Protein AF-A0A8H3BS46-F1 (afdb_monomer_lite)

InterPro domains:
  IPR000070 Pectinesterase, catalytic [PF01095] (54-301)
  IPR000209 Peptidase S8/S53 domain [PF00082] (401-6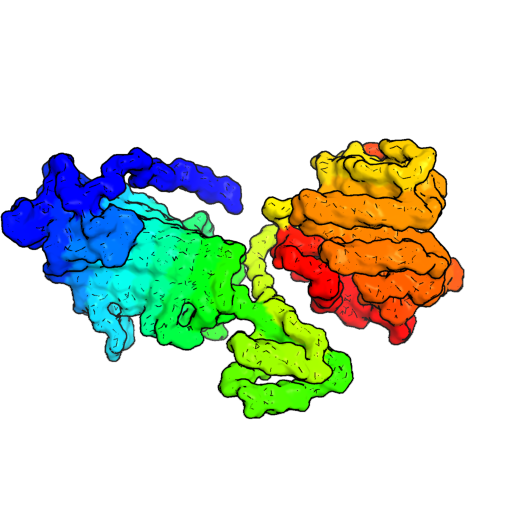27)
  IPR011050 Pectin lyase fold/virulence factor [SSF51126] (54-291)
  IPR012334 Pectin lyase fold [G3DSA:2.160.20.10] (25-320)
  IPR015500 Peptidase S8, subtilisin-related [PR00723] (399-418)
  IPR015500 Peptidase S8, subtilisin-related [PR00723] (435-448)
  IPR015500 Peptidase S8, subtilisin-related [PR00723] (595-611)
  IPR022398 Peptidase S8, subtilisin, His-active site [PS00137] (439-449)
  IPR023827 Peptidase S8, subtilisin, Asp-active site [PS00136] (404-415)
  IPR023828 Peptidase S8, subtilisin, Ser-active site [PS00138] (596-606)
  IPR033131 Pectinesterase, Asp active site [PS00503] (178-187)
  IPR034193 Proteinase K-like catalytic domain [cd04077] (369-631)
  IPR036852 Peptidase S8/S53 domain superfamily [G3DSA:3.40.50.200] (361-652)
  IPR036852 Peptidase S8/S53 domain superfamily [SSF52743] (396-633)
  IPR050131 Subtilisin-like serine protease [PTHR43806] (287-621)

Organism: NCBI:txid456999

Secondary structure (DSSP, 8-state):
-TTTHHHHTTTTSSS-TTTSTTTTTSPPTTPEEESTTT-SBSSHHHHTT--S-SEEEE-SEEEES-EEE-STT-EEEE-BSSTT-GGGB-EEEEE---HHHHSSTTTT-SEEE-TT-TTEEEESEEEEE---SSSTT-B--SEEE-SSEEEEES-EEE-SBS-EEE-SSEEEEES-EEEESBS-EEESS-EEEEES-EEEESSSEEEEEE---S--S--EEEES-EEEESSS-EEEEE-BTTBTT-EEEEES-EE-TTB-TT-EE-S-TT----TT-EEEEES-BSGGG---EEEEPTTS-HHHHHHHHHTT-SS---B--TT-SSEEE----HHHHHHHHT-TTEEEEE------S-S-EEEEEEE-HHHHHHT-SSPPPTT--TTSEEEEEE----TT--EEEEEES---TT-TTTTT-EEEEEE-SS--SS-SSSHHHHHHHHHH-TTT-SSTTPEEEEEE-S-TTS---HHHHHHHHHHHHHHHHHHT--EEEEE---EE--HHHHHHHHHHHHTT-EEEEE--SBSSBGGGEETTT-TTSEEEEEE-TTSBB-EEETTEE--BSTT--EEEE-SSEEEE-SSTT-EEEE-SHHHHHHHHHHHHHHHHHHT----HHHHHHHHHHHSPBS--BS--TTS--BB-----

Sequence (652 aa):
MVSGLRTLAVFLGLLGSASVASAGSYPPVGAITIGGTHGKYPNISIALLDTSSDVYFIYAGTYKEQVYINRPNVTLIGESRQTTRFNSNTVHITNSLPASQAGSNDLSGTVRVSGVSTGVSLYNLNISNTYGKPVDQSQAIALSVQAGKFGAYAVALKGYQDTLLANVGTQFYSRSYINGAVDFIFGQRASIWITRSEIETLGDGYITASGRLENDANWYVIDRTKVYSNGTGIWLKRWFSDRNYARVVFQNSELGANVLPVGWSIWSNSDNRTNMTTFAEFKNTGPGSAIIQVILKETASVKTHVASMKSKFAAAQATTKSNVIYDYDSELDDDDLKELTQSADVEMIVPDTIVYPHATVLVQKDAPWGLSRVSSRTGLPTGSTADKLNYNFERLPSAAGVDVYVLDTGVNIHHVDFGGRARWGKTFGPYRDQDGHGHGTHVAGTVAGKRWGVAKAASIVAVKVLSDEGPGKTSDIVAGITWAVAEAKRKGRPSVINMSLGSSANDAMDRAVIKAVAAGVHVVVSAGNDNVDARNTSPARVPVAITVGATNIKDERWVWSSTSGSNFGKLVDIFAPGDEITSAGKTNTGVAVKTGTSMAAPHVAGLIAYLLATEGRRTPSNMLARIKYLAPDGVLRSIPSDTRNEMIWNGQ

Foldseek 3Di:
DVVVVVVVVCVCVLPPPDDCQCPQADDDPQAQEEDDPPGPYPAQQVSLVDPSDLHHEYEADEAEAAAEAEAEQREYHFRFPGQQALVRARAEQEYAAFCVRLVHLQSLESYHYDARYASYEYTRYEFEHENADDDDRRRHERYAHNYAHYEYGSYEFYDAEQHYAQAEHEYEYENYEYEYAEQNAEYEYYAYEYANYEYEYAEHYEQHYHQYADQDPGAAEYEQYEYYYPYQAYAPHEDDQNGQAAHYEYELYEYEQSQACVNYDYPDPPHDNNPRHDYYYYNYHYNNPFWKKWFWDPPDAPVVVLVVLVVVDVAFPWDDDPPDGTITTGDDDPVSVVVSVVDPGTPDMGTDADQDDDLPFDKDFQAALQQQQQADLAADDPPDDGGGHIHTAHQFQQPQAEEEEEEFLWAPCLAVQCVNLEDEDEEFDPADNAQLQFLSNFLVQCQAGCRRHLQVRHHYYIYYQAHNVTHGDLVSLLVSLVSQLVVCVVSVGQYEYFALDKDFDDPSQLVSVVVSLVSQYAYFYELDFQQEASCGMPPLVNQLHAYEFEDASRLEFADDDNGTGTHFAQSHLEYGHFAQRWGTGRDSHDIDTHGGSSNGRSNLSNLLSRCCRSVNRDRNVVSSVVQQVSWNFPNHPHHPPRGGRTHGYNND

Radius of 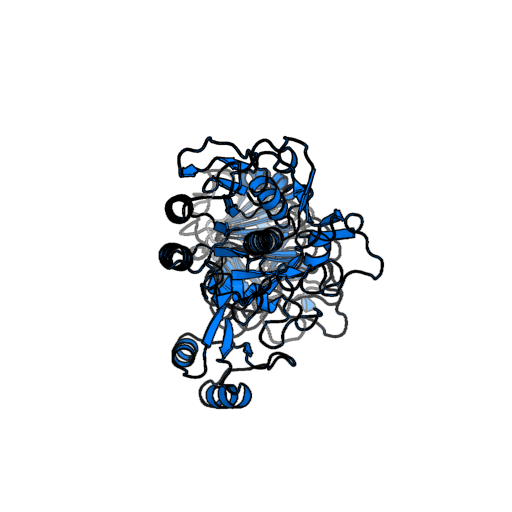gyration: 30.49 Å; chains: 1; bounding box: 80×51×89 Å

Structure (mmCIF, N/CA/C/O backbone):
data_AF-A0A8H3BS46-F1
#
_entry.id   AF-A0A8H3BS46-F1
#
loop_
_atom_site.group_PDB
_atom_site.id
_atom_site.type_symbol
_atom_site.label_atom_id
_atom_site.label_alt_id
_atom_site.label_comp_id
_atom_site.label_asym_id
_atom_site.label_entity_id
_atom_site.label_seq_id
_atom_site.pdbx_PDB_ins_code
_atom_site.Cartn_x
_atom_site.Cartn_y
_atom_site.Cartn_z
_atom_site.occupancy
_atom_site.B_iso_or_equiv
_atom_site.auth_seq_id
_atom_site.auth_comp_id
_atom_site.auth_asym_id
_atom_site.auth_atom_id
_atom_site.pdbx_PDB_model_num
ATOM 1 N N . MET A 1 1 ? 1.349 9.183 -12.052 1.00 33.84 1 MET A N 1
ATOM 2 C CA . MET A 1 1 ? 1.120 8.240 -13.177 1.00 33.84 1 MET A CA 1
ATOM 3 C C . MET A 1 1 ? 0.316 8.821 -14.344 1.00 33.84 1 MET A C 1
ATOM 5 O O . MET A 1 1 ? 0.590 8.441 -15.471 1.00 33.84 1 MET A O 1
ATOM 9 N N . VAL A 1 2 ? -0.638 9.744 -14.141 1.00 25.09 2 VAL A N 1
ATOM 10 C CA . VAL A 1 2 ? -1.543 10.204 -15.223 1.00 25.09 2 VAL A CA 1
ATOM 11 C C . VAL A 1 2 ? -0.848 11.038 -16.322 1.00 25.09 2 VAL A C 1
ATOM 13 O O . VAL A 1 2 ? -1.273 10.993 -17.472 1.00 25.09 2 VAL A O 1
ATOM 16 N N . SER A 1 3 ? 0.259 11.732 -16.029 1.00 25.34 3 SER A N 1
ATOM 17 C CA . SER A 1 3 ? 1.033 12.472 -17.044 1.00 25.34 3 SER A CA 1
ATOM 18 C C . SER A 1 3 ? 1.908 11.572 -17.931 1.00 25.34 3 SER A C 1
ATOM 20 O O . SER A 1 3 ? 2.051 11.858 -19.115 1.00 25.34 3 SER A O 1
ATOM 22 N N . GLY A 1 4 ? 2.416 10.449 -17.407 1.00 30.73 4 GLY A N 1
ATOM 23 C CA . GLY A 1 4 ? 3.197 9.464 -18.174 1.00 30.73 4 GLY A CA 1
ATOM 24 C C . GLY A 1 4 ? 2.352 8.584 -19.104 1.00 30.73 4 GLY A C 1
ATOM 25 O O . GLY A 1 4 ? 2.849 8.099 -20.117 1.00 30.73 4 GLY A O 1
ATOM 26 N N . LEU A 1 5 ? 1.051 8.432 -18.818 1.00 29.78 5 LEU A N 1
ATOM 27 C CA . LEU A 1 5 ? 0.127 7.696 -19.689 1.00 29.78 5 LEU A CA 1
ATOM 28 C C . LEU A 1 5 ? -0.164 8.416 -21.017 1.00 29.78 5 LEU A C 1
ATOM 30 O O . LEU A 1 5 ? -0.526 7.758 -21.989 1.00 29.78 5 LEU A O 1
ATOM 34 N N . ARG A 1 6 ? 0.010 9.744 -21.104 1.00 29.41 6 ARG A N 1
ATOM 35 C CA . ARG A 1 6 ? -0.192 10.475 -22.370 1.00 29.41 6 ARG A CA 1
ATOM 36 C C . ARG A 1 6 ? 0.907 10.190 -23.395 1.00 29.41 6 ARG A C 1
ATOM 38 O O . ARG A 1 6 ? 0.626 10.189 -24.588 1.00 29.41 6 ARG A O 1
ATOM 45 N N . THR A 1 7 ? 2.110 9.836 -22.947 1.00 34.34 7 THR A N 1
ATOM 46 C CA . THR A 1 7 ? 3.186 9.342 -23.821 1.00 34.34 7 THR A CA 1
ATOM 47 C C . THR A 1 7 ? 2.921 7.900 -24.290 1.00 34.34 7 THR A C 1
ATOM 49 O O . THR A 1 7 ? 3.447 7.479 -25.315 1.00 34.34 7 THR A O 1
ATOM 52 N N . LEU A 1 8 ? 2.052 7.153 -23.592 1.00 35.72 8 LEU A N 1
ATOM 53 C CA . LEU A 1 8 ? 1.738 5.741 -23.852 1.00 35.72 8 LEU A CA 1
ATOM 54 C C . LEU A 1 8 ? 0.894 5.519 -25.121 1.00 35.72 8 LEU A C 1
ATOM 56 O O . LEU A 1 8 ? 1.051 4.501 -25.788 1.00 35.72 8 LEU A O 1
ATOM 60 N N . ALA A 1 9 ? 0.054 6.485 -25.511 1.00 30.00 9 ALA A N 1
ATOM 61 C CA . ALA A 1 9 ? -0.716 6.414 -26.761 1.00 30.00 9 ALA A CA 1
ATOM 62 C C . ALA A 1 9 ? 0.179 6.437 -28.020 1.00 30.00 9 ALA A C 1
ATOM 64 O O . ALA A 1 9 ? -0.238 5.997 -29.086 1.00 30.00 9 ALA A O 1
ATOM 65 N N . VAL A 1 10 ? 1.432 6.888 -27.887 1.00 36.19 10 VAL A N 1
ATOM 66 C CA . VAL A 1 10 ? 2.426 6.908 -28.972 1.00 36.19 10 VAL A CA 1
ATOM 67 C C . VAL A 1 10 ? 3.116 5.541 -29.146 1.00 36.19 10 VAL A C 1
ATOM 69 O O . VAL A 1 10 ? 3.640 5.256 -30.221 1.00 36.19 10 VAL A O 1
ATOM 72 N N . PHE A 1 11 ? 3.075 4.648 -28.146 1.00 40.38 11 PHE A N 1
ATOM 73 C CA . PHE A 1 11 ? 3.795 3.363 -28.186 1.00 40.38 11 PHE A CA 1
ATOM 74 C C . PHE A 1 11 ? 3.176 2.313 -29.119 1.00 40.38 11 PHE A C 1
ATOM 76 O O . PHE A 1 11 ? 3.905 1.469 -29.631 1.00 40.38 11 PHE A O 1
ATOM 83 N N . LEU A 1 12 ? 1.870 2.376 -29.403 1.00 35.78 12 LEU A N 1
ATOM 84 C CA . LEU A 1 12 ? 1.255 1.503 -30.415 1.00 35.78 12 LEU A CA 1
ATOM 85 C C . LEU A 1 12 ? 1.543 1.948 -31.859 1.00 35.78 12 LEU A C 1
ATOM 87 O O . LEU A 1 12 ? 1.309 1.175 -32.780 1.00 35.78 12 LEU A O 1
ATOM 91 N N . GLY A 1 13 ? 2.057 3.165 -32.070 1.00 37.66 13 GLY A N 1
ATOM 92 C CA . GLY A 1 13 ? 2.333 3.694 -33.410 1.00 37.66 13 GLY A CA 1
ATOM 93 C C . GLY A 1 13 ? 3.684 3.278 -34.004 1.00 37.66 13 GLY A C 1
ATOM 94 O O . GLY A 1 13 ? 3.849 3.349 -35.215 1.00 37.66 13 GLY A O 1
ATOM 95 N N . LEU A 1 14 ? 4.651 2.850 -33.182 1.00 42.09 14 LEU A N 1
ATOM 96 C CA . LEU A 1 14 ? 6.003 2.481 -33.644 1.00 42.09 14 LEU A CA 1
ATOM 97 C C . LEU A 1 14 ? 6.093 1.055 -34.204 1.00 42.09 14 LEU A C 1
ATOM 99 O O . LEU A 1 14 ? 6.958 0.772 -35.023 1.00 42.09 14 LEU A O 1
ATOM 103 N N . LEU A 1 15 ? 5.180 0.175 -33.796 1.00 46.31 15 LEU A N 1
ATOM 104 C CA . LEU A 1 15 ? 5.018 -1.166 -34.350 1.00 46.31 15 LEU A CA 1
ATOM 105 C C . LEU A 1 15 ? 3.671 -1.197 -35.064 1.00 46.31 15 LEU A C 1
ATOM 107 O O . LEU A 1 15 ? 2.676 -1.655 -34.503 1.00 46.31 15 LEU A O 1
ATOM 111 N N . GLY A 1 16 ? 3.636 -0.629 -36.272 1.00 39.31 16 GLY A N 1
ATOM 112 C CA . GLY A 1 16 ? 2.458 -0.627 -37.132 1.00 39.31 16 GLY A CA 1
ATOM 113 C C . GLY A 1 16 ? 1.776 -1.995 -37.138 1.00 39.31 16 GLY A C 1
ATOM 114 O O . GLY A 1 16 ? 2.392 -3.033 -37.387 1.00 39.31 16 GLY A O 1
ATOM 115 N N . SER A 1 17 ? 0.491 -1.978 -36.804 1.00 39.22 17 SER A N 1
ATOM 116 C CA . SER A 1 17 ? -0.392 -3.132 -36.770 1.00 39.22 17 SER A CA 1
ATOM 117 C C . SER A 1 17 ? -0.359 -3.898 -38.099 1.00 39.22 17 SER A C 1
ATOM 119 O O . SER A 1 17 ? -0.640 -3.340 -39.153 1.00 39.22 17 SER A O 1
ATOM 121 N N . ALA A 1 18 ? -0.078 -5.199 -37.996 1.00 35.09 18 ALA A N 1
ATOM 122 C CA . ALA A 1 18 ? -0.339 -6.263 -38.971 1.00 35.09 18 ALA A CA 1
ATOM 123 C C . ALA A 1 18 ? 0.657 -6.534 -40.124 1.00 35.09 18 ALA A C 1
ATOM 125 O O . ALA A 1 18 ? 0.614 -7.650 -40.633 1.00 35.09 18 ALA A O 1
ATOM 126 N N . SER A 1 19 ? 1.591 -5.652 -40.505 1.00 42.47 19 SER A N 1
ATOM 127 C CA . SER A 1 19 ? 2.445 -5.899 -41.696 1.00 42.47 19 SER A CA 1
ATOM 128 C C . SER A 1 19 ? 3.854 -6.467 -41.442 1.00 42.47 19 SER A C 1
ATOM 130 O O . SER A 1 19 ? 4.461 -6.981 -42.375 1.00 42.47 19 SER A O 1
ATOM 132 N N . VAL A 1 20 ? 4.384 -6.445 -40.210 1.00 47.06 20 VAL A N 1
ATOM 133 C CA . VAL A 1 20 ? 5.771 -6.903 -39.920 1.00 47.06 20 VAL A CA 1
ATOM 134 C C . VAL A 1 20 ? 5.840 -8.360 -39.433 1.00 47.06 20 VAL A C 1
ATOM 136 O O . VAL A 1 20 ? 6.913 -8.952 -39.351 1.00 47.06 20 VAL A O 1
ATOM 139 N N . ALA A 1 21 ? 4.695 -8.994 -39.156 1.00 41.16 21 ALA A N 1
ATOM 140 C CA . ALA A 1 21 ? 4.647 -10.373 -38.662 1.00 41.16 21 ALA A CA 1
ATOM 141 C C . ALA A 1 21 ? 5.163 -11.422 -39.678 1.00 41.16 21 ALA A C 1
ATOM 143 O O . ALA A 1 21 ? 5.514 -12.524 -39.259 1.00 41.16 21 ALA A O 1
ATOM 144 N N . SER A 1 22 ? 5.277 -11.091 -40.974 1.00 49.25 22 SER A N 1
ATOM 145 C CA . SER A 1 22 ? 5.872 -11.956 -42.012 1.00 49.25 22 SER A CA 1
ATOM 146 C C . SER A 1 22 ? 7.312 -11.593 -42.416 1.00 49.25 22 SER A C 1
ATOM 148 O O . SER A 1 22 ? 7.927 -12.331 -43.183 1.00 49.25 22 SER A O 1
ATOM 150 N N . ALA A 1 23 ? 7.875 -10.487 -41.913 1.00 55.50 23 ALA A N 1
ATOM 151 C CA . ALA A 1 23 ? 9.084 -9.881 -42.484 1.00 55.50 23 ALA A CA 1
ATOM 152 C C . ALA A 1 23 ? 10.404 -10.599 -42.143 1.00 55.50 23 ALA A C 1
ATOM 154 O O . ALA A 1 23 ? 11.413 -10.335 -42.781 1.00 55.50 23 ALA A O 1
ATOM 155 N N . GLY A 1 24 ? 10.416 -11.495 -41.152 1.00 61.31 24 GLY A N 1
ATOM 156 C CA . GLY A 1 24 ? 11.609 -12.271 -40.785 1.00 61.31 24 GLY A CA 1
ATOM 157 C C . GLY A 1 24 ? 11.747 -13.608 -41.522 1.00 61.31 24 GLY A C 1
ATOM 158 O O . GLY A 1 24 ? 12.760 -14.274 -41.361 1.00 61.31 24 GLY A O 1
ATOM 159 N N . SER A 1 25 ? 10.759 -14.031 -42.317 1.00 75.69 25 SER A N 1
ATOM 160 C CA . SER A 1 25 ? 10.854 -15.290 -43.080 1.00 75.69 25 SER A CA 1
ATOM 161 C C . SER A 1 25 ? 11.477 -15.101 -44.465 1.00 75.69 25 SER A C 1
ATOM 163 O O . SER A 1 25 ? 12.084 -16.032 -44.980 1.00 75.69 25 SER A O 1
ATOM 165 N N . TYR A 1 26 ? 11.343 -13.907 -45.051 1.00 81.56 26 TYR A N 1
ATOM 166 C CA . TYR A 1 26 ? 11.906 -13.530 -46.350 1.00 81.56 26 TYR A CA 1
ATOM 167 C C . TYR A 1 26 ? 12.180 -12.018 -46.392 1.00 81.56 26 TYR A C 1
ATOM 169 O O . TYR A 1 26 ? 11.487 -11.273 -45.692 1.00 81.56 26 TYR A O 1
ATOM 177 N N . PRO A 1 27 ? 13.119 -11.543 -47.236 1.00 87.19 27 PRO A N 1
ATOM 178 C CA . PRO A 1 27 ? 13.383 -10.117 -47.389 1.00 87.19 27 PRO A CA 1
ATOM 179 C C . PRO A 1 27 ? 12.129 -9.333 -47.807 1.00 87.19 27 PRO A C 1
ATOM 181 O O . PRO A 1 27 ? 11.500 -9.685 -48.811 1.00 87.19 27 PRO A O 1
ATOM 184 N N . PRO A 1 28 ? 11.774 -8.241 -47.105 1.00 86.38 28 PRO A N 1
ATOM 185 C CA . PRO A 1 28 ? 10.768 -7.306 -47.589 1.00 86.38 28 PRO A CA 1
ATOM 186 C C . PRO A 1 28 ? 11.161 -6.701 -48.941 1.00 86.38 28 PRO A C 1
ATOM 188 O O . PRO A 1 28 ? 12.343 -6.521 -49.243 1.00 86.38 28 PRO A O 1
ATOM 191 N N . VAL A 1 29 ? 10.163 -6.333 -49.746 1.00 84.38 29 VAL A N 1
ATOM 192 C CA . VAL A 1 29 ? 10.395 -5.646 -51.025 1.00 84.38 29 VAL A CA 1
ATOM 193 C C . VAL A 1 29 ? 11.193 -4.361 -50.787 1.00 84.38 29 VAL A C 1
ATOM 195 O O . VAL A 1 29 ? 10.818 -3.540 -49.954 1.00 84.38 29 VAL A O 1
ATOM 198 N N . GLY A 1 30 ? 12.294 -4.192 -51.524 1.00 88.12 30 GLY A N 1
ATOM 199 C CA . GLY A 1 30 ? 13.171 -3.021 -51.411 1.00 88.12 30 GLY A CA 1
ATOM 200 C C . GLY A 1 30 ? 14.125 -3.038 -50.212 1.00 88.12 30 GLY A C 1
ATOM 201 O O . GLY A 1 30 ? 14.799 -2.038 -49.970 1.00 88.12 30 GLY A O 1
ATOM 202 N N . ALA A 1 31 ? 14.205 -4.138 -49.456 1.00 92.44 31 ALA A N 1
ATOM 203 C CA . ALA A 1 31 ? 15.199 -4.281 -48.399 1.00 92.44 31 ALA A CA 1
ATOM 204 C C . ALA A 1 31 ? 16.611 -4.497 -48.970 1.00 92.44 31 ALA A C 1
ATOM 206 O O . ALA A 1 31 ? 16.805 -5.237 -49.937 1.00 92.44 31 ALA A O 1
ATOM 207 N N . ILE A 1 32 ? 17.613 -3.902 -48.325 1.00 96.88 32 ILE A N 1
ATOM 208 C CA . ILE A 1 32 ? 19.022 -4.211 -48.579 1.00 96.88 32 ILE A CA 1
ATOM 209 C C . ILE A 1 32 ? 19.344 -5.551 -47.911 1.00 96.88 32 ILE A C 1
ATOM 211 O O . ILE A 1 32 ? 19.152 -5.711 -46.706 1.00 96.88 32 ILE A O 1
ATOM 215 N N . THR A 1 33 ? 19.826 -6.526 -48.682 1.00 97.25 33 THR A N 1
ATOM 216 C CA . THR A 1 33 ? 20.069 -7.890 -48.193 1.00 97.25 33 THR A CA 1
ATOM 21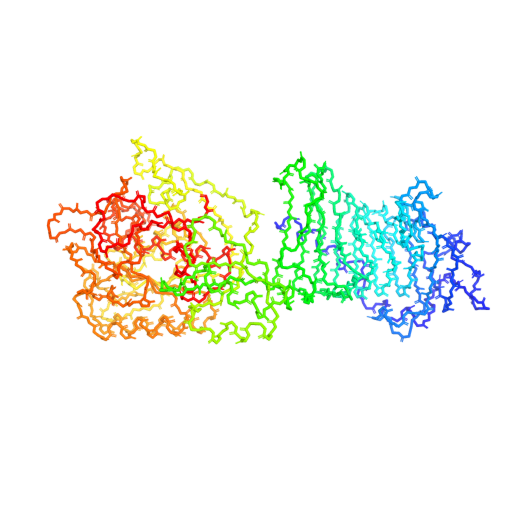7 C C . THR A 1 33 ? 21.525 -8.117 -47.789 1.00 97.25 33 THR A C 1
ATOM 219 O O . THR A 1 33 ? 22.455 -7.678 -48.470 1.00 97.25 33 THR A O 1
ATOM 222 N N . ILE A 1 34 ? 21.729 -8.830 -46.680 1.00 97.62 34 ILE A N 1
ATOM 223 C CA . ILE A 1 34 ? 23.035 -9.047 -46.047 1.00 97.62 34 ILE A CA 1
ATOM 224 C C . ILE A 1 34 ? 23.234 -10.543 -45.779 1.00 97.62 34 ILE A C 1
ATOM 226 O O . ILE A 1 34 ? 22.361 -11.174 -45.190 1.00 97.62 34 ILE A O 1
ATOM 230 N N . GLY A 1 35 ? 24.394 -11.104 -46.139 1.00 92.69 35 GLY A N 1
ATOM 231 C CA . GLY A 1 35 ? 24.795 -12.470 -45.760 1.00 92.69 35 GLY A CA 1
ATOM 232 C C . GLY A 1 35 ? 24.933 -13.502 -46.878 1.00 92.69 35 GLY A C 1
ATOM 233 O O . GLY A 1 35 ? 24.104 -13.579 -47.784 1.00 92.69 35 GLY A O 1
ATOM 234 N N . GLY A 1 36 ? 25.944 -14.370 -46.744 1.00 73.44 36 GLY A N 1
ATOM 235 C CA . GLY A 1 36 ? 26.145 -15.558 -47.584 1.00 73.44 36 GLY A CA 1
ATOM 236 C C . GLY A 1 36 ? 26.252 -15.256 -49.084 1.00 73.44 36 GLY A C 1
ATOM 237 O O . GLY A 1 36 ? 26.748 -14.209 -49.483 1.00 73.44 36 GLY A O 1
ATOM 238 N N . THR A 1 37 ? 25.769 -16.185 -49.915 1.00 75.25 37 THR A N 1
ATOM 239 C CA . THR A 1 37 ? 25.683 -16.048 -51.384 1.00 75.25 37 THR A CA 1
ATOM 240 C C . THR A 1 37 ? 24.434 -15.298 -51.863 1.00 75.25 37 THR A C 1
ATOM 242 O O . THR A 1 37 ? 24.309 -15.032 -53.053 1.00 75.25 37 THR A O 1
ATOM 245 N N . HIS A 1 38 ? 23.491 -14.995 -50.962 1.00 79.38 38 HIS A N 1
ATOM 246 C CA . HIS A 1 38 ? 22.165 -14.448 -51.292 1.00 79.38 38 HIS A CA 1
ATOM 247 C C . HIS A 1 38 ? 22.021 -12.953 -50.959 1.00 79.38 38 HIS A C 1
ATOM 249 O O . HIS A 1 38 ? 21.102 -12.291 -51.445 1.00 79.38 38 HIS A O 1
ATOM 255 N N . GLY A 1 39 ? 22.892 -12.417 -50.102 1.00 89.62 39 GLY A N 1
ATOM 256 C CA . GLY A 1 39 ? 22.924 -11.007 -49.733 1.00 89.62 39 GLY A CA 1
ATOM 257 C C . GLY A 1 39 ? 23.681 -10.156 -50.751 1.00 89.62 39 GLY A C 1
ATOM 258 O O . GLY A 1 39 ? 24.715 -10.567 -51.270 1.00 89.62 39 GLY A O 1
ATOM 259 N N . LYS A 1 40 ? 23.198 -8.933 -50.991 1.00 95.38 40 LYS A N 1
ATOM 260 C CA . LYS A 1 40 ? 23.917 -7.906 -51.760 1.00 95.38 40 LYS A CA 1
ATOM 261 C C . LYS A 1 40 ? 25.235 -7.512 -51.083 1.00 95.38 40 LYS A C 1
ATOM 263 O O . LYS A 1 40 ? 26.208 -7.215 -51.771 1.00 95.38 40 LYS A O 1
ATOM 268 N N . TYR A 1 41 ? 25.263 -7.512 -49.748 1.00 97.38 41 TYR A N 1
ATOM 269 C CA . TYR A 1 41 ? 26.441 -7.165 -48.953 1.00 97.38 41 TYR A CA 1
ATOM 270 C C . TYR A 1 41 ? 26.908 -8.326 -48.063 1.00 97.38 41 TYR A C 1
ATOM 272 O O . TYR A 1 41 ? 26.082 -9.081 -47.540 1.00 97.38 41 TYR A O 1
ATOM 280 N N . PRO A 1 42 ? 28.230 -8.458 -47.839 1.00 93.62 42 PRO A N 1
ATOM 281 C CA . PRO A 1 42 ? 28.785 -9.561 -47.057 1.00 93.62 42 PRO A CA 1
ATOM 282 C C . PRO A 1 42 ? 28.598 -9.391 -45.540 1.00 93.62 42 PRO A C 1
ATOM 284 O O . PRO A 1 42 ? 28.578 -10.383 -44.818 1.00 93.62 42 PRO A O 1
ATOM 287 N N . ASN A 1 43 ? 28.468 -8.156 -45.046 1.00 94.88 43 ASN A N 1
ATOM 288 C CA . ASN A 1 43 ? 28.307 -7.839 -43.626 1.00 94.88 43 ASN A CA 1
ATOM 289 C C . ASN A 1 43 ? 27.444 -6.585 -43.427 1.00 94.88 43 ASN A C 1
ATOM 291 O O . ASN A 1 43 ? 27.149 -5.864 -44.386 1.00 94.88 43 ASN A O 1
ATOM 295 N N . ILE A 1 44 ? 27.026 -6.350 -42.185 1.00 97.56 44 ILE A N 1
ATOM 296 C CA . ILE A 1 44 ? 26.051 -5.314 -41.839 1.00 97.56 44 ILE A CA 1
ATOM 297 C C . ILE A 1 44 ? 26.691 -3.926 -41.932 1.00 97.56 44 ILE A C 1
ATOM 299 O O . ILE A 1 44 ? 26.072 -2.999 -42.451 1.00 97.56 44 ILE A O 1
ATOM 303 N N . SER A 1 45 ? 27.939 -3.781 -41.485 1.00 96.06 45 SER A N 1
ATOM 304 C CA . SER A 1 45 ? 28.648 -2.496 -41.469 1.00 96.06 45 SER A CA 1
ATOM 305 C C . SER A 1 45 ? 28.818 -1.890 -42.864 1.00 96.06 45 SER A C 1
ATOM 307 O O . SER A 1 45 ? 28.614 -0.691 -43.037 1.00 96.06 45 SER A O 1
ATOM 309 N N . ILE A 1 46 ? 29.137 -2.708 -43.872 1.00 95.62 46 ILE A N 1
ATOM 310 C CA . ILE A 1 46 ? 29.222 -2.256 -45.268 1.00 95.62 46 ILE A CA 1
ATOM 311 C C . ILE A 1 46 ? 27.823 -1.958 -45.818 1.00 95.62 46 ILE A C 1
ATOM 313 O O . ILE A 1 46 ? 27.642 -0.950 -46.496 1.00 95.62 46 ILE A O 1
ATOM 317 N N . ALA A 1 47 ? 26.826 -2.794 -45.511 1.00 97.38 47 ALA A N 1
ATOM 318 C CA . ALA A 1 47 ? 25.453 -2.565 -45.962 1.00 97.38 47 ALA A CA 1
ATOM 319 C C . ALA A 1 47 ? 24.894 -1.224 -45.468 1.00 97.38 47 ALA A C 1
ATOM 321 O O . ALA A 1 47 ? 24.213 -0.538 -46.221 1.00 97.38 47 ALA A O 1
ATOM 322 N N . LEU A 1 48 ? 25.208 -0.813 -44.237 1.00 97.19 48 LEU A N 1
ATOM 323 C CA . LEU A 1 48 ? 24.748 0.461 -43.676 1.00 97.19 48 LEU A CA 1
ATOM 324 C C . LEU A 1 48 ? 25.263 1.701 -44.434 1.00 97.19 48 LEU A C 1
ATOM 326 O O . LEU A 1 48 ? 24.692 2.779 -44.262 1.00 97.19 48 LEU A O 1
ATOM 330 N N . LEU A 1 49 ? 26.291 1.561 -45.282 1.00 96.19 49 LEU A N 1
ATOM 331 C CA . LEU A 1 49 ? 26.747 2.615 -46.198 1.00 96.19 49 LEU A CA 1
ATOM 332 C C . LEU A 1 49 ? 25.816 2.787 -47.409 1.00 96.19 49 LEU A C 1
ATOM 334 O O . LEU A 1 49 ? 25.798 3.854 -48.019 1.00 96.19 49 LEU A O 1
ATOM 338 N N . ASP A 1 50 ? 25.047 1.754 -47.762 1.00 96.75 50 ASP A N 1
ATOM 339 C CA . ASP A 1 50 ? 24.006 1.831 -48.781 1.00 96.75 50 ASP A CA 1
ATOM 340 C C . ASP A 1 50 ? 22.739 2.434 -48.174 1.00 96.75 50 ASP A C 1
ATOM 342 O O . ASP A 1 50 ? 22.086 1.843 -47.314 1.00 96.75 50 ASP A O 1
ATOM 346 N N . THR A 1 51 ? 22.404 3.637 -48.627 1.00 95.81 51 THR A N 1
ATOM 347 C CA . THR A 1 51 ? 21.254 4.418 -48.166 1.00 95.81 51 THR A CA 1
ATOM 348 C C . THR A 1 51 ? 20.066 4.355 -49.125 1.00 95.81 51 THR A C 1
ATOM 350 O O . THR A 1 51 ? 19.113 5.111 -48.962 1.00 95.81 51 THR A O 1
ATOM 353 N N . SER A 1 52 ? 20.085 3.449 -50.112 1.00 96.06 52 SER A N 1
ATOM 354 C CA . SER A 1 52 ? 18.968 3.260 -51.053 1.00 96.06 52 SER A CA 1
ATOM 355 C C . SER A 1 52 ? 17.689 2.719 -50.398 1.00 96.06 52 SER A C 1
ATOM 357 O O . SER A 1 52 ? 16.616 2.789 -50.995 1.00 96.06 52 SER A O 1
ATOM 359 N N . SER A 1 53 ? 17.789 2.213 -49.167 1.00 94.81 53 SER A N 1
ATOM 360 C CA . SER A 1 53 ? 16.671 1.773 -48.335 1.00 94.81 53 SER A CA 1
ATOM 361 C C . SER A 1 53 ? 16.987 1.997 -46.859 1.00 94.81 53 SER A C 1
ATOM 363 O O . SER A 1 53 ? 18.150 1.982 -46.459 1.00 94.81 53 SER A O 1
ATOM 365 N N . ASP A 1 54 ? 15.956 2.159 -46.034 1.00 93.12 54 ASP A N 1
ATOM 366 C CA . ASP A 1 54 ? 16.074 2.167 -44.570 1.00 93.12 54 ASP A CA 1
ATOM 367 C C . ASP A 1 54 ? 15.835 0.778 -43.959 1.00 93.12 54 ASP A C 1
ATOM 369 O O . ASP A 1 54 ? 15.988 0.599 -42.752 1.00 93.12 54 ASP A O 1
ATOM 373 N N . VAL A 1 55 ? 15.473 -0.215 -44.778 1.00 94.31 55 VAL A N 1
ATOM 374 C CA . VAL A 1 55 ? 15.171 -1.579 -44.339 1.00 94.31 55 VAL A CA 1
ATOM 375 C C . VAL A 1 55 ? 16.282 -2.520 -44.778 1.00 94.31 55 VAL A C 1
ATOM 377 O O . VAL A 1 55 ? 16.611 -2.613 -45.959 1.00 94.31 55 VAL A O 1
ATOM 380 N N . TYR A 1 56 ? 16.818 -3.265 -43.821 1.00 96.50 56 TYR A N 1
ATOM 381 C CA . TYR A 1 56 ? 17.887 -4.228 -44.024 1.00 96.50 56 TYR A CA 1
ATOM 382 C C . TYR A 1 56 ? 17.425 -5.608 -43.587 1.00 96.50 56 TYR A C 1
ATOM 384 O O . TYR A 1 56 ? 16.972 -5.786 -42.455 1.00 96.50 56 TYR A O 1
ATOM 392 N N . PHE A 1 57 ? 17.570 -6.584 -44.474 1.00 96.31 57 PHE A N 1
ATOM 393 C CA . PHE A 1 57 ? 17.280 -7.980 -44.185 1.00 96.31 57 PHE A CA 1
ATOM 394 C C . PHE A 1 57 ? 18.578 -8.778 -44.105 1.00 96.31 57 PHE A C 1
ATOM 396 O O . PHE A 1 57 ? 19.402 -8.740 -45.020 1.00 96.31 57 PHE A O 1
ATOM 403 N N . ILE A 1 58 ? 18.755 -9.508 -43.011 1.00 97.50 58 ILE A N 1
ATOM 404 C CA . ILE A 1 58 ? 19.972 -10.252 -42.707 1.00 97.50 58 ILE A CA 1
ATOM 405 C C . ILE A 1 58 ? 19.638 -11.739 -42.759 1.00 97.50 58 ILE A C 1
ATOM 407 O O . ILE A 1 58 ? 18.819 -12.214 -41.975 1.00 97.50 58 ILE A O 1
ATOM 411 N N . TYR A 1 59 ? 20.264 -12.465 -43.682 1.00 96.50 59 TYR A N 1
ATOM 412 C CA . TYR A 1 59 ? 20.118 -13.915 -43.787 1.00 96.50 59 TYR A CA 1
ATOM 413 C C . TYR A 1 59 ? 20.767 -14.637 -42.601 1.00 96.50 59 TYR A C 1
ATOM 415 O O . TYR A 1 59 ? 21.644 -14.104 -41.920 1.00 96.50 59 TYR A O 1
ATOM 423 N N . ALA A 1 60 ? 20.337 -15.874 -42.360 1.00 95.25 60 ALA A N 1
ATOM 424 C CA . ALA A 1 60 ? 20.870 -16.746 -41.327 1.00 95.25 60 ALA A CA 1
ATOM 425 C C . ALA A 1 60 ? 22.403 -16.841 -41.398 1.00 95.25 60 ALA A C 1
ATOM 427 O O . ALA A 1 60 ? 22.988 -17.076 -42.457 1.00 95.25 60 ALA A O 1
ATOM 428 N N . GLY A 1 61 ? 23.059 -16.695 -40.248 1.00 95.31 61 GLY A N 1
ATOM 429 C CA . GLY A 1 61 ? 24.513 -16.703 -40.178 1.00 95.31 61 GLY A CA 1
ATOM 430 C C . GLY A 1 61 ? 25.070 -16.043 -38.925 1.00 95.31 61 GLY A C 1
ATOM 431 O O . GLY A 1 61 ? 24.339 -15.468 -38.114 1.00 95.31 61 GLY A O 1
ATOM 432 N N . THR A 1 62 ? 26.393 -16.125 -38.791 1.00 96.88 62 THR A N 1
ATOM 433 C CA . THR A 1 62 ? 27.152 -15.495 -37.707 1.00 96.88 62 THR A CA 1
ATOM 434 C C . THR A 1 62 ? 28.038 -14.390 -38.266 1.00 96.88 62 THR A C 1
ATOM 436 O O . THR A 1 62 ? 28.918 -14.643 -39.086 1.00 96.88 62 THR A O 1
ATOM 439 N N . TYR A 1 63 ? 27.831 -13.177 -37.771 1.00 97.44 63 TYR A N 1
ATOM 440 C CA . TYR A 1 63 ? 28.490 -11.946 -38.175 1.00 97.44 63 TYR A CA 1
ATOM 441 C C . TYR A 1 63 ? 29.375 -11.467 -37.028 1.00 97.44 63 TYR A C 1
ATOM 443 O O . TYR A 1 63 ? 28.888 -11.048 -35.977 1.00 97.44 63 TYR A O 1
ATOM 451 N N . LYS A 1 64 ? 30.693 -11.578 -37.213 1.00 96.75 64 LYS A N 1
ATOM 452 C CA . LYS A 1 64 ? 31.694 -11.133 -36.237 1.00 96.75 64 LYS A CA 1
ATOM 453 C C . LYS A 1 64 ? 32.118 -9.702 -36.547 1.00 96.75 64 LYS A C 1
ATOM 455 O O . LYS A 1 64 ? 33.070 -9.495 -37.293 1.00 96.75 64 LYS A O 1
ATOM 460 N N . GLU A 1 65 ? 31.383 -8.729 -36.023 1.00 95.88 65 GLU A N 1
ATOM 461 C CA . GLU A 1 65 ? 31.598 -7.306 -36.303 1.00 95.88 65 GLU A CA 1
ATOM 462 C C . GLU A 1 65 ? 31.026 -6.403 -35.198 1.00 95.88 65 GLU A C 1
ATOM 464 O O . GLU A 1 65 ? 30.248 -6.848 -34.352 1.00 95.88 65 GLU A O 1
ATOM 469 N N . GLN A 1 66 ? 31.397 -5.118 -35.231 1.00 96.75 66 GLN A N 1
ATOM 470 C CA . GLN A 1 66 ? 30.688 -4.059 -34.512 1.00 96.75 66 GLN A CA 1
ATOM 471 C C . GLN A 1 66 ? 29.830 -3.263 -35.488 1.00 96.75 66 GLN A C 1
ATOM 473 O O . GLN A 1 66 ? 30.352 -2.638 -36.406 1.00 96.75 66 GLN A O 1
ATOM 478 N N . VAL A 1 67 ? 28.523 -3.239 -35.255 1.00 98.19 67 VAL A N 1
ATOM 479 C CA . VAL A 1 67 ? 27.564 -2.523 -36.099 1.00 98.19 67 VAL A CA 1
ATOM 480 C C . VAL A 1 67 ? 27.316 -1.133 -35.525 1.00 98.19 67 VAL A C 1
ATOM 482 O O . VAL A 1 67 ? 26.892 -1.004 -34.376 1.00 98.19 67 VAL A O 1
ATOM 485 N N . TYR A 1 68 ? 27.521 -0.089 -36.329 1.00 97.81 68 TYR A N 1
ATOM 486 C CA . TYR A 1 68 ? 27.244 1.296 -35.943 1.00 97.81 68 TYR A CA 1
ATOM 487 C C . TYR A 1 68 ? 26.143 1.908 -36.811 1.00 97.81 68 TYR A C 1
ATOM 489 O O . TYR A 1 68 ? 26.354 2.230 -37.976 1.00 97.81 68 TYR A O 1
ATOM 497 N N . ILE A 1 69 ? 24.962 2.091 -36.223 1.00 97.62 69 ILE A N 1
ATOM 498 C CA . ILE A 1 69 ? 23.820 2.754 -36.853 1.00 97.62 69 ILE A CA 1
ATOM 499 C C . ILE A 1 69 ? 23.916 4.243 -36.531 1.00 97.62 69 ILE A C 1
ATOM 501 O O . ILE A 1 69 ? 23.784 4.642 -35.370 1.00 97.62 69 ILE A O 1
ATOM 505 N N . ASN A 1 70 ? 24.168 5.061 -37.554 1.00 95.75 70 ASN A N 1
ATOM 506 C CA . ASN A 1 70 ? 24.411 6.497 -37.413 1.00 95.75 70 ASN A CA 1
ATOM 507 C C . ASN A 1 70 ? 23.417 7.393 -38.171 1.00 95.75 70 ASN A C 1
ATOM 509 O O . ASN A 1 70 ? 23.684 8.582 -38.345 1.00 95.75 70 ASN A O 1
ATOM 513 N N . ARG A 1 71 ? 22.275 6.835 -38.588 1.00 93.06 71 ARG A N 1
ATOM 514 C CA . ARG A 1 71 ? 21.203 7.537 -39.300 1.00 93.06 71 ARG A CA 1
ATOM 515 C C . ARG A 1 71 ? 19.815 7.122 -38.778 1.00 93.06 71 ARG A C 1
ATOM 517 O O . ARG A 1 71 ? 19.671 6.012 -38.260 1.00 93.06 71 ARG A O 1
ATOM 524 N N . PRO A 1 72 ? 18.801 8.002 -38.862 1.00 91.31 72 PRO A N 1
ATOM 525 C CA . PRO A 1 72 ? 17.462 7.722 -38.347 1.00 91.31 72 PRO A CA 1
ATOM 526 C C . PRO A 1 72 ? 16.719 6.651 -39.163 1.00 91.31 72 PRO A C 1
ATOM 528 O O . PRO A 1 72 ? 17.104 6.337 -40.283 1.00 91.31 72 PRO A O 1
ATOM 531 N N . ASN A 1 73 ? 15.630 6.126 -38.594 1.00 89.19 73 ASN A N 1
ATOM 532 C CA . ASN A 1 73 ? 14.636 5.230 -39.211 1.00 89.19 73 ASN A CA 1
ATOM 533 C C . ASN A 1 73 ? 15.138 3.864 -39.717 1.00 89.19 73 ASN A C 1
ATOM 535 O O . ASN A 1 73 ? 14.362 3.105 -40.296 1.00 89.19 73 ASN A O 1
ATOM 539 N N . VAL A 1 74 ? 16.400 3.510 -39.458 1.00 94.31 74 VAL A N 1
ATOM 540 C CA . VAL A 1 74 ? 16.965 2.214 -39.858 1.00 94.31 74 VAL A CA 1
ATOM 541 C C . VAL A 1 74 ? 16.214 1.058 -39.201 1.00 94.31 74 VAL A C 1
ATOM 543 O O . VAL A 1 74 ? 16.064 0.999 -37.980 1.00 94.31 74 VAL A O 1
ATOM 546 N N . THR A 1 75 ? 15.797 0.098 -40.018 1.00 95.38 75 THR A N 1
ATOM 547 C CA . THR A 1 75 ? 15.168 -1.147 -39.591 1.00 95.38 75 THR A CA 1
ATOM 548 C C . THR A 1 75 ? 16.059 -2.327 -39.957 1.00 95.38 75 THR A C 1
ATOM 550 O O . THR A 1 75 ? 16.290 -2.576 -41.137 1.00 95.38 75 THR A O 1
ATOM 553 N N . LEU A 1 76 ? 16.546 -3.067 -38.957 1.00 96.19 76 LEU A N 1
ATOM 554 C CA . LEU A 1 76 ? 17.276 -4.320 -39.167 1.00 96.19 76 LEU A CA 1
ATOM 555 C C . LEU A 1 76 ? 16.363 -5.508 -38.858 1.00 96.19 76 LEU A C 1
ATOM 557 O O . LEU A 1 76 ? 15.782 -5.581 -37.773 1.00 96.19 76 LEU A O 1
ATOM 561 N N . ILE A 1 77 ? 16.268 -6.447 -39.794 1.00 95.88 77 ILE A N 1
ATOM 562 C CA . ILE A 1 77 ? 15.421 -7.636 -39.694 1.00 95.88 77 ILE A CA 1
ATOM 563 C C . ILE A 1 77 ? 16.290 -8.868 -39.905 1.00 95.88 77 ILE A C 1
ATOM 565 O O . ILE A 1 77 ? 16.867 -9.048 -40.974 1.00 95.88 77 ILE A O 1
ATOM 569 N N . GLY A 1 78 ? 16.394 -9.707 -38.881 1.00 95.31 78 GLY A N 1
ATOM 570 C CA . GLY A 1 78 ? 17.039 -11.005 -38.987 1.00 95.31 78 GLY A CA 1
ATOM 571 C C . GLY A 1 78 ? 16.097 -12.064 -39.542 1.00 95.31 78 GLY A C 1
ATOM 572 O O . GLY A 1 78 ? 14.912 -12.099 -39.204 1.00 95.31 78 GLY A O 1
ATOM 573 N N . GLU A 1 79 ? 16.644 -12.964 -40.350 1.00 93.69 79 GLU A N 1
ATOM 574 C CA . GLU A 1 79 ? 15.968 -14.200 -40.707 1.00 93.69 79 GLU A CA 1
ATOM 575 C C . GLU A 1 79 ? 15.612 -14.993 -39.436 1.00 93.69 79 GLU A C 1
ATOM 577 O O . GLU A 1 79 ? 16.404 -15.117 -38.491 1.00 93.69 79 GLU A O 1
ATOM 582 N N . SER A 1 80 ? 14.386 -15.509 -39.393 1.00 90.44 80 SER A N 1
ATOM 583 C CA . SER A 1 80 ? 13.880 -16.310 -38.287 1.00 90.44 80 SER A CA 1
ATOM 584 C C . SER A 1 80 ? 12.853 -17.324 -38.759 1.00 90.44 80 SER A C 1
ATOM 586 O O . SER A 1 80 ? 11.991 -17.052 -39.597 1.00 90.44 80 SER A O 1
ATOM 588 N N . ARG A 1 81 ? 12.897 -18.501 -38.131 1.00 84.44 81 ARG A N 1
ATOM 589 C CA . ARG A 1 81 ? 11.920 -19.574 -38.362 1.00 84.44 81 ARG A CA 1
ATOM 590 C C . ARG A 1 81 ? 10.551 -19.251 -37.763 1.00 84.44 81 ARG A C 1
ATOM 592 O O . ARG A 1 81 ? 9.544 -19.786 -38.217 1.00 84.44 81 ARG A O 1
ATOM 599 N N . GLN A 1 82 ? 10.508 -18.396 -36.739 1.00 84.25 82 GLN A N 1
ATOM 600 C CA . GLN A 1 82 ? 9.281 -17.896 -36.119 1.00 84.25 82 GLN A CA 1
ATOM 601 C C . GLN A 1 82 ? 9.496 -16.447 -35.685 1.00 84.25 82 GLN A C 1
ATOM 603 O O . GLN A 1 82 ? 10.060 -16.165 -34.629 1.00 84.25 82 GLN A O 1
ATOM 608 N N . THR A 1 83 ? 8.982 -15.515 -36.479 1.00 80.44 83 THR A N 1
ATOM 609 C CA . THR A 1 83 ? 9.172 -14.065 -36.302 1.00 80.44 83 THR A CA 1
ATOM 610 C C . THR A 1 83 ? 8.692 -13.537 -34.944 1.00 80.44 83 THR A C 1
ATOM 612 O O . THR A 1 83 ? 9.184 -12.525 -34.457 1.00 80.44 83 THR A O 1
ATOM 615 N N . THR A 1 84 ? 7.774 -14.242 -34.277 1.00 80.38 84 THR A N 1
ATOM 616 C CA . THR A 1 84 ? 7.202 -13.850 -32.976 1.00 80.38 84 THR A CA 1
ATOM 617 C C . THR A 1 84 ? 7.969 -14.368 -31.754 1.00 80.38 84 THR A C 1
ATOM 619 O O . THR A 1 84 ? 7.526 -14.130 -30.621 1.00 80.38 84 THR A O 1
ATOM 622 N N . ARG A 1 85 ? 9.084 -15.090 -31.950 1.00 81.69 85 ARG A N 1
ATOM 623 C CA . ARG A 1 85 ? 9.873 -15.697 -30.869 1.00 81.69 85 ARG A CA 1
ATOM 624 C C . ARG A 1 85 ? 11.369 -15.465 -31.056 1.00 81.69 85 ARG A C 1
ATOM 626 O O . ARG A 1 85 ? 11.938 -15.838 -32.076 1.00 81.69 85 ARG A O 1
ATOM 633 N N . PHE A 1 86 ? 12.019 -14.941 -30.020 1.00 89.31 86 PHE A N 1
ATOM 634 C CA . PHE A 1 86 ? 13.470 -14.737 -30.005 1.00 89.31 86 PHE A CA 1
ATOM 635 C C . PHE A 1 86 ? 14.262 -16.050 -30.152 1.00 89.31 86 PHE A C 1
ATOM 637 O O . PHE A 1 86 ? 15.335 -16.071 -30.743 1.00 89.31 86 PHE A O 1
ATOM 644 N N . ASN A 1 87 ? 13.736 -17.171 -29.648 1.00 90.50 87 ASN A N 1
ATOM 645 C CA . ASN A 1 87 ? 14.426 -18.466 -29.668 1.00 90.50 87 ASN A CA 1
ATOM 646 C C . ASN A 1 87 ? 14.493 -19.122 -31.060 1.00 90.50 87 ASN A C 1
ATOM 648 O O . ASN A 1 87 ? 15.129 -20.159 -31.217 1.00 90.50 87 ASN A O 1
ATOM 652 N N . SER A 1 88 ? 13.835 -18.530 -32.059 1.00 91.06 88 SER A N 1
ATOM 653 C CA . SER A 1 88 ? 13.827 -19.003 -33.447 1.00 91.06 88 SER A CA 1
ATOM 654 C C . SER A 1 88 ? 14.707 -18.160 -34.375 1.00 91.06 88 SER A C 1
ATOM 656 O O . SER A 1 88 ? 14.752 -18.428 -35.578 1.00 91.06 88 SER A O 1
ATOM 658 N N . ASN A 1 89 ? 15.391 -17.152 -33.825 1.00 93.88 89 ASN A N 1
ATOM 659 C CA . ASN A 1 89 ? 16.300 -16.276 -34.554 1.00 93.88 89 ASN A CA 1
ATOM 660 C C . ASN A 1 89 ? 17.519 -17.053 -35.056 1.00 93.88 89 ASN A C 1
ATOM 662 O O . ASN A 1 89 ? 18.174 -17.743 -34.272 1.00 93.88 89 ASN A O 1
ATOM 666 N N . THR A 1 90 ? 17.869 -16.880 -36.331 1.00 95.69 90 THR A N 1
ATOM 667 C CA . THR A 1 90 ? 19.009 -17.567 -36.968 1.00 95.69 90 THR A CA 1
ATOM 668 C C . THR A 1 90 ? 20.182 -16.640 -37.290 1.00 95.69 90 THR A C 1
ATOM 670 O O . THR A 1 90 ? 21.197 -17.086 -37.821 1.00 95.69 90 THR A O 1
ATOM 673 N N . VAL A 1 91 ? 20.056 -15.350 -36.976 1.00 97.25 91 VAL A N 1
ATOM 674 C CA . VAL A 1 91 ? 21.100 -14.339 -37.179 1.00 97.25 91 VAL A CA 1
ATOM 675 C C . VAL A 1 91 ? 21.816 -14.060 -35.865 1.00 97.25 91 VAL A C 1
ATOM 677 O O . VAL A 1 91 ? 21.172 -13.714 -34.873 1.00 97.25 91 VAL A O 1
ATOM 680 N N . HIS A 1 92 ? 23.142 -14.178 -35.860 1.00 97.75 92 HIS A N 1
ATOM 681 C CA . HIS A 1 92 ? 23.998 -13.923 -34.704 1.00 97.75 92 HIS A CA 1
ATOM 682 C C . HIS A 1 92 ? 24.994 -12.806 -35.015 1.00 97.75 92 HIS A C 1
ATOM 684 O O . HIS A 1 92 ? 25.884 -12.994 -35.833 1.00 97.75 92 HIS A O 1
ATOM 690 N N . ILE A 1 93 ? 24.874 -11.660 -34.351 1.00 98.38 93 ILE A N 1
ATOM 691 C CA . ILE A 1 93 ? 25.840 -10.559 -34.414 1.00 98.38 93 ILE A CA 1
ATOM 692 C C . ILE A 1 93 ? 26.671 -10.620 -33.139 1.00 98.38 93 ILE A C 1
ATOM 694 O O . ILE A 1 93 ? 26.130 -10.499 -32.037 1.00 98.38 93 ILE A O 1
ATOM 698 N N . THR A 1 94 ? 27.972 -10.855 -33.276 1.00 97.38 94 THR A N 1
ATOM 699 C CA . THR A 1 94 ? 28.834 -11.167 -32.135 1.00 97.38 94 THR A CA 1
ATOM 700 C C . THR A 1 94 ? 30.110 -10.341 -32.144 1.00 97.38 94 THR A C 1
ATOM 702 O O . THR A 1 94 ? 30.776 -10.256 -33.173 1.00 97.38 94 THR A O 1
ATOM 705 N N . ASN A 1 95 ? 30.504 -9.825 -30.986 1.00 94.50 95 ASN A N 1
ATOM 706 C CA . ASN A 1 95 ? 31.821 -9.237 -30.754 1.00 94.50 95 ASN A CA 1
ATOM 707 C C . ASN A 1 95 ? 32.391 -9.739 -29.415 1.00 94.50 95 ASN A C 1
ATOM 709 O O . ASN A 1 95 ? 31.690 -10.404 -28.657 1.00 94.50 95 ASN A O 1
ATOM 713 N N . SER A 1 96 ? 33.651 -9.432 -29.116 1.00 93.50 96 SER A N 1
ATOM 714 C CA . SER A 1 96 ? 34.305 -9.781 -27.850 1.00 93.50 96 SER A CA 1
ATOM 715 C C . SER A 1 96 ? 35.234 -8.653 -27.393 1.00 93.50 96 SER A C 1
ATOM 717 O O . SER A 1 96 ? 36.446 -8.840 -27.310 1.00 93.50 96 SER A O 1
ATOM 719 N N . LEU A 1 97 ? 34.667 -7.468 -27.147 1.00 92.12 97 LEU A N 1
ATOM 720 C CA . LEU A 1 97 ? 35.411 -6.244 -26.824 1.00 92.12 97 LEU A CA 1
ATOM 721 C C . LEU A 1 97 ? 34.926 -5.659 -25.484 1.00 92.12 97 LEU A C 1
ATOM 723 O O . LEU A 1 97 ? 33.745 -5.314 -25.393 1.00 92.12 97 LEU A O 1
ATOM 727 N N . PRO A 1 98 ? 35.794 -5.516 -24.466 1.00 92.56 98 PRO A N 1
ATOM 728 C CA . PRO A 1 98 ? 35.445 -4.878 -23.200 1.00 92.56 98 PRO A CA 1
ATOM 729 C C . PRO A 1 98 ? 35.585 -3.351 -23.270 1.00 92.56 98 PRO A C 1
ATOM 731 O O . PRO A 1 98 ? 36.351 -2.810 -24.072 1.00 92.56 98 PRO A O 1
ATOM 734 N N . ALA A 1 99 ? 34.900 -2.640 -22.376 1.00 90.69 99 ALA A N 1
ATOM 735 C CA . ALA A 1 99 ? 34.954 -1.182 -22.267 1.00 90.69 99 ALA A CA 1
ATOM 736 C C . ALA A 1 99 ? 36.358 -0.647 -21.952 1.00 90.69 99 ALA A C 1
ATOM 738 O O . ALA A 1 99 ? 36.732 0.402 -22.474 1.00 90.69 99 ALA A O 1
ATOM 739 N N . SER A 1 100 ? 37.150 -1.378 -21.163 1.00 88.81 100 SER A N 1
ATOM 740 C CA . SER A 1 100 ? 38.536 -1.021 -20.832 1.00 88.81 100 SER A CA 1
ATOM 741 C C . SER A 1 100 ? 39.446 -0.958 -22.064 1.00 88.81 100 SER A C 1
ATOM 743 O O . SER A 1 100 ? 40.323 -0.102 -22.136 1.00 88.81 100 SER A O 1
ATOM 745 N N . GLN A 1 101 ? 39.201 -1.807 -23.067 1.00 91.38 101 GLN A N 1
ATOM 746 C CA . GLN A 1 101 ? 39.914 -1.779 -24.346 1.00 91.38 101 GLN A CA 1
ATOM 747 C C . GLN A 1 101 ? 39.267 -0.813 -25.346 1.00 91.38 101 GLN A C 1
ATOM 749 O O . GLN A 1 101 ? 39.963 -0.152 -26.112 1.00 91.38 101 GLN A O 1
ATOM 754 N N . ALA A 1 102 ? 37.935 -0.721 -25.348 1.00 91.88 102 ALA A N 1
ATOM 755 C CA . ALA A 1 102 ? 37.199 0.144 -26.265 1.00 91.88 102 ALA A CA 1
ATOM 756 C C . ALA A 1 102 ? 37.292 1.639 -25.912 1.00 91.88 102 ALA A C 1
ATOM 758 O O . ALA A 1 102 ? 36.975 2.486 -26.743 1.00 91.88 102 ALA A O 1
ATOM 759 N N . GLY A 1 103 ? 37.656 1.973 -24.671 1.00 91.50 103 GLY A N 1
ATOM 760 C CA . GLY A 1 103 ? 37.724 3.337 -24.143 1.00 91.50 103 GLY A CA 1
ATOM 761 C C . GLY A 1 103 ? 36.401 3.878 -23.585 1.00 91.50 103 GLY A C 1
ATOM 762 O O . GLY A 1 103 ? 36.394 4.937 -22.963 1.00 91.50 103 GLY A O 1
ATOM 763 N N . SER A 1 104 ? 35.272 3.185 -23.780 1.00 92.94 104 SER A N 1
ATOM 764 C CA . SER A 1 104 ? 34.000 3.488 -23.105 1.00 92.94 104 SER A CA 1
ATOM 765 C C . SER A 1 104 ? 32.986 2.344 -23.226 1.00 92.94 104 SER A C 1
ATOM 767 O O . SER A 1 104 ? 33.104 1.482 -24.101 1.00 92.94 104 SER A O 1
ATOM 769 N N . ASN A 1 105 ? 31.927 2.393 -22.409 1.00 92.19 105 ASN A N 1
ATOM 770 C CA . ASN A 1 105 ? 30.807 1.452 -22.501 1.00 92.19 105 ASN A CA 1
ATOM 771 C C . ASN A 1 105 ? 30.134 1.484 -23.885 1.00 92.19 105 ASN A C 1
ATOM 773 O O . ASN A 1 105 ? 29.881 0.425 -24.454 1.00 92.19 105 ASN A O 1
ATOM 777 N N . ASP A 1 106 ? 29.898 2.670 -24.466 1.00 95.44 106 ASP A N 1
ATOM 778 C CA . ASP A 1 106 ? 29.306 2.776 -25.811 1.00 95.44 106 ASP A CA 1
ATOM 779 C C . ASP A 1 106 ? 30.200 2.135 -26.876 1.00 95.44 106 ASP A C 1
ATOM 781 O O . ASP A 1 106 ? 29.715 1.358 -27.696 1.00 95.44 106 ASP A O 1
ATOM 785 N N . LEU A 1 107 ? 31.506 2.423 -26.841 1.00 95.94 107 LEU A N 1
ATOM 786 C CA . LEU A 1 107 ? 32.462 1.921 -27.832 1.00 95.94 107 LEU A CA 1
ATOM 787 C C . LEU A 1 107 ? 32.635 0.398 -27.770 1.00 95.94 107 LEU A C 1
ATOM 789 O O . LEU A 1 107 ? 32.976 -0.207 -28.783 1.00 95.94 107 LEU A O 1
ATOM 793 N N . SER A 1 108 ? 32.350 -0.233 -26.628 1.00 95.19 108 SER A N 1
ATOM 794 C CA . SER A 1 108 ? 32.369 -1.697 -26.493 1.00 95.19 108 SER A CA 1
ATOM 795 C C . SER A 1 108 ? 31.165 -2.400 -27.140 1.00 95.19 108 SER A C 1
ATOM 797 O O . SER A 1 108 ? 31.181 -3.618 -27.317 1.00 95.19 108 SER A O 1
ATOM 799 N N . GLY A 1 109 ? 30.115 -1.651 -27.506 1.00 96.88 109 GLY A N 1
ATOM 800 C CA . GLY A 1 109 ? 28.861 -2.195 -28.022 1.00 96.88 109 GLY A CA 1
ATOM 801 C C . GLY A 1 109 ? 29.036 -3.051 -29.278 1.00 96.88 109 GLY A C 1
ATOM 802 O O . GLY A 1 109 ? 29.657 -2.611 -30.246 1.00 96.88 109 GLY A O 1
ATOM 803 N N . THR A 1 110 ? 28.449 -4.253 -29.293 1.00 98.19 110 THR A N 1
ATOM 804 C CA . THR A 1 110 ? 28.382 -5.098 -30.505 1.00 98.19 110 THR A CA 1
ATOM 805 C C . THR A 1 110 ? 27.483 -4.458 -31.560 1.00 98.19 110 THR A C 1
ATOM 807 O O . THR A 1 110 ? 27.852 -4.369 -32.726 1.00 98.19 110 THR A O 1
ATOM 810 N N . VAL A 1 111 ? 26.326 -3.944 -31.141 1.00 98.44 111 VAL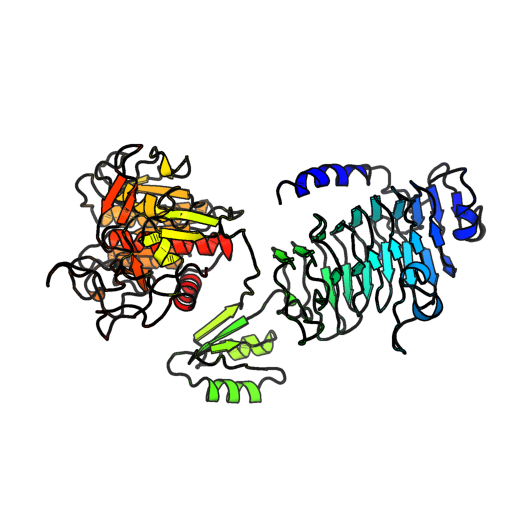 A N 1
ATOM 811 C CA . VAL A 1 111 ? 25.474 -3.069 -31.951 1.00 98.44 111 VAL A CA 1
ATOM 812 C C . VAL A 1 111 ? 25.323 -1.738 -31.226 1.00 98.44 111 VAL A C 1
ATOM 814 O O . VAL A 1 111 ? 25.012 -1.693 -30.035 1.00 98.44 111 VAL A O 1
ATOM 817 N N . ARG A 1 112 ? 25.550 -0.641 -31.944 1.00 98.12 112 ARG A N 1
ATOM 818 C CA . ARG A 1 112 ? 25.544 0.722 -31.413 1.00 98.12 112 ARG A CA 1
ATOM 819 C C . ARG A 1 112 ? 24.598 1.594 -32.223 1.00 98.12 112 ARG A C 1
ATOM 821 O O . ARG A 1 112 ? 24.743 1.711 -33.437 1.00 98.12 112 ARG A O 1
ATOM 828 N N . VAL A 1 113 ? 23.661 2.240 -31.541 1.00 97.62 113 VAL A N 1
ATOM 829 C CA . VAL A 1 113 ? 22.724 3.209 -32.115 1.00 97.62 113 VAL A CA 1
ATOM 830 C C . VAL A 1 113 ? 23.141 4.601 -31.663 1.00 97.62 113 VAL A C 1
ATOM 832 O O . VAL A 1 113 ? 23.064 4.919 -30.475 1.00 97.62 113 VAL A O 1
ATOM 835 N N . SER A 1 114 ? 23.607 5.421 -32.604 1.00 95.25 114 SER A N 1
ATOM 836 C CA . SER A 1 114 ? 24.151 6.750 -32.316 1.00 95.25 114 SER A CA 1
ATOM 837 C C . SER A 1 114 ? 23.087 7.731 -31.815 1.00 95.25 114 SER A C 1
ATOM 839 O O . SER A 1 114 ? 21.895 7.563 -32.066 1.00 95.25 114 SER A O 1
ATOM 841 N N . GLY A 1 115 ? 23.524 8.828 -31.188 1.00 89.19 115 GLY A N 1
ATOM 842 C CA . GLY A 1 115 ? 22.620 9.859 -30.664 1.00 89.19 115 GLY A CA 1
ATOM 843 C C . GLY A 1 115 ? 21.727 10.553 -31.694 1.00 89.19 115 GLY A C 1
ATOM 844 O O . GLY A 1 115 ? 20.685 11.092 -31.330 1.00 89.19 115 GLY A O 1
ATOM 845 N N . VAL A 1 116 ? 22.087 10.495 -32.978 1.00 86.56 116 VAL A N 1
ATOM 846 C CA . VAL A 1 116 ? 21.305 11.084 -34.077 1.00 86.56 116 VAL A CA 1
ATOM 847 C C . VAL A 1 116 ? 20.305 10.100 -34.706 1.00 86.56 116 VAL A C 1
ATOM 849 O O . VAL A 1 116 ? 19.479 10.494 -35.526 1.00 86.56 116 VAL A O 1
ATOM 852 N N . SER A 1 117 ? 20.331 8.823 -34.309 1.00 87.31 117 SER A N 1
ATOM 853 C CA . SER A 1 117 ? 19.617 7.729 -34.987 1.00 87.31 117 SER A CA 1
ATOM 854 C C . SER A 1 117 ? 18.260 7.411 -34.350 1.00 87.31 117 SER A C 1
ATOM 856 O O . SER A 1 117 ? 18.052 6.341 -33.784 1.00 87.31 117 SER A O 1
ATOM 858 N N . THR A 1 118 ? 17.319 8.355 -34.392 1.00 86.44 118 THR A N 1
ATOM 859 C CA . THR A 1 118 ? 15.950 8.132 -33.881 1.00 86.44 118 THR A CA 1
ATOM 860 C C . THR A 1 118 ? 15.115 7.264 -34.830 1.00 86.44 118 THR A C 1
ATOM 862 O O . THR A 1 118 ? 15.335 7.287 -36.035 1.00 86.44 118 THR A O 1
ATOM 865 N N . GLY A 1 119 ? 14.137 6.519 -34.313 1.00 81.19 119 GLY A N 1
ATOM 866 C CA . GLY A 1 119 ? 13.243 5.672 -35.114 1.00 81.19 119 GLY A CA 1
ATOM 867 C C . GLY A 1 119 ? 13.835 4.316 -35.509 1.00 81.19 119 GLY A C 1
ATOM 868 O O . GLY A 1 119 ? 13.282 3.648 -36.376 1.00 81.19 119 GLY A O 1
ATOM 869 N N . VAL A 1 120 ? 14.946 3.902 -34.896 1.00 92.06 120 VAL A N 1
ATOM 870 C CA . VAL A 1 120 ? 15.604 2.627 -35.217 1.00 92.06 120 VAL A CA 1
ATOM 871 C C . VAL A 1 120 ? 14.809 1.447 -34.661 1.00 92.06 120 VAL A C 1
ATOM 873 O O . VAL A 1 120 ? 14.381 1.476 -33.503 1.00 92.06 120 VAL A O 1
ATOM 876 N N . SER A 1 121 ? 14.641 0.405 -35.478 1.00 91.81 121 SER A N 1
ATOM 877 C CA . SER A 1 121 ? 13.907 -0.812 -35.120 1.00 91.81 121 SER A CA 1
ATOM 878 C C . SER A 1 121 ? 14.722 -2.076 -35.391 1.00 91.81 121 SER A C 1
ATOM 880 O O . SER A 1 121 ? 15.264 -2.244 -36.481 1.00 91.81 121 SER A O 1
ATOM 882 N N . LEU A 1 122 ? 14.791 -2.985 -34.418 1.00 95.31 122 LEU A N 1
ATOM 883 C CA . LEU A 1 122 ? 15.475 -4.275 -34.543 1.00 95.31 122 LEU A CA 1
ATOM 884 C C . LEU A 1 122 ? 14.482 -5.433 -34.406 1.00 95.31 122 LEU A C 1
ATOM 886 O O . LEU A 1 122 ? 13.709 -5.477 -33.447 1.00 95.31 122 LEU A O 1
ATOM 890 N N . TYR A 1 123 ? 14.547 -6.401 -35.316 1.00 93.12 123 TYR A N 1
ATOM 891 C CA . TYR A 1 123 ? 13.687 -7.583 -35.314 1.00 93.12 123 TYR A CA 1
ATOM 892 C C . TYR A 1 123 ? 14.512 -8.855 -35.439 1.00 93.12 123 TYR A C 1
ATOM 894 O O . TYR A 1 123 ? 15.352 -8.955 -36.328 1.00 93.12 123 TYR A O 1
ATOM 902 N N . ASN A 1 124 ? 14.231 -9.850 -34.597 1.00 93.94 124 ASN A N 1
ATOM 903 C CA . ASN A 1 124 ? 14.697 -11.226 -34.801 1.00 93.94 124 ASN A CA 1
ATOM 904 C C . ASN A 1 124 ? 16.226 -11.427 -34.862 1.00 93.94 124 ASN A C 1
ATOM 906 O O . ASN A 1 124 ? 16.729 -12.294 -35.574 1.00 93.94 124 ASN A O 1
ATOM 910 N N . LEU A 1 125 ? 16.977 -10.648 -34.083 1.00 97.56 125 LEU A N 1
ATOM 911 C CA . LEU A 1 125 ? 18.438 -10.740 -34.008 1.00 97.56 125 LEU A CA 1
ATOM 912 C C . LEU A 1 125 ? 18.889 -11.394 -32.703 1.00 97.56 125 LEU A C 1
ATOM 914 O O . LEU A 1 125 ? 18.326 -11.123 -31.644 1.00 97.56 125 LEU A O 1
ATOM 918 N N . ASN A 1 126 ? 19.951 -12.194 -32.758 1.00 98.31 126 ASN A N 1
ATOM 919 C CA . ASN A 1 126 ? 20.762 -12.516 -31.589 1.00 98.31 126 ASN A CA 1
ATOM 920 C C . ASN A 1 126 ? 21.973 -11.576 -31.582 1.00 98.31 126 ASN A C 1
ATOM 922 O O . ASN A 1 126 ? 22.776 -11.613 -32.508 1.00 98.31 126 ASN A O 1
ATOM 926 N N . ILE A 1 127 ? 22.115 -10.740 -30.558 1.00 98.56 127 ILE A N 1
ATOM 927 C CA . ILE A 1 127 ? 23.216 -9.783 -30.414 1.00 98.56 127 ILE A CA 1
ATOM 928 C C . ILE A 1 127 ? 23.984 -10.140 -29.149 1.00 98.56 127 ILE A C 1
ATOM 930 O O . ILE A 1 127 ? 23.393 -10.198 -28.069 1.00 98.56 127 ILE A O 1
ATOM 934 N N . SER A 1 128 ? 25.289 -10.376 -29.261 1.00 97.19 128 SER A N 1
ATOM 935 C CA . SER A 1 128 ? 26.091 -10.784 -28.110 1.00 97.19 128 SER A CA 1
ATOM 936 C C . SER A 1 128 ? 27.474 -10.159 -28.057 1.00 97.19 128 SER A C 1
ATOM 938 O O . SER A 1 128 ? 28.196 -10.189 -29.051 1.00 97.19 128 SER A O 1
ATOM 940 N N . ASN A 1 129 ? 27.886 -9.740 -26.862 1.00 95.19 129 ASN A N 1
ATOM 941 C CA . ASN A 1 129 ? 29.291 -9.492 -26.564 1.00 95.19 129 ASN A CA 1
ATOM 942 C C . ASN A 1 129 ? 29.826 -10.620 -25.672 1.00 95.19 129 ASN A C 1
ATOM 944 O O . ASN A 1 129 ? 29.350 -10.818 -24.554 1.00 95.19 129 ASN A O 1
ATOM 948 N N . THR A 1 130 ? 30.775 -11.400 -26.185 1.00 92.06 130 THR A N 1
ATOM 949 C CA . THR A 1 130 ? 31.199 -12.675 -25.590 1.00 92.06 130 THR A CA 1
ATOM 950 C C . THR A 1 130 ? 32.373 -12.555 -24.620 1.00 92.06 130 THR A C 1
ATOM 952 O O . THR A 1 130 ? 32.845 -13.583 -24.147 1.00 92.06 130 THR A O 1
ATOM 955 N N . TYR A 1 131 ? 32.859 -11.345 -24.320 1.00 87.12 131 TYR A N 1
ATOM 956 C CA . TYR A 1 131 ? 34.094 -11.155 -23.544 1.00 87.12 131 TYR A CA 1
ATOM 957 C C . TYR A 1 131 ? 34.063 -11.795 -22.135 1.00 87.12 131 TYR A C 1
ATOM 959 O O . TYR A 1 131 ? 35.059 -12.369 -21.703 1.00 87.12 131 TYR A O 1
ATOM 967 N N . GLY A 1 132 ? 32.920 -11.773 -21.435 1.00 70.88 132 GLY A N 1
ATOM 968 C CA . GLY A 1 132 ? 32.760 -12.446 -20.133 1.00 70.88 132 GLY A CA 1
ATOM 969 C C . GLY A 1 132 ? 33.617 -11.869 -18.985 1.00 70.88 132 GLY A C 1
ATOM 970 O O . GLY A 1 132 ? 34.119 -10.751 -19.080 1.00 70.88 132 GLY A O 1
ATOM 971 N N . LYS A 1 133 ? 33.758 -12.619 -17.873 1.00 63.59 133 LYS A N 1
ATOM 972 C CA . LYS A 1 133 ? 34.438 -12.189 -16.627 1.00 63.59 133 LYS A CA 1
ATOM 973 C C . LYS A 1 133 ? 35.779 -12.916 -16.401 1.00 63.59 133 LYS A C 1
ATOM 975 O O . LYS A 1 133 ? 35.762 -14.048 -15.919 1.00 63.59 133 LYS A O 1
ATOM 980 N N . PRO A 1 134 ? 36.930 -12.260 -16.652 1.00 52.59 134 PRO A N 1
ATOM 981 C CA . PRO A 1 134 ? 38.137 -12.604 -15.890 1.00 52.59 134 PRO A CA 1
ATOM 982 C C . PRO A 1 134 ? 38.869 -11.410 -15.244 1.00 52.59 134 PRO A C 1
ATOM 984 O O . PRO A 1 134 ? 39.843 -11.642 -14.537 1.00 52.59 134 PRO A O 1
ATOM 987 N N . VAL A 1 135 ? 38.441 -10.154 -15.448 1.00 53.81 135 VAL A N 1
ATOM 988 C CA . VAL A 1 135 ? 39.155 -8.958 -14.941 1.00 53.81 135 VAL A CA 1
ATOM 989 C C . VAL A 1 135 ? 38.220 -7.863 -14.413 1.00 53.81 135 VAL A C 1
ATOM 991 O O . VAL A 1 135 ? 37.033 -7.818 -14.763 1.00 53.81 135 VAL A O 1
ATOM 994 N N . ASP A 1 136 ? 38.778 -6.960 -13.602 1.00 52.75 136 ASP A N 1
ATOM 995 C CA . ASP A 1 136 ? 38.167 -5.674 -13.259 1.00 52.75 136 ASP A CA 1
ATOM 996 C C . ASP A 1 136 ? 37.880 -4.866 -14.540 1.00 52.75 136 ASP A C 1
ATOM 998 O O . ASP A 1 136 ? 38.678 -4.859 -15.475 1.00 52.75 136 ASP A O 1
ATOM 1002 N N . GLN A 1 137 ? 36.725 -4.192 -14.596 1.00 59.06 137 GLN A N 1
ATOM 1003 C CA . GLN A 1 137 ? 36.197 -3.494 -15.785 1.00 59.06 137 GLN A CA 1
ATOM 1004 C C . GLN A 1 137 ? 35.847 -4.391 -16.995 1.00 59.06 137 GLN A C 1
ATOM 1006 O O . GLN A 1 137 ? 36.149 -4.079 -18.149 1.00 59.06 137 GLN A O 1
ATOM 1011 N N . SER A 1 138 ? 35.167 -5.510 -16.744 1.00 75.50 138 SER A N 1
ATOM 1012 C CA . SER A 1 138 ? 34.681 -6.437 -17.779 1.00 75.50 138 SER A CA 1
ATOM 1013 C C . SER A 1 138 ? 33.356 -6.018 -18.446 1.00 75.50 138 SER A C 1
ATOM 1015 O O . SER A 1 138 ? 32.698 -6.856 -19.063 1.00 75.50 138 SER A O 1
ATOM 1017 N N . GLN A 1 139 ? 32.949 -4.739 -18.362 1.00 89.19 139 GLN A N 1
ATOM 1018 C CA . GLN A 1 139 ? 31.760 -4.235 -19.065 1.00 89.19 139 GLN A CA 1
ATOM 1019 C C . GLN A 1 139 ? 31.869 -4.533 -20.562 1.00 89.19 139 GLN A C 1
ATOM 1021 O O . GLN A 1 139 ? 32.827 -4.117 -21.215 1.00 89.19 139 GLN A O 1
ATOM 1026 N N . ALA A 1 140 ? 30.885 -5.238 -21.107 1.00 91.81 140 ALA A N 1
ATOM 1027 C CA . ALA A 1 140 ? 30.917 -5.715 -22.480 1.00 91.81 140 ALA A CA 1
ATOM 1028 C C . ALA A 1 140 ? 29.505 -5.631 -23.068 1.00 91.81 140 ALA A C 1
ATOM 1030 O O . ALA A 1 140 ? 28.678 -6.529 -22.899 1.00 91.81 140 ALA A O 1
ATOM 1031 N N . ILE A 1 141 ? 29.220 -4.516 -23.744 1.00 96.69 141 ILE A N 1
ATOM 1032 C CA . ILE A 1 141 ? 27.861 -4.176 -24.164 1.00 96.69 141 ILE A CA 1
ATOM 1033 C C . ILE A 1 141 ? 27.484 -4.995 -25.411 1.00 96.69 141 ILE A C 1
ATOM 1035 O O . ILE A 1 141 ? 28.188 -4.990 -26.426 1.00 96.69 141 ILE A O 1
ATOM 1039 N N . ALA A 1 142 ? 26.332 -5.665 -25.376 1.00 97.75 142 ALA A N 1
ATOM 1040 C CA . ALA A 1 142 ? 25.727 -6.266 -26.563 1.00 97.75 142 ALA A CA 1
ATOM 1041 C C . ALA A 1 142 ? 25.034 -5.188 -27.409 1.00 97.75 142 ALA A C 1
ATOM 1043 O O . ALA A 1 142 ? 25.311 -5.057 -28.600 1.00 97.75 142 ALA A O 1
ATOM 1044 N N . LEU A 1 143 ? 24.188 -4.366 -26.781 1.00 98.25 143 LEU A N 1
ATOM 1045 C CA . LEU A 1 143 ? 23.443 -3.298 -27.450 1.00 98.25 143 LEU A CA 1
ATOM 1046 C C . LEU A 1 143 ? 23.595 -1.963 -26.709 1.00 98.25 143 LEU A C 1
ATOM 1048 O O . LEU A 1 143 ? 23.223 -1.853 -25.542 1.00 98.25 143 LEU A O 1
ATOM 1052 N N . SER A 1 144 ? 24.103 -0.944 -27.407 1.00 98.00 144 SER A N 1
ATOM 1053 C CA . SER A 1 144 ? 24.160 0.443 -26.929 1.00 98.00 144 SER A CA 1
ATOM 1054 C C . SER A 1 144 ? 23.152 1.313 -27.665 1.00 98.00 144 SER A C 1
ATOM 1056 O O . SER A 1 144 ? 23.196 1.410 -28.892 1.00 98.00 144 SER A O 1
ATOM 1058 N N . VAL A 1 145 ? 22.261 1.974 -26.922 1.00 97.19 145 VAL A N 1
ATOM 1059 C CA . VAL A 1 145 ? 21.242 2.869 -27.478 1.00 97.19 145 VAL A CA 1
ATOM 1060 C C . VAL A 1 145 ? 21.403 4.279 -26.921 1.00 97.19 145 VAL A C 1
ATOM 1062 O O . VAL A 1 145 ? 21.087 4.559 -25.760 1.00 97.19 145 VAL A O 1
ATOM 1065 N N . GLN A 1 146 ? 21.854 5.185 -27.788 1.00 94.44 146 GLN A N 1
ATOM 1066 C CA . GLN A 1 146 ? 22.076 6.600 -27.482 1.00 94.44 146 GLN A CA 1
ATOM 1067 C C . GLN A 1 146 ? 20.994 7.524 -28.082 1.00 94.44 146 GLN A C 1
ATOM 1069 O O . GLN A 1 146 ? 21.122 8.741 -27.974 1.00 94.44 146 GLN A O 1
ATOM 1074 N N . ALA A 1 147 ? 19.928 6.984 -28.691 1.00 83.44 147 ALA A N 1
ATOM 1075 C CA . ALA A 1 147 ? 18.961 7.725 -29.519 1.00 83.44 147 ALA A CA 1
ATOM 1076 C C . ALA A 1 147 ? 17.570 7.960 -28.891 1.00 83.44 147 ALA A C 1
ATOM 1078 O O . ALA A 1 147 ? 17.184 7.301 -27.937 1.00 83.44 147 ALA A O 1
ATOM 1079 N N . GLY A 1 148 ? 16.782 8.875 -29.479 1.00 72.75 148 GLY A N 1
ATOM 1080 C CA . GLY A 1 148 ? 15.500 9.373 -28.948 1.00 72.75 148 GLY A CA 1
ATOM 1081 C C . GLY A 1 148 ? 14.272 8.442 -29.018 1.00 72.75 148 GLY A C 1
ATOM 1082 O O . GLY A 1 148 ? 13.457 8.472 -28.097 1.00 72.75 148 GLY A O 1
ATOM 1083 N N . LYS A 1 149 ? 14.108 7.632 -30.071 1.00 84.00 149 LYS A N 1
ATOM 1084 C CA . LYS A 1 149 ? 13.045 6.611 -30.202 1.00 84.00 149 LYS A CA 1
ATOM 1085 C C . LYS A 1 149 ? 13.660 5.319 -30.733 1.00 84.00 149 LYS A C 1
ATOM 1087 O O . LYS A 1 149 ? 14.302 5.363 -31.779 1.00 84.00 149 LYS A O 1
ATOM 1092 N N . PHE A 1 150 ? 13.460 4.201 -30.044 1.00 90.81 150 PHE A N 1
ATOM 1093 C CA . PHE A 1 150 ? 14.035 2.906 -30.412 1.00 90.81 150 PHE A CA 1
ATOM 1094 C C . PHE A 1 150 ? 13.064 1.756 -30.112 1.00 90.81 150 PHE A C 1
ATOM 1096 O O . PHE A 1 150 ? 12.384 1.773 -29.083 1.00 90.81 150 PHE A O 1
ATOM 1103 N N . GLY A 1 151 ? 13.021 0.750 -30.985 1.00 85.62 151 GLY A N 1
ATOM 1104 C CA . GLY A 1 151 ? 12.222 -0.461 -30.804 1.00 85.62 151 GLY A CA 1
ATOM 1105 C C . GLY A 1 151 ? 13.026 -1.736 -31.054 1.00 85.62 151 GLY A C 1
ATOM 1106 O O . GLY A 1 151 ? 13.802 -1.816 -32.000 1.00 85.62 151 GLY A O 1
ATOM 1107 N N . ALA A 1 152 ? 12.809 -2.761 -30.238 1.00 90.94 152 ALA A N 1
ATOM 1108 C CA . ALA A 1 152 ? 13.319 -4.104 -30.467 1.00 90.94 152 ALA A CA 1
ATOM 1109 C C . ALA A 1 152 ? 12.216 -5.139 -30.230 1.00 90.94 152 ALA A C 1
ATOM 1111 O O . ALA A 1 152 ? 11.536 -5.122 -29.201 1.00 90.94 152 ALA A O 1
ATOM 1112 N N . TYR A 1 153 ? 12.051 -6.061 -31.170 1.00 90.25 153 TYR A N 1
ATOM 1113 C CA . TYR A 1 153 ? 11.043 -7.109 -31.097 1.00 90.25 153 TYR A CA 1
ATOM 1114 C C . TYR A 1 153 ? 11.656 -8.472 -31.397 1.00 90.25 153 TYR A C 1
ATOM 1116 O O . TYR A 1 153 ? 12.349 -8.641 -32.400 1.00 90.25 153 TYR A O 1
ATOM 1124 N N . ALA A 1 154 ? 11.393 -9.454 -30.535 1.00 88.75 154 ALA A N 1
ATOM 1125 C CA . ALA A 1 154 ? 11.946 -10.798 -30.684 1.00 88.75 154 ALA A CA 1
ATOM 1126 C C . ALA A 1 154 ? 13.477 -10.816 -30.819 1.00 88.75 154 ALA A C 1
ATOM 1128 O O . ALA A 1 154 ? 14.023 -11.627 -31.554 1.00 88.75 154 ALA A O 1
ATOM 1129 N N . VAL A 1 155 ? 14.182 -9.925 -30.118 1.00 97.12 155 VAL A N 1
ATOM 1130 C CA . VAL A 1 155 ? 15.654 -9.853 -30.113 1.00 97.12 155 VAL A CA 1
ATOM 1131 C C . VAL A 1 155 ? 16.198 -10.578 -28.882 1.00 97.12 155 VAL A C 1
ATOM 1133 O O . VAL A 1 155 ? 15.619 -10.471 -27.805 1.00 97.12 155 VAL A O 1
ATOM 1136 N N . ALA A 1 156 ? 17.316 -11.286 -29.017 1.00 98.00 156 ALA A N 1
ATOM 1137 C CA . ALA A 1 156 ? 18.055 -11.862 -27.897 1.00 98.00 156 ALA A CA 1
ATOM 1138 C C . ALA A 1 156 ? 19.349 -11.071 -27.658 1.00 98.00 156 ALA A C 1
ATOM 1140 O O . ALA A 1 156 ? 20.205 -11.014 -28.537 1.00 98.00 156 ALA A O 1
ATOM 1141 N N . LEU A 1 157 ? 19.499 -10.476 -26.476 1.00 98.31 157 LEU A N 1
ATOM 1142 C CA . LEU A 1 157 ? 20.678 -9.726 -26.049 1.00 98.31 157 LEU A CA 1
ATOM 1143 C C . LEU A 1 157 ? 21.470 -10.553 -25.041 1.00 98.31 157 LEU A C 1
ATOM 1145 O O . LEU A 1 157 ? 20.927 -10.923 -23.998 1.00 98.31 157 LEU A O 1
ATOM 1149 N N . LYS A 1 158 ? 22.741 -10.828 -25.344 1.00 95.62 158 LYS A N 1
ATOM 1150 C CA . LYS A 1 158 ? 23.582 -11.693 -24.513 1.00 95.62 158 LYS A CA 1
ATOM 1151 C C . LYS A 1 158 ? 24.894 -11.035 -24.113 1.00 95.62 158 LYS A C 1
ATOM 1153 O O . LYS A 1 158 ? 25.659 -10.588 -24.963 1.00 95.62 158 LYS A O 1
ATOM 1158 N N . GLY A 1 159 ? 25.173 -11.024 -22.819 1.00 92.12 159 GLY A N 1
ATOM 1159 C CA . GLY A 1 159 ? 26.423 -10.523 -22.260 1.00 92.12 159 GLY A CA 1
ATOM 1160 C C . GLY A 1 159 ? 26.623 -11.033 -20.838 1.00 92.12 159 GLY A C 1
ATOM 1161 O O . GLY A 1 159 ? 25.972 -11.994 -20.425 1.00 92.12 159 GLY A O 1
ATOM 1162 N N . TYR A 1 160 ? 27.531 -10.395 -20.101 1.00 89.06 160 TYR A N 1
ATOM 1163 C CA . TYR A 1 160 ? 27.800 -10.717 -18.698 1.00 89.06 160 TYR A CA 1
ATOM 1164 C C . TYR A 1 160 ? 27.603 -9.490 -17.804 1.00 89.06 160 TYR A C 1
ATOM 1166 O O . TYR A 1 160 ? 26.627 -9.421 -17.061 1.00 89.06 160 TYR A O 1
ATOM 1174 N N . GLN A 1 161 ? 28.499 -8.507 -17.892 1.00 90.00 161 GLN A N 1
ATOM 1175 C CA . GLN A 1 161 ? 28.352 -7.223 -17.217 1.00 90.00 161 GLN A CA 1
ATOM 1176 C C . GLN A 1 161 ? 27.952 -6.153 -18.238 1.00 90.00 161 GLN A C 1
ATOM 1178 O O . GLN A 1 161 ? 28.552 -6.089 -19.313 1.00 90.00 161 GLN A O 1
ATOM 1183 N N . ASP A 1 162 ? 26.968 -5.316 -17.892 1.00 91.88 162 ASP A N 1
ATOM 1184 C CA . ASP A 1 162 ? 26.536 -4.167 -18.700 1.00 91.88 162 ASP A CA 1
ATOM 1185 C C . ASP A 1 162 ? 26.011 -4.564 -20.108 1.00 91.88 162 ASP A C 1
ATOM 1187 O O . ASP A 1 162 ? 26.306 -3.920 -21.111 1.00 91.88 162 ASP A O 1
ATOM 1191 N N . THR A 1 163 ? 25.219 -5.640 -20.218 1.00 95.44 163 THR A N 1
ATOM 1192 C CA . THR A 1 163 ? 24.749 -6.195 -21.507 1.00 95.44 163 THR A CA 1
ATOM 1193 C C . THR A 1 163 ? 23.959 -5.200 -22.377 1.00 95.44 163 THR A C 1
ATOM 1195 O O . THR A 1 163 ? 24.177 -5.130 -23.591 1.00 95.44 163 THR A O 1
ATOM 1198 N N . LEU A 1 164 ? 23.025 -4.447 -21.791 1.00 97.38 164 LEU A N 1
ATOM 1199 C CA . LEU A 1 164 ? 22.169 -3.474 -22.471 1.00 97.38 164 LEU A CA 1
ATOM 1200 C C . LEU A 1 164 ? 22.400 -2.071 -21.905 1.00 97.38 164 LEU A C 1
ATOM 1202 O O . LEU A 1 164 ? 21.953 -1.760 -20.800 1.00 97.38 164 LEU A O 1
ATOM 1206 N N . LEU A 1 165 ? 23.015 -1.204 -22.712 1.00 96.81 165 LEU A N 1
ATOM 1207 C CA . LEU A 1 165 ? 23.145 0.224 -22.431 1.00 96.81 165 LEU A CA 1
ATOM 1208 C C . LEU A 1 165 ? 21.927 0.985 -22.980 1.00 96.81 165 LEU A C 1
ATOM 1210 O O . LEU A 1 165 ? 21.932 1.527 -24.087 1.00 96.81 165 LEU A O 1
ATOM 1214 N N . ALA A 1 166 ? 20.877 1.055 -22.169 1.00 94.19 166 ALA A N 1
ATOM 1215 C CA . ALA A 1 166 ? 19.681 1.859 -22.386 1.00 94.19 166 ALA A CA 1
ATOM 1216 C C . ALA A 1 166 ? 19.910 3.320 -21.946 1.00 94.19 166 ALA A C 1
ATOM 1218 O O . ALA A 1 166 ? 19.400 3.775 -20.915 1.00 94.19 166 ALA A O 1
ATOM 1219 N N . ASN A 1 167 ? 20.719 4.072 -22.705 1.00 93.44 167 ASN A N 1
ATOM 1220 C CA . ASN A 1 167 ? 21.239 5.348 -22.213 1.00 93.44 167 ASN A CA 1
ATOM 1221 C C . ASN A 1 167 ? 20.314 6.550 -22.417 1.00 93.44 167 ASN A C 1
ATOM 1223 O O . ASN A 1 167 ? 20.165 7.348 -21.496 1.00 93.44 167 ASN A O 1
ATOM 1227 N N . VAL A 1 168 ? 19.729 6.720 -23.606 1.00 90.31 168 VAL A N 1
ATOM 1228 C CA . VAL A 1 168 ? 18.949 7.918 -23.979 1.00 90.31 168 VAL A CA 1
ATOM 1229 C C . VAL A 1 168 ? 17.632 7.524 -24.653 1.00 90.31 168 VAL A C 1
ATOM 1231 O O . VAL A 1 168 ? 17.523 6.447 -25.233 1.00 90.31 168 VAL A O 1
ATOM 1234 N N . GLY A 1 169 ? 16.636 8.410 -24.555 1.00 84.44 169 GLY A N 1
ATOM 1235 C CA . GLY A 1 169 ? 15.398 8.350 -25.329 1.00 84.44 169 GLY A CA 1
ATOM 1236 C C . GLY A 1 169 ? 14.368 7.338 -24.845 1.00 84.44 169 GLY A C 1
ATOM 1237 O O . GLY A 1 169 ? 14.493 6.737 -23.784 1.00 84.44 169 GLY A O 1
ATOM 1238 N N . THR A 1 170 ? 13.301 7.196 -25.621 1.00 85.25 170 THR A N 1
ATOM 1239 C CA . THR A 1 170 ? 12.217 6.249 -25.369 1.00 85.25 170 THR A CA 1
ATOM 1240 C C . THR A 1 170 ? 12.513 4.939 -26.083 1.00 85.25 170 THR A C 1
ATOM 1242 O O . THR A 1 170 ? 12.664 4.926 -27.305 1.00 85.25 170 THR A O 1
ATOM 1245 N N . GLN A 1 171 ? 12.582 3.844 -25.332 1.00 90.06 171 GLN A N 1
ATOM 1246 C CA . GLN A 1 171 ? 12.959 2.536 -25.859 1.00 90.06 171 GLN A CA 1
ATOM 1247 C C . GLN A 1 171 ? 11.893 1.490 -25.530 1.00 90.06 171 GLN A C 1
ATOM 1249 O O . GLN A 1 171 ? 11.367 1.451 -24.417 1.00 90.06 171 GLN A O 1
ATOM 1254 N N . PHE A 1 172 ? 11.582 0.631 -26.494 1.00 85.69 172 PHE A N 1
ATOM 1255 C CA . PHE A 1 172 ? 10.590 -0.427 -26.342 1.00 85.69 172 PHE A CA 1
ATOM 1256 C C . PHE A 1 172 ? 11.187 -1.781 -26.715 1.00 85.69 172 PHE A C 1
ATOM 1258 O O . PHE A 1 172 ? 11.733 -1.932 -27.803 1.00 85.69 172 PHE A O 1
ATOM 1265 N N . TYR A 1 173 ? 11.044 -2.768 -25.836 1.00 91.12 173 TYR A N 1
ATOM 1266 C CA . TYR A 1 173 ? 11.508 -4.136 -26.044 1.00 91.12 173 TYR A CA 1
ATOM 1267 C C . TYR A 1 173 ? 10.335 -5.085 -25.821 1.00 91.12 173 TYR A C 1
ATOM 1269 O O . TYR A 1 173 ? 9.734 -5.070 -24.745 1.00 91.12 173 TYR A O 1
ATOM 1277 N N . SER A 1 174 ? 9.995 -5.931 -26.794 1.00 85.75 174 SER A N 1
ATOM 1278 C CA . SER A 1 174 ? 8.933 -6.919 -26.590 1.00 85.75 174 SER A CA 1
ATOM 1279 C C . SER A 1 174 ? 9.233 -8.283 -27.173 1.00 85.75 174 SER A C 1
ATOM 1281 O O . SER A 1 174 ? 9.799 -8.389 -28.259 1.00 85.75 174 SER A O 1
ATOM 1283 N N . ARG A 1 175 ? 8.812 -9.334 -26.454 1.00 84.56 175 ARG A N 1
ATOM 1284 C CA . ARG A 1 175 ? 9.092 -10.732 -26.824 1.00 84.56 175 ARG A CA 1
ATOM 1285 C C . ARG A 1 175 ? 10.580 -10.994 -26.987 1.00 84.56 175 ARG A C 1
ATOM 1287 O O . ARG A 1 175 ? 10.963 -11.844 -27.777 1.00 84.56 175 ARG A O 1
ATOM 1294 N N . SER A 1 176 ? 11.395 -10.247 -26.258 1.00 95.00 176 SER A N 1
ATOM 1295 C CA . SER A 1 176 ? 12.847 -10.300 -26.333 1.00 95.00 176 SER A CA 1
ATOM 1296 C C . SER A 1 176 ? 13.406 -11.154 -25.202 1.00 95.00 176 SER A C 1
ATOM 1298 O O . SER A 1 176 ? 12.724 -11.422 -24.216 1.00 95.00 176 SER A O 1
ATOM 1300 N N . TYR A 1 177 ? 14.661 -11.548 -25.344 1.00 97.69 177 TYR A N 1
ATOM 1301 C CA . TYR A 1 177 ? 15.437 -12.225 -24.316 1.00 97.69 177 TYR A CA 1
ATOM 1302 C C . TYR A 1 177 ? 16.628 -11.350 -23.943 1.00 97.69 177 TYR A C 1
ATOM 1304 O O . TYR A 1 177 ? 17.293 -10.816 -24.831 1.00 97.69 177 TYR A O 1
ATOM 1312 N N . ILE A 1 178 ? 16.888 -11.164 -22.653 1.00 97.31 178 ILE A N 1
ATOM 1313 C CA . ILE A 1 178 ? 18.027 -10.379 -22.167 1.00 97.31 178 ILE A CA 1
ATOM 1314 C C . ILE A 1 178 ? 18.716 -11.178 -21.073 1.00 97.31 178 ILE A C 1
ATOM 1316 O O . ILE A 1 178 ? 18.075 -11.524 -20.083 1.00 97.31 178 ILE A O 1
ATOM 1320 N N . ASN A 1 179 ? 20.017 -11.429 -21.221 1.00 92.44 179 ASN A N 1
ATOM 1321 C CA . ASN A 1 179 ? 20.784 -12.108 -20.184 1.00 92.44 179 ASN A CA 1
ATOM 1322 C C . ASN A 1 179 ? 22.048 -11.365 -19.756 1.00 92.44 179 ASN A C 1
ATOM 1324 O O . ASN A 1 179 ? 22.686 -10.650 -20.533 1.00 92.44 179 ASN A O 1
ATOM 1328 N N . GLY A 1 180 ? 22.436 -11.593 -18.509 1.00 90.88 180 GLY A N 1
ATOM 1329 C CA . GLY A 1 180 ? 23.675 -11.092 -17.925 1.00 90.88 180 GLY A CA 1
ATOM 1330 C C . GLY A 1 180 ? 23.794 -11.506 -16.467 1.00 90.88 180 GLY A C 1
ATOM 1331 O O . GLY A 1 180 ? 23.052 -12.360 -16.007 1.00 90.88 180 GLY A O 1
ATOM 1332 N N . ALA A 1 181 ? 24.739 -10.933 -15.738 1.00 85.06 181 ALA A N 1
ATOM 1333 C CA . ALA A 1 181 ? 24.957 -11.210 -14.321 1.00 85.06 181 ALA A CA 1
ATOM 1334 C C . ALA A 1 181 ? 25.029 -9.918 -13.499 1.00 85.06 181 ALA A C 1
ATOM 1336 O O . ALA A 1 181 ? 24.437 -9.832 -12.430 1.00 85.06 181 ALA A O 1
ATOM 1337 N N . VAL A 1 182 ? 25.716 -8.886 -13.996 1.00 86.19 182 VAL A N 1
ATOM 1338 C CA . VAL A 1 182 ? 25.991 -7.662 -13.227 1.00 86.19 182 VAL A CA 1
ATOM 1339 C C . VAL A 1 182 ? 25.523 -6.444 -14.010 1.00 86.19 182 VAL A C 1
ATOM 1341 O O . VAL A 1 182 ? 25.989 -6.224 -15.125 1.00 86.19 182 VAL A O 1
ATOM 1344 N N . ASP A 1 183 ? 24.618 -5.660 -13.424 1.00 85.88 183 ASP A N 1
ATOM 1345 C CA . ASP A 1 183 ? 24.124 -4.379 -13.951 1.00 85.88 183 ASP A CA 1
ATOM 1346 C C . ASP A 1 183 ? 23.698 -4.438 -15.422 1.00 85.88 183 ASP A C 1
ATOM 1348 O O . ASP A 1 183 ? 23.864 -3.499 -16.199 1.00 85.88 183 ASP A O 1
ATOM 1352 N N . PHE A 1 184 ? 23.170 -5.579 -15.853 1.00 89.81 184 PHE A N 1
ATOM 1353 C CA . PHE A 1 184 ? 23.160 -5.884 -17.277 1.00 89.81 184 PHE A CA 1
ATOM 1354 C C . PHE A 1 184 ? 22.055 -5.163 -18.064 1.00 89.81 184 PHE A C 1
ATOM 1356 O O . PHE A 1 184 ? 22.037 -5.242 -19.291 1.00 89.81 184 PHE A O 1
ATOM 1363 N N . ILE A 1 185 ? 21.176 -4.415 -17.391 1.00 94.69 185 ILE A N 1
ATOM 1364 C CA . ILE A 1 185 ? 20.293 -3.404 -17.985 1.00 94.69 185 ILE A CA 1
ATOM 1365 C C . ILE A 1 185 ? 20.564 -2.063 -17.295 1.00 94.69 185 ILE A C 1
ATOM 1367 O O . ILE A 1 185 ? 20.148 -1.843 -16.153 1.00 94.69 185 ILE A O 1
ATOM 1371 N N . PHE A 1 186 ? 21.233 -1.142 -17.987 1.00 93.38 186 PHE A N 1
ATOM 1372 C CA . PHE A 1 186 ? 21.741 0.083 -17.366 1.00 93.38 186 PHE A CA 1
ATOM 1373 C C . PHE A 1 186 ? 21.722 1.298 -18.294 1.00 93.38 186 PHE A C 1
ATOM 1375 O O . PHE A 1 186 ? 21.585 1.188 -19.511 1.00 93.38 186 PHE A O 1
ATOM 1382 N N . GLY A 1 187 ? 21.874 2.484 -17.706 1.00 91.25 187 GLY A N 1
ATOM 1383 C CA . GLY A 1 187 ? 21.898 3.753 -18.430 1.00 91.25 187 GLY A CA 1
ATOM 1384 C C . GLY A 1 187 ? 21.457 4.927 -17.563 1.00 91.25 187 GLY A C 1
ATOM 1385 O O . GLY A 1 187 ? 21.115 4.756 -16.392 1.00 91.25 187 GLY A O 1
ATOM 1386 N N . GLN A 1 188 ? 21.495 6.138 -18.127 1.00 88.19 188 GLN A N 1
ATOM 1387 C CA . GLN A 1 188 ? 21.345 7.362 -17.326 1.00 88.19 188 GLN A CA 1
ATOM 1388 C C . GLN A 1 188 ? 20.096 8.192 -17.627 1.00 88.19 188 GLN A C 1
ATOM 1390 O O . GLN A 1 188 ? 19.649 8.919 -16.749 1.00 88.19 188 GLN A O 1
ATOM 1395 N N . ARG A 1 189 ? 19.553 8.154 -18.850 1.00 88.06 189 ARG A N 1
ATOM 1396 C CA . ARG A 1 189 ? 18.528 9.121 -19.296 1.00 88.06 189 ARG A CA 1
ATOM 1397 C C . ARG A 1 189 ? 17.353 8.501 -20.053 1.00 88.06 189 ARG A C 1
ATOM 1399 O O . ARG A 1 189 ? 16.355 9.184 -20.255 1.00 88.06 189 ARG A O 1
ATOM 1406 N N . ALA A 1 190 ? 17.420 7.236 -20.466 1.00 87.69 190 ALA A N 1
ATOM 1407 C CA . ALA A 1 190 ? 16.350 6.612 -21.247 1.00 87.69 190 ALA A CA 1
ATOM 1408 C C . ALA A 1 190 ? 15.079 6.377 -20.425 1.00 87.69 190 ALA A C 1
ATOM 1410 O O . ALA A 1 190 ? 15.159 6.147 -19.226 1.00 87.69 190 ALA A O 1
ATOM 1411 N N . SER A 1 191 ? 13.914 6.357 -21.066 1.00 87.25 191 SER A N 1
ATOM 1412 C CA . SER A 1 191 ? 12.699 5.726 -20.543 1.00 87.25 191 SER A CA 1
ATOM 1413 C C . SER A 1 191 ? 12.488 4.424 -21.307 1.00 87.25 191 SER A C 1
ATOM 1415 O O . SER A 1 191 ? 12.380 4.463 -22.534 1.00 87.25 191 SER A O 1
ATOM 1417 N N . ILE A 1 192 ? 12.466 3.278 -20.625 1.00 86.75 192 ILE A N 1
ATOM 1418 C CA . ILE A 1 192 ? 12.366 1.965 -21.269 1.00 86.75 192 ILE A CA 1
ATOM 1419 C C . ILE A 1 192 ? 11.122 1.205 -20.831 1.00 86.75 192 ILE A C 1
ATOM 1421 O O . ILE A 1 192 ? 10.718 1.252 -19.668 1.00 86.75 192 ILE A O 1
ATOM 1425 N N . TRP A 1 193 ? 10.561 0.452 -21.770 1.00 83.62 193 TRP A N 1
ATOM 1426 C CA . TRP A 1 193 ? 9.483 -0.493 -21.523 1.00 83.62 193 TRP A CA 1
ATOM 1427 C C . TRP A 1 193 ? 9.858 -1.861 -22.092 1.00 83.62 193 TRP A C 1
ATOM 1429 O O . TRP A 1 193 ? 9.976 -2.018 -23.307 1.00 83.62 193 TRP A O 1
ATOM 1439 N N . ILE A 1 194 ? 10.039 -2.846 -21.217 1.00 89.56 194 ILE A N 1
ATOM 1440 C CA . ILE A 1 194 ? 10.340 -4.238 -21.559 1.00 89.56 194 ILE A CA 1
ATOM 1441 C C . ILE A 1 194 ? 9.091 -5.064 -21.263 1.00 89.56 194 ILE A C 1
ATOM 1443 O O . ILE A 1 194 ? 8.604 -5.045 -20.133 1.00 89.56 194 ILE A O 1
ATOM 1447 N N . THR A 1 195 ? 8.538 -5.770 -22.257 1.00 82.56 195 THR A N 1
ATOM 1448 C CA . THR A 1 195 ? 7.295 -6.520 -22.042 1.00 82.56 195 THR A CA 1
ATOM 1449 C C . THR A 1 195 ? 7.126 -7.821 -22.801 1.00 82.56 195 THR A C 1
ATOM 1451 O O . THR A 1 195 ? 7.472 -7.925 -23.978 1.00 82.56 195 THR A O 1
ATOM 1454 N N . ARG A 1 196 ? 6.493 -8.807 -22.149 1.00 83.81 196 ARG A N 1
ATOM 1455 C CA . ARG A 1 196 ? 6.317 -10.167 -22.691 1.00 83.81 196 ARG A CA 1
ATOM 1456 C C . ARG A 1 196 ? 7.653 -10.806 -23.057 1.00 83.81 196 ARG A C 1
ATOM 1458 O O . ARG A 1 196 ? 7.731 -11.507 -24.058 1.00 83.81 196 ARG A O 1
ATOM 1465 N N . SER A 1 197 ? 8.685 -10.485 -22.290 1.00 92.81 197 SER A N 1
ATOM 1466 C CA . SER A 1 197 ? 10.075 -10.863 -22.528 1.00 92.81 197 SER A CA 1
ATOM 1467 C C . SER A 1 197 ? 10.546 -11.866 -21.475 1.00 92.81 197 SER A C 1
ATOM 1469 O O . SER A 1 197 ? 9.832 -12.151 -20.510 1.00 92.81 197 SER A O 1
ATOM 1471 N N . GLU A 1 198 ? 11.763 -12.364 -21.649 1.00 95.81 198 GLU A N 1
ATOM 1472 C CA . GLU A 1 198 ? 12.463 -13.210 -20.685 1.00 95.81 198 GLU A CA 1
ATOM 1473 C C . GLU A 1 198 ? 13.768 -12.528 -20.253 1.00 95.81 198 GLU A C 1
ATOM 1475 O O . GLU A 1 198 ? 14.506 -11.991 -21.085 1.00 95.81 198 GLU A O 1
ATOM 1480 N N . ILE A 1 199 ? 14.019 -12.507 -18.943 1.00 95.19 199 ILE A N 1
ATOM 1481 C CA . ILE A 1 199 ? 15.244 -11.991 -18.331 1.00 95.19 199 ILE A CA 1
ATOM 1482 C C . ILE A 1 199 ? 15.904 -13.134 -17.561 1.00 95.19 199 ILE A C 1
ATOM 1484 O O . ILE A 1 199 ? 15.341 -13.629 -16.584 1.00 95.19 199 ILE A O 1
ATOM 1488 N N . GLU A 1 200 ? 17.100 -13.517 -17.999 1.00 92.31 200 GLU A N 1
ATOM 1489 C CA . GLU A 1 200 ? 17.885 -14.598 -17.400 1.00 92.31 200 GLU A CA 1
ATOM 1490 C C . GLU A 1 200 ? 19.155 -14.054 -16.752 1.00 92.31 200 GLU A C 1
ATOM 1492 O O . GLU A 1 200 ? 19.971 -13.391 -17.402 1.00 92.31 200 GLU A O 1
ATOM 1497 N N . THR A 1 201 ? 19.364 -14.371 -15.478 1.00 87.75 201 THR A N 1
ATOM 1498 C CA . THR A 1 201 ? 20.630 -14.085 -14.805 1.00 87.75 201 THR A CA 1
ATOM 1499 C C . THR A 1 201 ? 21.571 -15.288 -14.866 1.00 87.75 201 THR A C 1
ATOM 1501 O O . THR A 1 201 ? 21.229 -16.393 -14.446 1.00 87.75 201 THR A O 1
ATOM 1504 N N . LEU A 1 202 ? 22.788 -15.075 -15.371 1.00 84.75 202 LEU A N 1
ATOM 1505 C CA . LEU A 1 202 ? 23.814 -16.114 -15.541 1.00 84.75 202 LEU A CA 1
ATOM 1506 C C . LEU A 1 202 ? 24.480 -16.557 -14.224 1.00 84.75 202 LEU A C 1
ATOM 1508 O O . LEU A 1 202 ? 25.277 -17.489 -14.223 1.00 84.75 202 LEU A O 1
ATOM 1512 N N . GLY A 1 203 ? 24.187 -15.875 -13.122 1.00 78.06 203 GLY A N 1
ATOM 1513 C CA . GLY A 1 203 ? 24.720 -16.123 -11.789 1.00 78.06 203 GLY A CA 1
ATOM 1514 C C . GLY A 1 203 ? 24.189 -15.074 -10.817 1.00 78.06 203 GLY A C 1
ATOM 1515 O O . GLY A 1 203 ? 23.296 -14.299 -11.174 1.00 78.06 203 GLY A O 1
ATOM 1516 N N . ASP A 1 204 ? 24.750 -15.036 -9.613 1.00 78.88 204 ASP A N 1
ATOM 1517 C CA . ASP A 1 204 ? 24.377 -14.038 -8.611 1.00 78.88 204 ASP A CA 1
ATOM 1518 C C . ASP A 1 204 ? 24.723 -12.624 -9.088 1.00 78.88 204 ASP A C 1
ATOM 1520 O O . ASP A 1 204 ? 25.795 -12.384 -9.660 1.00 78.88 204 ASP A O 1
ATOM 1524 N N . GLY A 1 205 ? 23.821 -11.673 -8.845 1.00 75.56 205 GLY A N 1
ATOM 1525 C CA . GLY A 1 205 ? 24.052 -10.284 -9.225 1.00 75.56 205 GLY A CA 1
ATOM 1526 C C . GLY A 1 205 ? 22.791 -9.456 -9.443 1.00 75.56 205 GLY A C 1
ATOM 1527 O O . GLY A 1 205 ? 21.789 -9.624 -8.750 1.00 75.56 205 GLY A O 1
ATOM 1528 N N . TYR A 1 206 ? 22.868 -8.493 -10.361 1.00 84.81 206 TYR A N 1
ATOM 1529 C CA . TYR A 1 206 ? 21.973 -7.334 -10.397 1.00 84.81 206 TYR A CA 1
ATOM 1530 C C . TYR A 1 206 ? 21.372 -7.141 -11.787 1.00 84.81 206 TYR A C 1
ATOM 1532 O O . TYR A 1 206 ? 22.105 -6.977 -12.763 1.00 84.81 206 TYR A O 1
ATOM 1540 N N . ILE A 1 207 ? 20.039 -7.120 -11.880 1.00 88.81 207 ILE A N 1
ATOM 1541 C CA . ILE A 1 207 ? 19.355 -6.977 -13.175 1.00 88.81 207 ILE A CA 1
ATOM 1542 C C . ILE A 1 207 ? 19.449 -5.549 -13.702 1.00 88.81 207 ILE A C 1
ATOM 1544 O O . ILE A 1 207 ? 19.868 -5.328 -14.839 1.00 88.81 207 ILE A O 1
ATOM 1548 N N . THR A 1 208 ? 19.039 -4.575 -12.888 1.00 89.88 208 THR A N 1
ATOM 1549 C CA . THR A 1 208 ? 18.941 -3.178 -13.320 1.00 89.88 208 THR A CA 1
ATOM 1550 C C . THR A 1 208 ? 19.899 -2.251 -12.579 1.00 89.88 208 THR A C 1
ATOM 1552 O O . THR A 1 208 ? 20.055 -2.326 -11.359 1.00 89.88 208 THR A O 1
ATOM 1555 N N . ALA A 1 209 ? 20.484 -1.320 -13.335 1.00 85.94 209 ALA A N 1
ATOM 1556 C CA . ALA A 1 209 ? 21.376 -0.267 -12.861 1.00 85.94 209 ALA A CA 1
ATOM 1557 C C . ALA A 1 209 ? 20.997 1.085 -13.493 1.00 85.94 209 ALA A C 1
ATOM 1559 O O . ALA A 1 209 ? 21.637 1.609 -14.407 1.00 85.94 209 ALA A O 1
ATOM 1560 N N . SER A 1 210 ? 19.893 1.657 -13.008 1.00 83.38 210 SER A N 1
ATOM 1561 C CA . SER A 1 210 ? 19.386 2.965 -13.445 1.00 83.38 210 SER A CA 1
ATOM 1562 C C . SER A 1 210 ? 20.221 4.104 -12.836 1.00 83.38 210 SER A C 1
ATOM 1564 O O . SER A 1 210 ? 19.804 4.731 -11.863 1.00 83.38 210 SER A O 1
ATOM 1566 N N . GLY A 1 211 ? 21.376 4.412 -13.423 1.00 79.38 211 GLY A N 1
ATOM 1567 C CA . GLY A 1 211 ? 22.334 5.418 -12.943 1.00 79.38 211 GLY A CA 1
ATOM 1568 C C . GLY A 1 211 ? 21.954 6.880 -13.223 1.00 79.38 211 GLY A C 1
ATOM 1569 O O . GLY A 1 211 ? 22.806 7.641 -13.683 1.00 79.38 211 GLY A O 1
ATOM 1570 N N . ARG A 1 212 ? 20.691 7.264 -12.993 1.00 79.94 212 ARG A N 1
ATOM 1571 C CA . ARG A 1 212 ? 20.147 8.607 -13.276 1.00 79.94 212 ARG A CA 1
ATOM 1572 C C . ARG A 1 212 ? 20.749 9.686 -12.379 1.00 79.94 212 ARG A C 1
ATOM 1574 O O . ARG A 1 212 ? 20.798 9.523 -11.163 1.00 79.94 212 ARG A O 1
ATOM 1581 N N . LEU A 1 213 ? 21.112 10.817 -12.984 1.00 76.00 213 LEU A N 1
ATOM 1582 C CA . LEU A 1 213 ? 21.707 11.972 -12.297 1.00 76.00 213 LEU A CA 1
ATOM 1583 C C . LEU A 1 213 ? 20.695 13.070 -11.932 1.00 76.00 213 LEU A C 1
ATOM 1585 O O . LEU A 1 213 ? 21.019 13.946 -11.136 1.00 76.00 213 LEU A O 1
ATOM 1589 N N . GLU A 1 214 ? 19.477 13.018 -12.475 1.00 79.88 214 GLU A N 1
ATOM 1590 C CA . GLU A 1 214 ? 18.450 14.054 -12.309 1.00 79.88 214 GLU A CA 1
ATOM 1591 C C . GLU A 1 214 ? 17.063 13.446 -12.052 1.00 79.88 214 GLU A C 1
ATOM 1593 O O . GLU A 1 214 ? 16.768 12.328 -12.486 1.00 79.88 214 GLU A O 1
ATOM 1598 N N . ASN A 1 215 ? 16.176 14.214 -11.408 1.00 78.94 215 ASN A N 1
ATOM 1599 C CA . ASN A 1 215 ? 14.763 13.864 -11.222 1.00 78.94 215 ASN A CA 1
ATOM 1600 C C . ASN A 1 215 ? 13.946 14.102 -12.507 1.00 78.94 215 ASN A C 1
ATOM 1602 O O . ASN A 1 215 ? 13.045 14.940 -12.535 1.00 78.94 215 ASN A O 1
ATOM 1606 N N . ASP A 1 216 ? 14.287 13.401 -13.592 1.00 80.38 216 ASP A N 1
ATOM 1607 C CA . ASP A 1 216 ? 13.576 13.501 -14.876 1.00 80.38 216 ASP A CA 1
ATOM 1608 C C . ASP A 1 216 ? 12.162 12.867 -14.789 1.00 80.38 216 ASP A C 1
ATOM 1610 O O . ASP A 1 216 ? 11.666 12.617 -13.694 1.00 80.38 216 ASP A O 1
ATOM 1614 N N . ALA A 1 217 ? 11.470 12.562 -15.893 1.00 74.94 217 ALA A N 1
ATOM 1615 C CA . ALA A 1 217 ? 10.169 11.856 -15.868 1.00 74.94 217 ALA A CA 1
ATOM 1616 C C . ALA A 1 217 ? 10.233 10.394 -16.359 1.00 74.94 217 ALA A C 1
ATOM 1618 O O . ALA A 1 217 ? 9.197 9.747 -16.521 1.00 74.94 217 ALA A O 1
ATOM 1619 N N . ASN A 1 218 ? 11.429 9.880 -16.628 1.00 79.19 218 ASN A N 1
ATOM 1620 C CA . ASN A 1 218 ? 11.674 8.620 -17.314 1.00 79.19 218 ASN A CA 1
ATOM 1621 C C . ASN A 1 218 ? 11.778 7.433 -16.341 1.00 79.19 218 ASN A C 1
ATOM 1623 O O . ASN A 1 218 ? 12.210 7.566 -15.192 1.00 79.19 218 ASN A O 1
ATOM 1627 N N . TRP A 1 219 ? 11.396 6.251 -16.825 1.00 80.56 219 TRP A N 1
ATOM 1628 C CA . TRP A 1 219 ? 11.261 5.037 -16.018 1.00 80.56 219 TRP A CA 1
ATOM 1629 C C . TRP A 1 219 ? 11.873 3.834 -16.708 1.00 80.56 219 TRP A C 1
ATOM 1631 O O . TRP A 1 219 ? 11.892 3.767 -17.933 1.00 80.56 219 TRP A O 1
ATOM 1641 N N . TYR A 1 220 ? 12.332 2.864 -15.922 1.00 86.56 220 TYR A N 1
ATOM 1642 C CA . TYR A 1 220 ? 12.503 1.499 -16.403 1.00 86.56 220 TYR A CA 1
ATOM 1643 C C . TYR A 1 220 ? 11.272 0.695 -15.996 1.00 86.56 220 TYR A C 1
ATOM 1645 O O . TYR A 1 220 ? 11.008 0.526 -14.808 1.00 86.56 220 TYR A O 1
ATOM 1653 N N . VAL A 1 221 ? 10.495 0.242 -16.977 1.00 80.00 221 VAL A N 1
ATOM 1654 C CA . VAL A 1 221 ? 9.282 -0.546 -16.749 1.00 80.00 221 VAL A CA 1
ATOM 1655 C C . VAL A 1 221 ? 9.476 -1.946 -17.308 1.00 80.00 221 VAL A C 1
ATOM 1657 O O . VAL A 1 221 ? 9.658 -2.113 -18.513 1.00 80.00 221 VAL A O 1
ATOM 1660 N N . ILE A 1 222 ? 9.407 -2.945 -16.434 1.00 87.06 222 ILE A N 1
ATOM 1661 C CA . ILE A 1 222 ? 9.432 -4.362 -16.776 1.00 87.06 222 ILE A CA 1
ATOM 1662 C C . ILE A 1 222 ? 8.017 -4.899 -16.536 1.00 87.06 222 ILE A C 1
ATOM 1664 O O . ILE A 1 222 ? 7.563 -4.984 -15.398 1.00 87.06 222 ILE A O 1
ATOM 1668 N N . ASP A 1 223 ? 7.282 -5.195 -17.609 1.00 78.69 223 ASP A N 1
ATOM 1669 C CA . ASP A 1 223 ? 5.861 -5.571 -17.564 1.00 78.69 223 ASP A CA 1
ATOM 1670 C C . ASP A 1 223 ? 5.611 -6.938 -18.202 1.00 78.69 223 ASP A C 1
ATOM 1672 O O . ASP A 1 223 ? 5.977 -7.149 -19.355 1.00 78.69 223 ASP A O 1
ATOM 1676 N N . ARG A 1 224 ? 4.917 -7.858 -17.523 1.00 80.94 224 ARG A N 1
ATOM 1677 C CA . ARG A 1 224 ? 4.609 -9.196 -18.076 1.00 80.94 224 ARG A CA 1
ATOM 1678 C C . ARG A 1 224 ? 5.851 -9.941 -18.561 1.00 80.94 224 ARG A C 1
ATOM 1680 O O . ARG A 1 224 ? 5.844 -10.510 -19.648 1.00 80.94 224 ARG A O 1
ATOM 1687 N N . THR A 1 225 ? 6.933 -9.865 -17.802 1.00 88.88 225 THR A N 1
ATOM 1688 C CA . THR A 1 225 ? 8.220 -10.481 -18.138 1.00 88.88 225 THR A CA 1
ATOM 1689 C C . THR A 1 225 ? 8.490 -11.628 -17.174 1.00 88.88 225 THR A C 1
ATOM 1691 O O . THR A 1 225 ? 8.097 -11.557 -16.012 1.00 88.88 225 THR A O 1
ATOM 1694 N N . LYS A 1 226 ? 9.132 -12.696 -17.647 1.00 92.69 226 LYS A N 1
ATOM 1695 C CA . LYS A 1 226 ? 9.591 -13.788 -16.784 1.00 92.69 226 LYS A CA 1
ATOM 1696 C C . LYS A 1 226 ? 11.038 -13.530 -16.369 1.00 92.69 226 LYS A C 1
ATOM 1698 O O . LYS A 1 226 ? 11.869 -13.270 -17.236 1.00 92.69 226 LYS A O 1
ATOM 1703 N N . VAL A 1 227 ? 11.323 -13.592 -15.071 1.00 90.31 227 VAL A N 1
ATOM 1704 C CA . VAL A 1 227 ? 12.651 -13.373 -14.482 1.00 90.31 227 VAL A CA 1
ATOM 1705 C C . VAL A 1 227 ? 13.103 -14.652 -13.790 1.00 90.31 227 VAL A C 1
ATOM 1707 O O . VAL A 1 227 ? 12.396 -15.159 -12.921 1.00 90.31 227 VAL A O 1
ATOM 1710 N N . TYR A 1 228 ? 14.267 -15.180 -14.160 1.00 86.19 228 TYR A N 1
ATOM 1711 C CA . TYR A 1 228 ? 14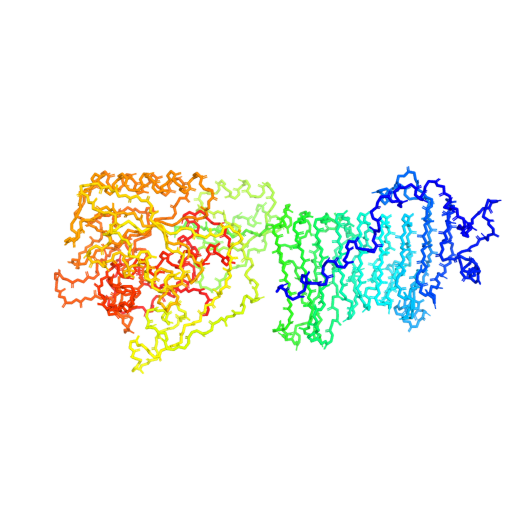.801 -16.414 -13.580 1.00 86.19 228 TYR A CA 1
ATOM 1712 C C . TYR A 1 228 ? 16.339 -16.433 -13.577 1.00 86.19 228 TYR A C 1
ATOM 1714 O O . TYR A 1 228 ? 16.979 -15.645 -14.273 1.00 86.19 228 TYR A O 1
ATOM 1722 N N . SER A 1 229 ? 16.925 -17.328 -12.775 1.00 78.44 229 SER A N 1
ATOM 1723 C CA . SER A 1 229 ? 18.378 -17.484 -12.602 1.00 78.44 229 SER A CA 1
ATOM 1724 C C . SER A 1 229 ? 18.815 -18.927 -12.733 1.00 78.44 229 SER A C 1
ATOM 1726 O O . SER A 1 229 ? 18.039 -19.829 -12.423 1.00 78.44 229 SER A O 1
ATOM 1728 N N . ASN A 1 230 ? 20.106 -19.104 -13.009 1.00 70.06 230 ASN A N 1
ATOM 1729 C CA . ASN A 1 230 ? 20.843 -20.330 -12.689 1.00 70.06 230 ASN A CA 1
ATOM 1730 C C . ASN A 1 230 ? 21.692 -20.212 -11.394 1.00 70.06 230 ASN A C 1
ATOM 1732 O O . ASN A 1 230 ? 22.261 -21.206 -10.956 1.00 70.06 230 ASN A O 1
ATOM 1736 N N . GLY A 1 231 ? 21.798 -19.019 -10.789 1.00 63.66 231 GLY A N 1
ATOM 1737 C CA . GLY A 1 231 ? 22.469 -18.746 -9.499 1.00 63.66 231 GLY A CA 1
ATOM 1738 C C . GLY A 1 231 ? 21.499 -18.637 -8.314 1.00 63.66 231 GLY A C 1
ATOM 1739 O O . GLY A 1 231 ? 20.290 -18.650 -8.520 1.00 63.66 231 GLY A O 1
ATOM 1740 N N . THR A 1 232 ? 22.008 -18.514 -7.087 1.00 56.38 232 THR A N 1
ATOM 1741 C CA . THR A 1 232 ? 21.248 -18.574 -5.821 1.00 56.38 232 THR A CA 1
ATOM 1742 C C . THR A 1 232 ? 20.764 -17.223 -5.279 1.00 56.38 232 THR A C 1
ATOM 1744 O O . THR A 1 232 ? 19.888 -17.214 -4.423 1.00 56.38 232 THR A O 1
ATOM 1747 N N . GLY A 1 233 ? 21.281 -16.089 -5.767 1.00 60.69 233 GLY A N 1
ATOM 1748 C CA . GLY A 1 233 ? 20.919 -14.759 -5.260 1.00 60.69 233 GLY A CA 1
ATOM 1749 C C . GLY A 1 233 ? 20.876 -13.672 -6.335 1.00 60.69 233 GLY A C 1
ATOM 1750 O O . GLY A 1 233 ? 21.909 -13.156 -6.765 1.00 60.69 233 GLY A O 1
ATOM 1751 N N . ILE A 1 234 ? 19.670 -13.275 -6.748 1.00 67.19 234 ILE A N 1
ATOM 1752 C CA . ILE A 1 234 ? 19.448 -12.150 -7.663 1.00 67.19 234 ILE A CA 1
ATOM 1753 C C . ILE A 1 234 ? 18.844 -10.968 -6.918 1.00 67.19 234 ILE A C 1
ATOM 1755 O O . ILE A 1 234 ? 17.808 -11.084 -6.267 1.00 67.19 234 ILE A O 1
ATOM 1759 N N . TRP A 1 235 ? 19.391 -9.783 -7.153 1.00 70.88 235 TRP A N 1
ATOM 1760 C CA . TRP A 1 235 ? 18.706 -8.534 -6.861 1.00 70.88 235 TRP A CA 1
ATOM 1761 C C . TRP A 1 235 ? 18.118 -7.953 -8.146 1.00 70.88 235 TRP A C 1
ATOM 1763 O O . TRP A 1 235 ? 18.806 -7.792 -9.159 1.00 70.88 235 TRP A O 1
ATOM 1773 N N . LEU A 1 236 ? 16.846 -7.549 -8.104 1.00 59.97 236 LEU A N 1
ATOM 1774 C CA . LEU A 1 236 ? 16.213 -6.851 -9.230 1.00 59.97 236 LEU A CA 1
ATOM 1775 C C . LEU A 1 236 ? 16.944 -5.539 -9.567 1.00 59.97 236 LEU A C 1
ATOM 1777 O O . LEU A 1 236 ? 16.848 -5.036 -10.692 1.00 59.97 236 LEU A O 1
ATOM 1781 N N . LYS A 1 237 ? 17.683 -4.974 -8.602 1.00 64.31 237 LYS A N 1
ATOM 1782 C CA . LYS A 1 237 ? 18.370 -3.689 -8.747 1.00 64.31 237 LYS A CA 1
ATOM 1783 C C . LYS A 1 237 ? 19.609 -3.529 -7.859 1.00 64.31 237 LYS A C 1
ATOM 1785 O O . LYS A 1 237 ? 19.696 -4.106 -6.771 1.00 64.31 237 LYS A O 1
ATOM 1790 N N . ARG A 1 238 ? 20.511 -2.647 -8.298 1.00 61.81 238 ARG A N 1
ATOM 1791 C CA . ARG A 1 238 ? 21.627 -2.104 -7.511 1.00 61.81 238 ARG A CA 1
ATOM 1792 C C . ARG A 1 238 ? 21.513 -0.583 -7.403 1.00 61.81 238 ARG A C 1
ATOM 1794 O O . ARG A 1 238 ? 21.317 0.100 -8.407 1.00 61.81 238 ARG A O 1
ATOM 1801 N N . TRP A 1 239 ? 21.580 -0.060 -6.180 1.00 55.31 239 TRP A N 1
ATOM 1802 C CA . TRP A 1 239 ? 21.596 1.386 -5.908 1.00 55.31 239 TRP A CA 1
ATOM 1803 C C . TRP A 1 239 ? 22.981 1.982 -6.195 1.00 55.31 239 TRP A C 1
ATOM 1805 O O . TRP A 1 239 ? 23.948 1.255 -6.086 1.00 55.31 239 TRP A O 1
ATOM 1815 N N . PHE A 1 240 ? 23.114 3.271 -6.521 1.00 53.53 240 PHE A N 1
ATOM 1816 C CA . PHE A 1 240 ? 24.418 3.944 -6.660 1.00 53.53 240 PHE A CA 1
ATOM 1817 C C . PHE A 1 240 ? 24.540 5.031 -5.595 1.00 53.53 240 PHE A C 1
ATOM 1819 O O . PHE A 1 240 ? 23.674 5.898 -5.505 1.00 53.53 240 PHE A O 1
ATOM 1826 N N . SER A 1 241 ? 25.622 5.010 -4.816 1.00 46.25 241 SER A N 1
ATOM 1827 C CA . SER A 1 241 ? 25.800 5.905 -3.664 1.00 46.25 241 SER A CA 1
ATOM 1828 C C . SER A 1 241 ? 25.960 7.389 -3.998 1.00 46.25 241 SER A C 1
ATOM 1830 O O . SER A 1 241 ? 25.847 8.241 -3.123 1.00 46.25 241 SER A O 1
ATOM 1832 N N . ASP A 1 242 ? 26.200 7.707 -5.266 1.00 50.81 242 ASP A N 1
ATOM 1833 C CA . ASP A 1 242 ? 26.351 9.051 -5.819 1.00 50.81 242 ASP A CA 1
ATOM 1834 C C . ASP A 1 242 ? 25.164 9.486 -6.708 1.00 50.81 242 ASP A C 1
ATOM 1836 O O . ASP A 1 242 ? 25.188 10.598 -7.240 1.00 50.81 242 ASP A O 1
ATOM 1840 N N . ARG A 1 243 ? 24.127 8.646 -6.904 1.00 62.94 243 ARG A N 1
ATOM 1841 C CA . ARG A 1 243 ? 23.060 8.880 -7.905 1.00 62.94 243 ARG A CA 1
ATOM 1842 C C . ARG A 1 243 ? 21.668 8.561 -7.360 1.00 62.94 243 ARG A C 1
ATOM 1844 O O . ARG A 1 243 ? 21.199 7.425 -7.389 1.00 62.94 243 ARG A O 1
ATOM 1851 N N . ASN A 1 244 ? 20.971 9.603 -6.916 1.00 65.00 244 ASN A N 1
ATOM 1852 C CA . ASN A 1 244 ? 19.789 9.461 -6.062 1.00 65.00 244 ASN A CA 1
ATOM 1853 C C . ASN A 1 244 ? 18.457 9.279 -6.804 1.00 65.00 244 ASN A C 1
ATOM 1855 O O . ASN A 1 244 ? 17.432 9.222 -6.137 1.00 65.00 244 ASN A O 1
ATOM 1859 N N . TYR A 1 245 ? 18.428 9.183 -8.137 1.00 71.38 245 TYR A N 1
ATOM 1860 C CA . TYR A 1 245 ? 17.185 9.303 -8.922 1.00 71.38 245 TYR A CA 1
ATOM 1861 C C . TYR A 1 245 ? 16.749 8.027 -9.648 1.00 71.38 245 TYR A C 1
ATOM 1863 O O . TYR A 1 245 ? 15.963 8.096 -10.594 1.00 71.38 245 TYR A O 1
ATOM 1871 N N . ALA A 1 246 ? 17.264 6.855 -9.270 1.00 73.62 246 ALA A N 1
ATOM 1872 C CA . ALA A 1 246 ? 16.922 5.608 -9.950 1.00 73.62 246 ALA A CA 1
ATOM 1873 C C . ALA A 1 246 ? 15.404 5.341 -9.908 1.00 73.62 246 ALA A C 1
ATOM 1875 O O . ALA A 1 246 ? 14.771 5.518 -8.869 1.00 73.62 246 ALA A O 1
ATOM 1876 N N . ARG A 1 247 ? 14.807 4.922 -11.036 1.00 74.88 247 ARG A N 1
ATOM 1877 C CA . ARG A 1 247 ? 13.368 4.610 -11.115 1.00 74.88 247 ARG A CA 1
ATOM 1878 C C . ARG A 1 247 ? 13.075 3.364 -11.929 1.00 74.88 247 ARG A C 1
ATOM 1880 O O . ARG A 1 247 ? 13.183 3.393 -13.158 1.00 74.88 247 ARG A O 1
ATOM 1887 N N . VAL A 1 248 ? 12.681 2.294 -11.240 1.00 74.19 248 VAL A N 1
ATOM 1888 C CA . VAL A 1 248 ? 12.444 0.969 -11.834 1.00 74.19 248 VAL A CA 1
ATOM 1889 C C . VAL A 1 248 ? 11.163 0.352 -11.274 1.00 74.19 248 VAL A C 1
ATOM 1891 O O . VAL A 1 248 ? 10.937 0.381 -10.068 1.00 74.19 248 VAL A O 1
ATOM 1894 N N . VAL A 1 249 ? 10.331 -0.231 -12.134 1.00 69.12 249 VAL A N 1
ATOM 1895 C CA . VAL A 1 249 ? 9.144 -0.990 -11.725 1.00 69.12 249 VAL A CA 1
ATOM 1896 C C . VAL A 1 249 ? 9.104 -2.354 -12.406 1.00 69.12 249 VAL A C 1
ATOM 1898 O O . VAL A 1 249 ? 9.261 -2.444 -13.624 1.00 69.12 249 VAL A O 1
ATOM 1901 N N . PHE A 1 250 ? 8.851 -3.395 -11.616 1.00 74.62 250 PHE A N 1
ATOM 1902 C CA . PHE A 1 250 ? 8.497 -4.731 -12.092 1.00 74.62 250 PHE A CA 1
ATOM 1903 C C . PHE A 1 250 ? 7.006 -4.946 -11.852 1.00 74.62 250 PHE A C 1
ATOM 1905 O O . PHE A 1 250 ? 6.538 -4.851 -10.721 1.00 74.62 250 PHE A O 1
ATOM 1912 N N . GLN A 1 251 ? 6.233 -5.202 -12.901 1.00 68.44 251 GLN A N 1
ATOM 1913 C CA . GLN A 1 251 ? 4.789 -5.374 -12.773 1.00 68.44 251 GLN A CA 1
ATOM 1914 C C . GLN A 1 251 ? 4.248 -6.514 -13.627 1.00 68.44 251 GLN A C 1
ATOM 1916 O O . GLN A 1 251 ? 4.764 -6.801 -14.710 1.00 68.44 251 GLN A O 1
ATOM 1921 N N . ASN A 1 252 ? 3.175 -7.148 -13.155 1.00 67.25 252 ASN A N 1
ATOM 1922 C CA . ASN A 1 252 ? 2.496 -8.261 -13.819 1.00 67.25 252 ASN A CA 1
ATOM 1923 C C . ASN A 1 252 ? 3.463 -9.378 -14.266 1.00 67.25 252 ASN A C 1
ATOM 1925 O O . ASN A 1 252 ? 3.201 -10.026 -15.277 1.00 67.25 252 ASN A O 1
ATOM 1929 N N . SER A 1 253 ? 4.609 -9.525 -13.594 1.00 79.06 253 SER A N 1
ATOM 1930 C CA . SER A 1 253 ? 5.754 -10.336 -14.024 1.00 79.06 253 SER A CA 1
ATOM 1931 C C . SER A 1 253 ? 5.911 -11.582 -13.151 1.00 79.06 253 SER A C 1
ATOM 1933 O O . SER A 1 253 ? 5.467 -11.600 -12.008 1.00 79.06 253 SER A O 1
ATOM 1935 N N . GLU A 1 254 ? 6.537 -12.628 -13.685 1.00 83.88 254 GLU A N 1
ATOM 1936 C CA . GLU A 1 254 ? 6.825 -13.864 -12.948 1.00 83.88 254 GLU A CA 1
ATOM 1937 C C . GLU A 1 254 ? 8.267 -13.816 -12.424 1.00 83.88 254 GLU A C 1
ATOM 1939 O O . GLU A 1 254 ? 9.198 -13.727 -13.224 1.00 83.88 254 GLU A O 1
ATOM 1944 N N . LEU A 1 255 ? 8.452 -13.845 -11.101 1.00 81.50 255 LEU A N 1
ATOM 1945 C CA . LEU A 1 255 ? 9.747 -13.815 -10.419 1.00 81.50 255 LEU A CA 1
ATOM 1946 C C . LEU A 1 255 ? 10.093 -15.216 -9.893 1.00 81.50 255 LEU A C 1
ATOM 1948 O O . LEU A 1 255 ? 9.410 -15.754 -9.017 1.00 81.50 255 LEU A O 1
ATOM 1952 N N . GLY A 1 256 ? 11.145 -15.819 -10.447 1.00 72.00 256 GLY A N 1
ATOM 1953 C CA . GLY A 1 256 ? 11.660 -17.122 -10.020 1.00 72.00 256 GLY A CA 1
ATOM 1954 C C . GLY A 1 256 ? 12.235 -17.102 -8.600 1.00 72.00 256 GLY A C 1
ATOM 1955 O O . GLY A 1 256 ? 12.529 -16.037 -8.068 1.00 72.00 256 GLY A O 1
ATOM 1956 N N . ALA A 1 257 ? 12.418 -18.283 -8.000 1.00 66.19 257 ALA A N 1
ATOM 1957 C CA . ALA A 1 257 ? 12.737 -18.456 -6.569 1.00 66.19 257 ALA A CA 1
ATOM 1958 C C . ALA A 1 257 ? 14.041 -17.774 -6.141 1.00 66.19 257 ALA A C 1
ATOM 1960 O O . ALA A 1 257 ? 14.225 -17.424 -4.986 1.00 66.19 257 ALA A O 1
ATOM 1961 N N . ASN A 1 258 ? 14.924 -17.558 -7.108 1.00 70.25 258 ASN A N 1
ATOM 1962 C CA . ASN A 1 258 ? 16.268 -17.057 -6.888 1.00 70.25 258 ASN A CA 1
ATOM 1963 C C . ASN A 1 258 ? 16.298 -15.514 -6.893 1.00 70.25 258 ASN A C 1
ATOM 1965 O O . ASN A 1 258 ? 17.359 -14.920 -6.708 1.00 70.25 258 ASN A O 1
ATOM 1969 N N . VAL A 1 259 ? 15.159 -14.851 -7.147 1.00 67.56 259 VAL A N 1
ATOM 1970 C CA . VAL A 1 259 ? 14.999 -13.414 -6.895 1.00 67.56 259 VAL A CA 1
ATOM 1971 C C . VAL A 1 259 ? 14.861 -13.222 -5.396 1.00 67.56 259 VAL A C 1
ATOM 1973 O O . VAL A 1 259 ? 13.897 -13.689 -4.795 1.00 67.56 259 VAL A O 1
ATOM 1976 N N . LEU A 1 260 ? 15.834 -12.530 -4.805 1.00 57.59 260 LEU A N 1
ATOM 1977 C CA . LEU A 1 260 ? 15.856 -12.305 -3.372 1.00 57.59 260 LEU A CA 1
ATOM 1978 C C . LEU A 1 260 ? 14.643 -11.466 -2.958 1.00 57.59 260 LEU A C 1
ATOM 1980 O O . LEU A 1 260 ? 14.412 -10.419 -3.577 1.00 57.59 260 LEU A O 1
ATOM 1984 N N . PRO A 1 261 ? 13.938 -11.854 -1.881 1.00 48.38 261 PRO A N 1
ATOM 1985 C CA . PRO A 1 261 ? 12.740 -11.174 -1.393 1.00 48.38 261 PRO A CA 1
ATOM 1986 C C . PRO A 1 261 ? 12.941 -9.665 -1.197 1.00 48.38 261 PRO A C 1
ATOM 1988 O O . PRO A 1 261 ? 12.072 -8.853 -1.508 1.00 48.38 261 PRO A O 1
ATOM 1991 N N . VAL A 1 262 ? 14.136 -9.263 -0.744 1.00 46.06 262 VAL A N 1
ATOM 1992 C CA . VAL A 1 262 ? 14.469 -7.850 -0.541 1.00 46.06 262 VAL A CA 1
ATOM 1993 C C . VAL A 1 262 ? 14.447 -7.043 -1.847 1.00 46.06 262 VAL A C 1
ATOM 1995 O O . VAL A 1 262 ? 14.186 -5.844 -1.821 1.00 46.06 262 VAL A O 1
ATOM 1998 N N . GLY A 1 263 ? 14.718 -7.674 -2.995 1.00 53.62 263 GLY A N 1
ATOM 1999 C CA . GLY A 1 263 ? 14.638 -7.087 -4.335 1.00 53.62 263 GLY A CA 1
ATOM 2000 C C . GLY A 1 263 ? 15.704 -6.030 -4.683 1.00 53.62 263 GLY A C 1
ATOM 2001 O O . GLY A 1 263 ? 15.733 -5.557 -5.820 1.00 53.62 263 GLY A O 1
ATOM 2002 N N . TRP A 1 264 ? 16.586 -5.622 -3.756 1.00 58.47 264 TRP A N 1
ATOM 2003 C CA . TRP A 1 264 ? 17.696 -4.666 -3.980 1.00 58.47 264 TRP A CA 1
ATOM 2004 C C . TRP A 1 264 ? 18.941 -4.918 -3.138 1.00 58.47 264 TRP A C 1
ATOM 2006 O O . TRP A 1 264 ? 18.873 -5.444 -2.037 1.00 58.47 264 TRP A O 1
ATOM 2016 N N . SER A 1 265 ? 20.064 -4.389 -3.621 1.00 58.03 265 SER A N 1
ATOM 2017 C CA . SER A 1 265 ? 21.285 -4.229 -2.839 1.00 58.03 265 SER A CA 1
ATOM 2018 C C . SER A 1 265 ? 21.774 -2.775 -2.821 1.00 58.03 265 SER A C 1
ATOM 2020 O O . SER A 1 265 ? 21.601 -2.028 -3.794 1.00 58.03 265 SER A O 1
ATOM 2022 N N . ILE A 1 266 ? 22.389 -2.382 -1.701 1.00 55.16 266 ILE A N 1
ATOM 2023 C CA . ILE A 1 266 ? 23.093 -1.107 -1.511 1.00 55.16 266 ILE A CA 1
ATOM 2024 C C . ILE A 1 266 ? 24.517 -1.259 -2.065 1.00 55.16 266 ILE A C 1
ATOM 2026 O O . ILE A 1 266 ? 25.208 -2.214 -1.732 1.00 55.16 266 ILE A O 1
ATOM 2030 N N . TRP A 1 267 ? 24.975 -0.314 -2.889 1.00 55.09 267 TRP A N 1
ATOM 2031 C CA . TRP A 1 267 ? 26.329 -0.335 -3.467 1.00 55.09 267 TRP A CA 1
ATOM 2032 C C . TRP A 1 267 ? 27.448 0.070 -2.508 1.00 55.09 267 TRP A C 1
ATOM 2034 O O . TRP A 1 267 ? 28.542 -0.477 -2.592 1.00 55.09 267 TRP A O 1
ATOM 2044 N N . SER A 1 268 ? 27.193 1.013 -1.597 1.00 54.41 268 SER A N 1
ATOM 2045 C CA . SER A 1 268 ? 28.142 1.415 -0.553 1.00 54.41 268 SER A CA 1
ATOM 2046 C C . SER A 1 268 ? 27.410 1.888 0.700 1.00 54.41 268 SER A C 1
ATOM 2048 O O . SER A 1 268 ? 26.411 2.594 0.605 1.00 54.41 268 SER A O 1
ATOM 2050 N N . ASN A 1 269 ? 27.951 1.556 1.873 1.00 51.47 269 ASN A N 1
ATOM 2051 C CA . ASN A 1 269 ? 27.417 1.954 3.180 1.00 51.47 269 ASN A CA 1
ATOM 2052 C C . ASN A 1 269 ? 27.852 3.370 3.618 1.00 51.47 269 ASN A C 1
ATOM 2054 O O . ASN A 1 269 ? 27.540 3.790 4.729 1.00 51.47 269 ASN A O 1
ATOM 2058 N N . SER A 1 270 ? 28.610 4.095 2.787 1.00 49.84 270 SER A N 1
ATOM 2059 C CA . SER A 1 270 ? 29.241 5.376 3.147 1.00 49.84 270 SER A CA 1
ATOM 2060 C C . SER A 1 270 ? 28.374 6.624 2.918 1.00 49.84 270 SER A C 1
ATOM 2062 O O . SER A 1 270 ? 28.754 7.711 3.341 1.00 49.84 270 SER A O 1
ATOM 2064 N N . ASP A 1 271 ? 27.239 6.495 2.233 1.00 48.25 271 ASP A N 1
ATOM 2065 C CA . ASP A 1 271 ? 26.270 7.561 1.941 1.00 48.25 271 ASP A CA 1
ATOM 2066 C C . ASP A 1 271 ? 24.892 6.885 1.841 1.00 48.25 271 ASP A C 1
ATOM 2068 O O . ASP A 1 271 ? 24.816 5.772 1.332 1.00 48.25 271 ASP A O 1
ATOM 2072 N N . ASN A 1 272 ? 23.820 7.477 2.371 1.00 45.78 272 ASN A N 1
ATOM 2073 C CA . ASN A 1 272 ? 22.497 6.840 2.474 1.00 45.78 272 ASN A CA 1
ATOM 2074 C C . ASN A 1 272 ? 21.373 7.633 1.788 1.00 45.78 272 ASN A C 1
ATOM 2076 O O . ASN A 1 272 ? 20.194 7.433 2.102 1.00 45.78 272 ASN A O 1
ATOM 2080 N N . ARG A 1 273 ? 21.708 8.537 0.858 1.00 48.59 273 ARG A N 1
ATOM 2081 C CA . ARG A 1 273 ? 20.732 9.390 0.159 1.00 48.59 273 ARG A CA 1
ATOM 2082 C C . ARG A 1 273 ? 19.817 8.588 -0.786 1.00 48.59 273 ARG A C 1
ATOM 2084 O O . ARG A 1 273 ? 19.957 8.592 -2.000 1.00 48.59 273 ARG A O 1
ATOM 2091 N N . THR A 1 274 ? 18.822 7.915 -0.219 1.00 51.22 274 THR A N 1
ATOM 2092 C CA . THR A 1 274 ? 17.808 7.107 -0.930 1.00 51.22 274 THR A CA 1
ATOM 2093 C C . THR A 1 274 ? 16.496 7.861 -1.176 1.00 51.22 274 THR A C 1
ATOM 2095 O O . THR A 1 274 ? 15.594 7.348 -1.831 1.00 51.22 274 THR A O 1
ATOM 2098 N N . ASN A 1 275 ? 16.396 9.104 -0.700 1.00 50.19 275 ASN A N 1
ATOM 2099 C CA . ASN A 1 275 ? 15.173 9.912 -0.655 1.00 50.19 275 ASN A CA 1
ATOM 2100 C C . ASN A 1 275 ? 14.502 10.211 -2.012 1.00 50.19 275 ASN A C 1
ATOM 2102 O O . ASN A 1 275 ? 13.349 10.634 -2.027 1.00 50.19 275 ASN A O 1
ATOM 2106 N N . MET A 1 276 ? 15.197 10.034 -3.139 1.00 53.88 276 MET A N 1
ATOM 2107 C CA . MET A 1 276 ? 14.693 10.366 -4.483 1.00 53.88 276 MET A CA 1
ATOM 2108 C C . MET A 1 276 ? 14.674 9.169 -5.448 1.00 53.88 276 MET A C 1
ATOM 2110 O O . MET A 1 276 ? 14.369 9.323 -6.632 1.00 53.88 276 MET A O 1
ATOM 2114 N N . THR A 1 277 ? 14.978 7.970 -4.949 1.00 60.66 277 THR A N 1
ATOM 2115 C CA . THR A 1 277 ? 14.966 6.729 -5.726 1.00 60.66 277 THR A CA 1
ATOM 2116 C C . THR A 1 277 ? 13.603 6.054 -5.586 1.00 60.66 277 THR A C 1
ATOM 2118 O O . THR A 1 277 ? 13.058 5.966 -4.490 1.00 60.66 277 THR A O 1
ATOM 2121 N N . THR A 1 278 ? 13.025 5.574 -6.689 1.00 58.16 278 THR A N 1
ATOM 2122 C CA . THR A 1 278 ? 11.734 4.875 -6.680 1.00 58.16 278 THR A CA 1
ATOM 2123 C C . THR A 1 278 ? 11.867 3.474 -7.238 1.00 58.16 278 THR A C 1
ATOM 2125 O O . THR A 1 278 ? 12.234 3.270 -8.394 1.00 58.16 278 THR A O 1
ATOM 2128 N N . PHE A 1 279 ? 11.470 2.499 -6.435 1.00 62.19 279 PHE A N 1
ATOM 2129 C CA . PHE A 1 279 ? 11.349 1.131 -6.885 1.00 62.19 279 PHE A CA 1
ATOM 2130 C C . PHE A 1 279 ? 9.978 0.587 -6.540 1.00 62.19 279 PHE A C 1
ATOM 2132 O O . PHE A 1 279 ? 9.484 0.832 -5.444 1.00 62.19 279 PHE A O 1
ATOM 2139 N N . ALA A 1 280 ? 9.372 -0.136 -7.472 1.00 52.09 280 ALA A N 1
ATOM 2140 C CA . ALA A 1 280 ? 8.029 -0.649 -7.278 1.00 52.09 280 ALA A CA 1
ATOM 2141 C C . ALA A 1 280 ? 7.875 -2.064 -7.826 1.00 52.09 280 ALA A C 1
ATOM 2143 O O . ALA A 1 280 ? 8.439 -2.418 -8.863 1.00 52.09 280 ALA A O 1
ATOM 2144 N N . GLU A 1 281 ? 7.041 -2.831 -7.138 1.00 58.72 281 GLU A N 1
ATOM 2145 C CA . GLU A 1 281 ? 6.549 -4.123 -7.583 1.00 58.72 281 GLU A CA 1
ATOM 2146 C C . GLU A 1 281 ? 5.022 -4.107 -7.591 1.00 58.72 281 GLU A C 1
ATOM 2148 O O . GLU A 1 281 ? 4.399 -3.560 -6.680 1.00 58.72 281 GLU A O 1
ATOM 2153 N N . PHE A 1 282 ? 4.390 -4.649 -8.634 1.00 52.00 282 PHE A N 1
ATOM 2154 C CA . PHE A 1 282 ? 2.930 -4.641 -8.734 1.00 52.00 282 PHE A CA 1
ATOM 2155 C C . PHE A 1 282 ? 2.392 -5.888 -9.425 1.00 52.00 282 PHE A C 1
ATOM 2157 O O . PHE A 1 282 ? 2.602 -6.082 -10.618 1.00 52.00 282 PHE A O 1
ATOM 2164 N N . LYS A 1 283 ? 1.613 -6.698 -8.695 1.00 58.59 283 LYS A N 1
ATOM 2165 C CA . LYS A 1 283 ? 1.003 -7.938 -9.212 1.00 58.59 283 LYS A CA 1
ATOM 2166 C C . LYS A 1 283 ? 2.017 -8.898 -9.849 1.00 58.59 283 LYS A C 1
ATOM 2168 O O . LYS A 1 283 ? 1.705 -9.540 -10.851 1.00 58.59 283 LYS A O 1
ATOM 2173 N N . ASN A 1 284 ? 3.222 -8.967 -9.291 1.00 64.38 284 ASN A N 1
ATOM 2174 C CA . ASN A 1 284 ? 4.162 -10.020 -9.649 1.00 64.38 284 ASN A CA 1
ATOM 2175 C C . ASN A 1 284 ? 3.703 -11.352 -9.031 1.00 64.38 284 ASN A C 1
ATOM 2177 O O . ASN A 1 284 ? 2.946 -11.363 -8.059 1.00 64.38 284 ASN A O 1
ATOM 2181 N N . THR A 1 285 ? 4.113 -12.462 -9.631 1.00 62.16 285 THR A N 1
ATOM 2182 C CA . THR A 1 285 ? 3.805 -13.831 -9.191 1.00 62.16 285 THR A CA 1
ATOM 2183 C C . THR A 1 285 ? 5.089 -14.653 -9.119 1.00 62.16 285 THR A C 1
ATOM 2185 O O . THR A 1 285 ? 6.072 -14.282 -9.747 1.00 62.16 285 THR A O 1
ATOM 2188 N N . GLY A 1 286 ? 5.075 -15.802 -8.445 1.00 61.25 286 GLY A N 1
ATOM 2189 C CA . GLY A 1 286 ? 6.226 -16.713 -8.369 1.00 61.25 286 GLY A CA 1
ATOM 2190 C C . GLY A 1 286 ? 7.004 -16.608 -7.048 1.00 61.25 286 GLY A C 1
ATOM 2191 O O . GLY A 1 286 ? 6.798 -15.663 -6.289 1.00 61.25 286 GLY A O 1
ATOM 2192 N N . PRO A 1 287 ? 7.852 -17.595 -6.727 1.00 57.16 287 PRO A N 1
ATOM 2193 C CA . PRO A 1 287 ? 8.460 -17.735 -5.399 1.00 57.16 287 PRO A CA 1
ATOM 2194 C C . PRO A 1 287 ? 9.360 -16.561 -4.987 1.00 57.16 287 PRO A C 1
ATOM 2196 O O . PRO A 1 287 ? 9.325 -16.155 -3.833 1.00 57.16 287 PRO A O 1
ATOM 2199 N N . GLY A 1 288 ? 10.050 -15.910 -5.928 1.00 57.75 288 GLY A N 1
ATOM 2200 C CA . GLY A 1 288 ? 10.848 -14.708 -5.643 1.00 57.75 288 GLY A CA 1
ATOM 2201 C C . GLY A 1 288 ? 10.032 -13.435 -5.383 1.00 57.75 288 GLY A C 1
ATOM 2202 O O . GLY A 1 288 ? 10.592 -12.348 -5.301 1.00 57.75 288 GLY A O 1
ATOM 2203 N N . SER A 1 289 ? 8.701 -13.552 -5.301 1.00 57.00 289 SER A N 1
ATOM 2204 C CA . SER A 1 289 ? 7.792 -12.483 -4.868 1.00 57.00 289 SER A CA 1
ATOM 2205 C C . SER A 1 289 ? 7.280 -12.664 -3.428 1.00 57.00 289 SER A C 1
ATOM 2207 O O . SER A 1 289 ? 6.459 -11.863 -2.978 1.00 57.00 289 SER A O 1
ATOM 2209 N N . ALA A 1 290 ? 7.742 -13.698 -2.706 1.00 45.06 290 ALA A N 1
ATOM 2210 C CA . ALA A 1 290 ? 7.345 -14.004 -1.332 1.00 45.06 290 ALA A CA 1
ATOM 2211 C C . ALA A 1 290 ? 8.470 -13.674 -0.331 1.00 45.06 290 ALA A C 1
ATOM 2213 O O . ALA A 1 290 ? 9.543 -14.262 -0.378 1.00 45.06 290 ALA A O 1
ATOM 2214 N N . ILE A 1 291 ? 8.210 -12.767 0.610 1.00 43.38 291 ILE A N 1
ATOM 2215 C CA . ILE A 1 291 ? 8.936 -12.683 1.891 1.00 43.38 291 ILE A CA 1
ATOM 2216 C C . ILE A 1 291 ? 7.983 -13.233 2.952 1.00 43.38 291 ILE A C 1
ATOM 2218 O O . ILE A 1 291 ? 6.776 -13.115 2.751 1.00 43.38 291 ILE A O 1
ATOM 2222 N N . ILE A 1 292 ? 8.455 -13.836 4.050 1.00 38.50 292 ILE A N 1
ATOM 2223 C CA . ILE A 1 292 ? 7.605 -14.440 5.090 1.00 38.50 292 ILE A CA 1
ATOM 2224 C C . ILE A 1 292 ? 8.112 -14.082 6.509 1.00 38.50 292 ILE A C 1
ATOM 2226 O O . ILE A 1 292 ? 9.287 -14.240 6.819 1.00 38.50 292 ILE A O 1
ATOM 2230 N N . GLN A 1 293 ? 7.209 -13.605 7.366 1.00 37.88 293 GLN A N 1
ATOM 2231 C CA . GLN A 1 293 ? 7.332 -13.337 8.802 1.00 37.88 293 GLN A CA 1
ATOM 2232 C C . GLN A 1 293 ? 6.720 -14.503 9.608 1.00 37.88 293 GLN A C 1
ATOM 2234 O O . GLN A 1 293 ? 5.612 -14.969 9.310 1.00 37.88 293 GLN A O 1
ATOM 2239 N N . VAL A 1 294 ? 7.430 -14.976 10.638 1.00 38.81 294 VAL A N 1
ATOM 2240 C CA . VAL A 1 294 ? 7.038 -16.132 11.464 1.00 38.81 294 VAL A CA 1
ATOM 2241 C C . VAL A 1 294 ? 6.691 -15.669 12.875 1.00 38.81 294 VAL A C 1
ATOM 2243 O O . VAL A 1 294 ? 7.557 -15.302 13.665 1.00 38.81 294 VAL A O 1
ATOM 2246 N N . ILE A 1 295 ? 5.410 -15.751 13.220 1.00 42.91 295 ILE A N 1
ATOM 2247 C CA . ILE A 1 295 ? 4.888 -15.333 14.522 1.00 42.91 295 ILE A CA 1
ATOM 2248 C C . ILE A 1 295 ? 4.783 -16.561 15.429 1.00 42.91 295 ILE A C 1
ATOM 2250 O O . ILE A 1 295 ? 4.141 -17.557 15.076 1.00 42.91 295 ILE A O 1
ATOM 2254 N N . LEU A 1 296 ? 5.409 -16.493 16.605 1.00 41.22 296 LEU A N 1
ATOM 2255 C CA . LEU A 1 296 ? 5.373 -17.551 17.614 1.00 41.22 296 LEU A CA 1
ATOM 2256 C C . LEU A 1 296 ? 4.274 -17.303 18.646 1.00 41.22 296 LEU A C 1
ATOM 2258 O O . LEU A 1 296 ? 3.930 -16.161 18.937 1.00 41.22 296 LEU A O 1
ATOM 2262 N N . LYS A 1 297 ? 3.771 -18.384 19.247 1.00 49.69 297 LYS A N 1
ATOM 2263 C CA . LYS A 1 297 ? 2.820 -18.313 20.364 1.00 49.69 297 LYS A CA 1
ATOM 2264 C C . LYS A 1 297 ? 3.452 -17.570 21.538 1.00 49.69 297 LYS A C 1
ATOM 2266 O O . LYS A 1 297 ? 4.630 -17.766 21.823 1.00 49.69 297 LYS A O 1
ATOM 2271 N N . GLU A 1 298 ? 2.652 -16.824 22.301 1.00 46.22 298 GLU A N 1
ATOM 2272 C CA . GLU A 1 298 ? 3.120 -16.060 23.478 1.00 46.22 298 GLU A CA 1
ATOM 2273 C C . GLU A 1 298 ? 3.867 -16.917 24.528 1.00 46.22 298 GLU A C 1
ATOM 2275 O O . GLU A 1 298 ? 4.663 -16.403 25.309 1.00 46.22 298 GLU A O 1
ATOM 2280 N N . THR A 1 299 ? 3.635 -18.234 24.561 1.00 61.72 299 THR A N 1
ATOM 2281 C CA . THR A 1 299 ? 4.317 -19.176 25.468 1.00 61.72 299 THR A CA 1
ATOM 2282 C C . THR A 1 299 ? 5.652 -19.702 24.933 1.00 61.72 299 THR A C 1
ATOM 2284 O O . THR A 1 299 ? 6.379 -20.373 25.666 1.00 61.72 299 THR A O 1
ATOM 2287 N N . ALA A 1 300 ? 5.963 -19.465 23.658 1.00 49.03 300 ALA A N 1
ATOM 2288 C CA . ALA A 1 300 ? 7.141 -19.997 22.993 1.00 49.03 300 ALA A CA 1
ATOM 2289 C C . ALA A 1 300 ? 8.352 -19.072 23.175 1.00 49.03 300 ALA A C 1
ATOM 2291 O O . ALA A 1 300 ? 8.290 -17.854 23.019 1.00 49.03 300 ALA A O 1
ATOM 2292 N N . SER A 1 301 ? 9.506 -19.666 23.479 1.00 65.62 301 SER A N 1
ATOM 2293 C CA . SER A 1 301 ? 10.768 -18.931 23.557 1.00 65.62 301 SER A CA 1
ATOM 2294 C C . SER A 1 301 ? 11.353 -18.758 22.157 1.00 65.62 301 SER A C 1
ATOM 2296 O O . SER A 1 301 ? 11.850 -19.732 21.596 1.00 65.62 301 SER A O 1
ATOM 2298 N N . VAL A 1 302 ? 11.400 -17.526 21.631 1.00 52.34 302 VAL A N 1
ATOM 2299 C CA . VAL A 1 302 ? 12.046 -17.216 20.332 1.00 52.34 302 VAL A CA 1
ATOM 2300 C C . VAL A 1 302 ? 13.455 -17.784 20.267 1.00 52.34 302 VAL A C 1
ATOM 2302 O O . VAL A 1 302 ? 13.819 -18.438 19.298 1.00 52.34 302 VAL A O 1
ATOM 2305 N N . LYS A 1 303 ? 14.245 -17.597 21.329 1.00 59.69 303 LYS A N 1
ATOM 2306 C CA . LYS A 1 303 ? 15.634 -18.066 21.384 1.00 59.69 303 LYS A CA 1
ATOM 2307 C C . LYS A 1 303 ? 15.736 -19.587 21.239 1.00 59.69 303 LYS A C 1
ATOM 2309 O O . LYS A 1 303 ? 16.606 -20.072 20.522 1.00 59.69 303 LYS A O 1
ATOM 2314 N N . THR A 1 304 ? 14.860 -20.326 21.916 1.00 68.88 304 THR A N 1
ATOM 2315 C CA . THR A 1 304 ? 14.863 -21.797 21.902 1.00 68.88 304 THR A CA 1
ATOM 2316 C C . THR A 1 304 ? 14.294 -22.329 20.592 1.00 68.88 304 THR A C 1
ATOM 2318 O O . THR A 1 304 ? 14.873 -23.228 19.988 1.00 68.88 304 THR A O 1
ATOM 2321 N N . HIS A 1 305 ? 13.213 -21.716 20.113 1.00 64.75 305 HIS A N 1
ATOM 2322 C CA . HIS A 1 305 ? 12.567 -22.073 18.863 1.00 64.75 305 HIS A CA 1
ATOM 2323 C C . HIS A 1 305 ? 13.510 -21.850 17.673 1.00 64.75 305 HIS A C 1
ATOM 2325 O O . HIS A 1 305 ? 13.804 -22.789 16.938 1.00 64.75 305 HIS A O 1
ATOM 2331 N N . VAL A 1 306 ? 14.113 -20.662 17.562 1.00 56.41 306 VAL A N 1
ATOM 2332 C CA . VAL A 1 306 ? 15.117 -20.347 16.535 1.00 56.41 306 VAL A CA 1
ATOM 2333 C C . VAL A 1 306 ? 16.324 -21.286 16.621 1.00 56.41 306 VAL A C 1
ATOM 2335 O O . VAL A 1 306 ? 16.818 -21.728 15.589 1.00 56.41 306 VAL A O 1
ATOM 2338 N N . ALA A 1 307 ? 16.800 -21.637 17.821 1.00 63.88 307 ALA A N 1
ATOM 2339 C CA . ALA A 1 307 ? 17.898 -22.595 17.973 1.00 63.88 307 ALA A CA 1
ATOM 2340 C C . ALA A 1 307 ? 17.519 -24.009 17.490 1.00 63.88 307 ALA A C 1
ATOM 2342 O O . ALA A 1 307 ? 18.329 -24.664 16.836 1.00 63.88 307 ALA A O 1
ATOM 2343 N N . SER A 1 308 ? 16.288 -24.458 17.758 1.00 61.97 308 SER A N 1
ATOM 2344 C CA . SER A 1 308 ? 15.780 -25.748 17.276 1.00 61.97 308 SER A CA 1
ATOM 2345 C C . SER A 1 308 ? 15.621 -25.775 15.751 1.00 61.97 308 SER A C 1
ATOM 2347 O O . SER A 1 308 ? 16.014 -26.748 15.111 1.00 61.97 308 SER A O 1
ATOM 2349 N N . MET A 1 309 ? 15.145 -24.680 15.155 1.00 59.34 309 MET A N 1
ATOM 2350 C CA . MET A 1 309 ? 14.963 -24.541 13.710 1.00 59.34 309 MET A CA 1
ATOM 2351 C C . MET A 1 309 ? 16.309 -24.411 12.976 1.00 59.34 309 MET A C 1
ATOM 2353 O O . MET A 1 309 ? 16.514 -25.053 11.954 1.00 59.34 309 MET A O 1
ATOM 2357 N N . LYS A 1 310 ? 17.296 -23.702 13.546 1.00 58.44 310 LYS A N 1
ATOM 2358 C CA . LYS A 1 310 ? 18.672 -23.631 13.006 1.00 58.44 310 LYS A CA 1
ATOM 2359 C C . LYS A 1 310 ? 19.380 -24.984 12.925 1.00 58.44 310 LYS A C 1
ATOM 2361 O O . LYS A 1 310 ? 20.276 -25.146 12.109 1.00 58.44 310 LYS A O 1
ATOM 2366 N N . SER A 1 311 ? 19.008 -25.948 13.772 1.00 56.16 311 SER A N 1
ATOM 2367 C CA . SER A 1 311 ? 19.550 -27.313 13.690 1.00 56.16 311 SER A CA 1
ATOM 2368 C C . SER A 1 311 ? 18.942 -28.143 12.552 1.00 56.16 311 SER A C 1
ATOM 2370 O O . SER A 1 311 ? 19.494 -29.181 12.199 1.00 56.16 311 SER A O 1
ATOM 2372 N N . LYS A 1 312 ? 17.825 -27.676 11.982 1.00 53.72 312 LYS A N 1
ATOM 2373 C CA . LYS A 1 312 ? 17.056 -28.341 10.926 1.00 53.72 312 LYS A CA 1
ATOM 2374 C C . LYS A 1 312 ? 17.208 -27.666 9.558 1.00 53.72 312 LYS A C 1
ATOM 2376 O O . LYS A 1 312 ? 17.177 -28.363 8.554 1.00 53.72 312 LYS A O 1
ATOM 2381 N N . PHE A 1 313 ? 17.452 -26.353 9.523 1.00 48.03 313 PHE A N 1
ATOM 2382 C CA . PHE A 1 313 ? 17.530 -25.557 8.293 1.00 48.03 313 PHE A CA 1
ATOM 2383 C C . PHE A 1 313 ? 18.947 -25.024 8.056 1.00 48.03 313 PHE A C 1
ATOM 2385 O O . PHE A 1 313 ? 19.489 -24.281 8.876 1.00 48.03 313 PHE A O 1
ATOM 2392 N N . ALA A 1 314 ? 19.553 -25.366 6.916 1.00 42.88 314 ALA A N 1
ATOM 2393 C CA . ALA A 1 314 ? 20.923 -24.964 6.581 1.00 42.88 314 ALA A CA 1
ATOM 2394 C C . ALA A 1 314 ? 21.066 -23.467 6.212 1.00 42.88 314 ALA A C 1
ATOM 2396 O O . ALA A 1 314 ? 22.183 -22.949 6.221 1.00 42.88 314 ALA A O 1
ATOM 2397 N N . ALA A 1 315 ? 19.959 -22.768 5.918 1.00 37.53 315 ALA A N 1
ATOM 2398 C CA . ALA A 1 315 ? 19.946 -21.393 5.397 1.00 37.53 315 ALA A CA 1
ATOM 2399 C C . ALA A 1 315 ? 19.291 -20.337 6.320 1.00 37.53 315 ALA A C 1
ATOM 2401 O O . ALA A 1 315 ? 19.321 -19.148 6.007 1.00 37.53 315 ALA A O 1
ATOM 2402 N N . ALA A 1 316 ? 18.731 -20.717 7.475 1.00 39.25 316 ALA A N 1
ATOM 2403 C CA . ALA A 1 316 ? 17.937 -19.798 8.298 1.00 39.25 316 ALA A CA 1
ATOM 2404 C C . ALA A 1 316 ? 18.787 -18.726 9.024 1.00 39.25 316 ALA A C 1
ATOM 2406 O O . ALA A 1 316 ? 19.244 -18.913 10.161 1.00 39.25 316 ALA A O 1
ATOM 2407 N N . GLN A 1 317 ? 18.947 -17.547 8.413 1.00 43.16 317 GLN A N 1
ATOM 2408 C CA . GLN A 1 317 ? 19.409 -16.336 9.102 1.00 43.16 317 GLN A CA 1
ATOM 2409 C C . GLN A 1 317 ? 18.254 -15.661 9.857 1.00 43.16 317 GLN A C 1
ATOM 2411 O O . GLN A 1 317 ? 17.739 -14.623 9.460 1.00 43.16 317 GLN A O 1
ATOM 2416 N N . ALA A 1 318 ? 17.850 -16.241 10.988 1.00 43.16 318 ALA A N 1
ATOM 2417 C CA . ALA A 1 318 ? 16.907 -15.583 11.891 1.00 43.16 318 ALA A CA 1
ATOM 2418 C C . ALA A 1 318 ? 17.563 -14.345 12.529 1.00 43.16 318 ALA A C 1
ATOM 2420 O O . ALA A 1 318 ? 18.499 -14.477 13.330 1.00 43.16 318 ALA A O 1
ATOM 2421 N N . THR A 1 319 ? 17.059 -13.156 12.196 1.00 41.75 319 THR A N 1
ATOM 2422 C CA . THR A 1 319 ? 17.483 -11.893 12.814 1.00 41.75 319 THR A CA 1
ATOM 2423 C C . THR A 1 319 ? 16.437 -11.488 13.847 1.00 41.75 319 THR A C 1
ATOM 2425 O O . THR A 1 319 ? 15.314 -11.135 13.501 1.00 41.75 319 THR A O 1
ATOM 2428 N N . THR A 1 320 ? 16.771 -11.561 15.135 1.00 40.50 320 THR A N 1
ATOM 2429 C CA . THR A 1 320 ? 15.864 -11.115 16.203 1.00 40.50 320 THR A CA 1
ATOM 2430 C C . THR A 1 320 ? 15.799 -9.590 16.205 1.00 40.50 320 THR A C 1
ATOM 2432 O O . THR A 1 320 ? 16.819 -8.941 16.449 1.00 40.50 320 THR A O 1
ATOM 2435 N N . LYS A 1 321 ? 14.624 -9.000 15.962 1.00 36.72 321 LYS A N 1
ATOM 2436 C CA . LYS A 1 321 ? 14.440 -7.550 16.103 1.00 36.72 321 LYS A CA 1
ATOM 2437 C C . LYS A 1 321 ? 14.346 -7.195 17.585 1.00 36.72 321 LYS A C 1
ATOM 2439 O O . LYS A 1 321 ? 13.408 -7.581 18.280 1.00 36.72 321 LYS A O 1
ATOM 2444 N N . SER A 1 322 ? 15.340 -6.458 18.069 1.00 33.00 322 SER A N 1
ATOM 2445 C CA . SER A 1 322 ? 15.376 -5.889 19.415 1.00 33.00 322 SER A CA 1
ATOM 2446 C C . SER A 1 322 ? 14.083 -5.098 19.649 1.00 33.00 322 SER A C 1
ATOM 2448 O O . SER A 1 322 ? 13.872 -4.094 18.973 1.00 33.00 322 SER A O 1
ATOM 2450 N N . ASN A 1 323 ? 13.239 -5.569 20.576 1.00 31.97 323 ASN A N 1
ATOM 2451 C CA . ASN A 1 323 ? 11.932 -5.028 21.006 1.00 31.97 323 ASN A CA 1
ATOM 2452 C C . ASN A 1 323 ? 10.669 -5.764 20.508 1.00 31.97 323 ASN A C 1
ATOM 2454 O O . ASN A 1 323 ? 9.571 -5.324 20.837 1.00 31.97 323 ASN A O 1
ATOM 2458 N N . VAL A 1 324 ? 10.785 -6.904 19.816 1.00 32.25 324 VAL A N 1
ATOM 2459 C CA . VAL A 1 324 ? 9.654 -7.829 19.594 1.00 32.25 324 VAL A CA 1
ATOM 2460 C C . VAL A 1 324 ? 9.980 -9.159 20.273 1.00 32.25 324 VAL A C 1
ATOM 2462 O O . VAL A 1 324 ? 10.993 -9.780 19.970 1.00 32.25 324 VAL A O 1
ATOM 2465 N N . ILE A 1 325 ? 9.168 -9.578 21.248 1.00 35.66 325 ILE A N 1
ATOM 2466 C CA . ILE A 1 325 ? 9.508 -10.712 22.130 1.00 35.66 325 ILE A CA 1
ATOM 2467 C C . ILE A 1 325 ? 9.159 -12.083 21.490 1.00 35.66 325 ILE A C 1
ATOM 2469 O O . ILE A 1 325 ? 9.654 -13.094 21.981 1.00 35.66 325 ILE A O 1
ATOM 2473 N N . TYR A 1 326 ? 8.415 -12.138 20.364 1.00 43.91 326 TYR A N 1
ATOM 2474 C CA . TYR A 1 326 ? 7.850 -13.387 19.791 1.00 43.91 326 TYR A CA 1
ATOM 2475 C C . TYR A 1 326 ? 7.888 -13.539 18.240 1.00 43.91 326 TYR A C 1
ATOM 2477 O O . TYR A 1 326 ? 6.982 -14.142 17.670 1.00 43.91 326 TYR A O 1
ATOM 2485 N N . ASP A 1 327 ? 8.900 -13.014 17.533 1.00 40.41 327 ASP A N 1
ATOM 2486 C CA . ASP A 1 327 ? 8.966 -13.020 16.047 1.00 40.41 327 ASP A CA 1
ATOM 2487 C C . ASP A 1 327 ? 10.414 -13.136 15.513 1.00 40.41 327 ASP A C 1
ATOM 2489 O O . ASP A 1 327 ? 11.362 -12.697 16.178 1.00 40.41 327 ASP A O 1
ATOM 2493 N N . TYR A 1 328 ? 10.584 -13.720 14.320 1.00 46.34 328 TYR A N 1
ATOM 2494 C CA . TYR A 1 328 ? 11.790 -13.631 13.492 1.00 46.34 328 TYR A CA 1
ATOM 2495 C C . TYR A 1 328 ? 11.469 -13.667 11.980 1.00 46.34 328 TYR A C 1
ATOM 2497 O O . TYR A 1 328 ? 10.563 -14.367 11.529 1.00 46.34 328 TYR A O 1
ATOM 2505 N N . ASP A 1 329 ? 12.279 -12.953 11.189 1.00 44.44 329 ASP A N 1
ATOM 2506 C CA . ASP A 1 329 ? 12.231 -12.995 9.720 1.00 44.44 329 ASP A CA 1
ATOM 2507 C C . ASP A 1 329 ? 13.013 -14.231 9.208 1.00 44.44 329 ASP A C 1
ATOM 2509 O O . ASP A 1 329 ? 14.101 -14.523 9.726 1.00 44.44 329 ASP A O 1
ATOM 2513 N N . SER A 1 330 ? 12.500 -14.952 8.199 1.00 48.53 330 SER A N 1
ATOM 2514 C CA . SER A 1 330 ? 13.203 -16.099 7.591 1.00 48.53 330 SER A CA 1
ATOM 2515 C C . SER A 1 330 ? 12.903 -16.296 6.102 1.00 48.53 330 SER A C 1
ATOM 2517 O O . SER A 1 330 ? 11.748 -16.247 5.682 1.00 48.53 330 SER A O 1
ATOM 2519 N N . GLU A 1 331 ? 13.939 -16.612 5.327 1.00 48.22 331 GLU A N 1
ATOM 2520 C CA . GLU A 1 331 ? 13.822 -17.174 3.977 1.00 48.22 331 GLU A CA 1
ATOM 2521 C C . GLU A 1 331 ? 13.601 -18.691 4.106 1.00 48.22 331 GLU A C 1
ATOM 2523 O O . GLU A 1 331 ? 14.393 -19.357 4.772 1.00 48.22 331 GLU A O 1
ATOM 2528 N N . LEU A 1 332 ? 12.511 -19.222 3.538 1.00 45.91 332 LEU A N 1
ATOM 2529 C CA . LEU A 1 332 ? 12.111 -20.632 3.661 1.00 45.91 332 LEU A CA 1
ATOM 2530 C C . LEU A 1 332 ? 11.804 -21.208 2.275 1.00 45.91 332 LEU A C 1
ATOM 2532 O O . LEU A 1 332 ? 11.118 -20.555 1.485 1.00 45.91 332 LEU A O 1
ATOM 2536 N N . ASP A 1 333 ? 12.276 -22.422 1.994 1.00 47.38 333 ASP A N 1
ATOM 2537 C CA . ASP A 1 333 ? 11.804 -23.214 0.855 1.00 47.38 333 ASP A CA 1
ATOM 2538 C C . ASP A 1 333 ? 10.508 -23.988 1.196 1.00 47.38 333 ASP A C 1
ATOM 2540 O O . ASP A 1 333 ? 9.965 -23.876 2.300 1.00 47.38 333 ASP A O 1
ATOM 2544 N N . ASP A 1 334 ? 9.954 -24.730 0.229 1.00 41.47 334 ASP A N 1
ATOM 2545 C CA . ASP A 1 334 ? 8.667 -25.427 0.392 1.00 41.47 334 ASP A CA 1
ATOM 2546 C C . ASP A 1 334 ? 8.707 -26.530 1.472 1.00 41.47 334 ASP A C 1
ATOM 2548 O O . ASP A 1 334 ? 7.687 -26.790 2.125 1.00 41.47 334 ASP A O 1
ATOM 2552 N N . ASP A 1 335 ? 9.862 -27.170 1.681 1.00 48.94 335 ASP A N 1
ATOM 2553 C CA . ASP A 1 335 ? 10.038 -28.231 2.677 1.00 48.94 335 ASP A CA 1
ATOM 2554 C C . ASP A 1 335 ? 10.227 -27.627 4.078 1.00 48.94 335 ASP A C 1
ATOM 2556 O O . ASP A 1 335 ? 9.565 -28.055 5.034 1.00 48.94 335 ASP A O 1
ATOM 2560 N N . ASP A 1 336 ? 11.008 -26.550 4.179 1.00 52.97 336 ASP A N 1
ATOM 2561 C CA . ASP A 1 336 ? 11.198 -25.769 5.399 1.00 52.97 336 ASP A CA 1
ATOM 2562 C C . ASP A 1 336 ? 9.876 -25.150 5.875 1.00 52.97 336 ASP A C 1
ATOM 2564 O O . ASP A 1 336 ? 9.527 -25.236 7.054 1.00 52.97 336 ASP A O 1
ATOM 2568 N N . LEU A 1 337 ? 9.077 -24.590 4.958 1.00 47.56 337 LEU A N 1
ATOM 2569 C CA . LEU A 1 337 ? 7.763 -24.006 5.249 1.00 47.56 337 LEU A CA 1
ATOM 2570 C C . LEU A 1 337 ? 6.777 -25.049 5.793 1.00 47.56 337 LEU A C 1
ATOM 2572 O O . LEU A 1 337 ? 5.991 -24.771 6.710 1.00 47.56 337 LEU A O 1
ATOM 2576 N N . LYS A 1 338 ? 6.811 -26.264 5.240 1.00 52.66 338 LYS A N 1
ATOM 2577 C CA . LYS A 1 338 ? 5.962 -27.379 5.666 1.00 52.66 338 LYS A CA 1
ATOM 2578 C C . LYS A 1 338 ? 6.325 -27.856 7.069 1.00 52.66 338 LYS A C 1
ATOM 2580 O O . LYS A 1 338 ? 5.418 -28.139 7.854 1.00 52.66 338 LYS A O 1
ATOM 2585 N N . GLU A 1 339 ? 7.613 -27.918 7.398 1.00 55.91 339 GLU A N 1
ATOM 2586 C CA . GLU A 1 339 ? 8.085 -28.278 8.736 1.00 55.91 339 GLU A CA 1
ATOM 2587 C C . GLU A 1 339 ? 7.820 -27.159 9.759 1.00 55.91 339 GLU A C 1
ATOM 2589 O O . GLU A 1 339 ? 7.359 -27.434 10.871 1.00 55.91 339 GLU A O 1
ATOM 2594 N N . LEU A 1 340 ? 7.976 -25.889 9.368 1.00 53.84 340 LEU A N 1
ATOM 2595 C CA . LEU A 1 340 ? 7.648 -24.734 10.211 1.00 53.84 340 LEU A CA 1
ATOM 2596 C C . LEU A 1 340 ? 6.157 -24.676 10.568 1.00 53.84 340 LEU A C 1
ATOM 2598 O O . LEU A 1 340 ? 5.796 -24.411 11.714 1.00 53.84 340 LEU A O 1
ATOM 2602 N N . THR A 1 341 ? 5.286 -24.982 9.602 1.00 49.72 341 THR A N 1
ATOM 2603 C CA . THR A 1 341 ? 3.824 -25.027 9.792 1.00 49.72 341 THR A CA 1
ATOM 2604 C C . THR A 1 341 ? 3.402 -26.118 10.786 1.00 49.72 341 THR A C 1
ATOM 2606 O O . THR A 1 341 ? 2.331 -26.041 11.384 1.00 49.72 341 THR A O 1
ATOM 2609 N N . GLN A 1 342 ? 4.239 -27.141 10.983 1.00 60.00 342 GLN A N 1
ATOM 2610 C CA . GLN A 1 342 ? 3.992 -28.242 11.917 1.00 60.00 342 GLN A CA 1
ATOM 2611 C C . GLN A 1 342 ? 4.548 -27.977 13.325 1.00 60.00 342 GLN A C 1
ATOM 2613 O O . GLN A 1 342 ? 4.287 -28.760 14.241 1.00 60.00 342 GLN A O 1
ATOM 2618 N N . SER A 1 343 ? 5.297 -26.889 13.525 1.00 65.69 343 SER A N 1
ATOM 2619 C CA . SER A 1 343 ? 5.858 -26.542 14.829 1.00 65.69 343 SER A CA 1
ATOM 2620 C C . SER A 1 343 ? 4.768 -26.178 15.840 1.00 65.69 343 SER A C 1
ATOM 2622 O O . SER A 1 343 ? 3.932 -25.307 15.606 1.00 65.69 343 SER A O 1
ATOM 2624 N N . ALA A 1 344 ? 4.832 -26.782 17.030 1.00 70.75 344 ALA A N 1
ATOM 2625 C CA . ALA A 1 344 ? 3.923 -26.469 18.130 1.00 70.75 344 ALA A CA 1
ATOM 2626 C C . ALA A 1 344 ? 4.107 -25.044 18.689 1.00 70.75 344 ALA A C 1
ATOM 2628 O O . ALA A 1 344 ? 3.185 -24.530 19.324 1.00 70.75 344 ALA A O 1
ATOM 2629 N N . ASP A 1 345 ? 5.254 -24.412 18.432 1.00 56.09 345 ASP A N 1
ATOM 2630 C CA . ASP A 1 345 ? 5.603 -23.062 18.889 1.00 56.09 345 ASP A CA 1
ATOM 2631 C C . ASP A 1 345 ? 5.119 -21.961 17.938 1.00 56.09 345 ASP A C 1
ATOM 2633 O O . ASP A 1 345 ? 5.002 -20.807 18.346 1.00 56.09 345 ASP A O 1
ATOM 2637 N N . VAL A 1 346 ? 4.852 -22.303 16.674 1.00 47.50 346 VAL A N 1
ATOM 2638 C CA . VAL A 1 346 ? 4.445 -21.345 15.641 1.00 47.50 346 VAL A CA 1
ATOM 2639 C C . VAL A 1 346 ? 2.949 -21.070 15.782 1.00 47.50 346 VAL A C 1
ATOM 2641 O O . VAL A 1 346 ? 2.129 -21.986 15.864 1.00 47.50 346 VAL A O 1
ATOM 2644 N N . GLU A 1 347 ? 2.592 -19.791 15.859 1.00 44.00 347 GLU A N 1
ATOM 2645 C CA . GLU A 1 347 ? 1.203 -19.332 15.874 1.00 44.00 347 GLU A CA 1
ATOM 2646 C C . GLU A 1 347 ? 0.701 -19.106 14.452 1.00 44.00 347 GLU A C 1
ATOM 2648 O O . GLU A 1 347 ? -0.381 -19.571 14.092 1.00 44.00 347 GLU A O 1
ATOM 2653 N N . MET A 1 348 ? 1.504 -18.435 13.624 1.00 40.09 348 MET A N 1
ATOM 2654 C CA . MET A 1 348 ? 1.203 -18.248 12.212 1.00 40.09 348 MET A CA 1
ATOM 2655 C C . MET A 1 348 ? 2.440 -17.867 11.402 1.00 40.09 348 MET A C 1
ATOM 2657 O O . MET A 1 348 ? 3.424 -17.346 11.917 1.00 40.09 348 MET A O 1
ATOM 2661 N N . ILE A 1 349 ? 2.335 -18.089 10.098 1.00 40.53 349 ILE A N 1
ATOM 2662 C CA . ILE A 1 349 ? 3.337 -17.731 9.104 1.00 40.53 349 ILE A CA 1
ATOM 2663 C C . ILE A 1 349 ? 2.652 -16.764 8.134 1.00 40.53 349 ILE A C 1
ATOM 2665 O O . ILE A 1 349 ? 1.647 -17.119 7.512 1.00 40.53 349 ILE A O 1
ATOM 2669 N N . VAL A 1 350 ? 3.123 -15.521 8.051 1.00 38.62 350 VAL A N 1
ATOM 2670 C CA . VAL A 1 350 ? 2.528 -14.473 7.204 1.00 38.62 350 VAL A CA 1
ATOM 2671 C C . VAL A 1 350 ? 3.535 -13.995 6.181 1.00 38.62 350 VAL A C 1
ATOM 2673 O O . VAL A 1 350 ? 4.693 -13.871 6.528 1.00 38.62 350 VAL A O 1
ATOM 2676 N N . PRO A 1 351 ? 3.149 -13.675 4.938 1.00 34.88 351 PRO A N 1
ATOM 2677 C CA . PRO A 1 351 ? 4.079 -13.039 4.025 1.00 34.88 351 PRO A CA 1
ATOM 2678 C C . PRO A 1 351 ? 4.574 -11.701 4.604 1.00 34.88 351 PRO A C 1
ATOM 2680 O O . PRO A 1 351 ? 3.753 -10.825 4.897 1.00 34.88 351 PRO A O 1
ATOM 2683 N N . ASP A 1 352 ? 5.885 -11.555 4.789 1.00 37.50 352 ASP A N 1
ATOM 2684 C CA . ASP A 1 352 ? 6.513 -10.281 5.106 1.00 37.50 352 ASP A CA 1
ATOM 2685 C C . ASP A 1 352 ? 6.342 -9.342 3.902 1.00 37.50 352 ASP A C 1
ATOM 2687 O O . ASP A 1 352 ? 6.328 -9.739 2.733 1.00 37.50 352 ASP A O 1
ATOM 2691 N N . THR A 1 353 ? 6.080 -8.077 4.201 1.00 32.09 353 THR A N 1
ATOM 2692 C CA . THR A 1 353 ? 5.671 -7.088 3.206 1.00 32.09 353 THR A CA 1
ATOM 2693 C C . THR A 1 353 ? 6.606 -5.900 3.272 1.00 32.09 353 THR A C 1
ATOM 2695 O O . THR A 1 353 ? 6.583 -5.133 4.233 1.00 32.09 353 THR A O 1
ATOM 2698 N N . ILE A 1 354 ? 7.390 -5.698 2.210 1.00 34.34 354 ILE A N 1
ATOM 2699 C CA . ILE A 1 354 ? 8.166 -4.469 2.061 1.00 34.34 354 ILE A CA 1
ATOM 2700 C C . ILE A 1 354 ? 7.212 -3.332 1.708 1.00 34.34 354 ILE A C 1
ATOM 2702 O O . ILE A 1 354 ? 6.613 -3.294 0.632 1.00 34.34 354 ILE A O 1
ATOM 2706 N N . VAL A 1 355 ? 7.097 -2.376 2.623 1.00 27.94 355 VAL A N 1
ATOM 2707 C CA . VAL A 1 355 ? 6.463 -1.081 2.375 1.00 27.94 355 VAL A CA 1
ATOM 2708 C C . VAL A 1 355 ? 7.512 -0.163 1.739 1.00 27.94 355 VAL A C 1
ATOM 2710 O O . VAL A 1 355 ? 8.517 0.159 2.370 1.00 27.94 355 VAL A O 1
ATOM 2713 N N . TYR A 1 356 ? 7.300 0.246 0.484 1.00 29.91 356 TYR A N 1
ATOM 2714 C CA . TYR A 1 356 ? 8.165 1.199 -0.228 1.00 29.91 356 TYR A CA 1
ATOM 2715 C C . TYR A 1 356 ? 7.567 2.628 -0.230 1.00 29.91 356 TYR A C 1
ATOM 2717 O O . TYR A 1 356 ? 6.345 2.777 -0.278 1.00 29.91 356 TYR A O 1
ATOM 2725 N N . PRO A 1 357 ? 8.405 3.686 -0.231 1.00 26.14 357 PRO A N 1
ATOM 2726 C CA . PRO A 1 357 ? 7.986 5.097 -0.268 1.00 26.14 357 PRO A CA 1
ATOM 2727 C C . PRO A 1 357 ? 7.542 5.484 -1.694 1.00 26.14 357 PRO A C 1
ATOM 2729 O O . PRO A 1 357 ? 8.109 4.993 -2.664 1.00 26.14 357 PRO A O 1
ATOM 2732 N N . HIS A 1 358 ? 6.599 6.369 -2.012 1.00 33.25 358 HIS A N 1
ATOM 2733 C CA . HIS A 1 358 ? 5.630 7.205 -1.314 1.00 33.25 358 HIS A CA 1
ATOM 2734 C C . HIS A 1 358 ? 4.419 7.262 -2.269 1.00 33.25 358 HIS A C 1
ATOM 2736 O O . HIS A 1 358 ? 4.564 7.719 -3.411 1.00 33.25 358 HIS A O 1
ATOM 2742 N N . ALA A 1 359 ? 3.204 6.927 -1.829 1.00 40.59 359 ALA A N 1
ATOM 2743 C CA . ALA A 1 359 ? 2.111 7.798 -2.250 1.00 40.59 359 ALA A CA 1
ATOM 2744 C C . ALA A 1 359 ? 2.450 9.176 -1.679 1.00 40.59 359 ALA A C 1
ATOM 2746 O O . ALA A 1 359 ? 2.936 9.254 -0.553 1.00 40.59 359 ALA A O 1
ATOM 2747 N N . THR A 1 360 ? 2.276 10.261 -2.436 1.00 46.97 360 THR A N 1
ATOM 2748 C CA . THR A 1 360 ? 2.480 11.604 -1.880 1.00 46.97 360 THR A CA 1
ATOM 2749 C C . THR A 1 360 ? 1.713 11.692 -0.564 1.00 46.97 360 THR A C 1
ATOM 2751 O O . THR A 1 360 ? 0.483 11.615 -0.588 1.00 46.97 360 THR A O 1
ATOM 2754 N N . VAL A 1 361 ? 2.433 11.798 0.558 1.00 57.06 361 VAL A N 1
ATOM 2755 C CA . VAL A 1 361 ? 1.821 12.021 1.865 1.00 57.06 361 VAL A CA 1
ATOM 2756 C C . VAL A 1 361 ? 1.132 13.365 1.749 1.00 57.06 361 VAL A C 1
ATOM 2758 O O . VAL A 1 361 ? 1.769 14.409 1.594 1.00 57.06 361 VAL A O 1
ATOM 2761 N N . LEU A 1 362 ? -0.190 13.324 1.684 1.00 55.69 362 LEU A N 1
ATOM 2762 C CA . LEU A 1 362 ? -1.005 14.513 1.653 1.00 55.69 362 LEU A CA 1
ATOM 2763 C C . LEU A 1 362 ? -1.151 14.989 3.087 1.00 55.69 362 LEU A C 1
ATOM 2765 O O . LEU A 1 362 ? -1.398 14.205 4.002 1.00 55.69 362 LEU A O 1
ATOM 2769 N N . VAL A 1 363 ? -1.035 16.298 3.256 1.00 68.38 363 VAL A N 1
ATOM 2770 C CA . VAL A 1 363 ? -1.288 16.949 4.532 1.00 68.38 363 VAL A CA 1
ATOM 2771 C C . VAL A 1 363 ? -2.611 17.683 4.413 1.00 68.38 363 VAL A C 1
ATOM 2773 O O . VAL A 1 363 ? -2.745 18.612 3.611 1.00 68.38 363 VAL A O 1
ATOM 2776 N N . GLN A 1 364 ? -3.598 17.276 5.205 1.00 70.69 364 GLN A N 1
ATOM 2777 C CA . GLN A 1 364 ? -4.742 18.133 5.485 1.00 70.69 364 GLN A CA 1
ATOM 2778 C C . GLN A 1 364 ? -4.366 19.045 6.651 1.00 70.69 364 GLN A C 1
ATOM 2780 O O . GLN A 1 364 ? -4.142 18.572 7.764 1.00 70.69 364 GLN A O 1
ATOM 2785 N N . LYS A 1 365 ? -4.326 20.348 6.376 1.00 71.25 365 LYS A N 1
ATOM 2786 C CA . LYS A 1 365 ? -4.299 21.390 7.406 1.00 71.25 365 LYS A CA 1
ATOM 2787 C C . LYS A 1 365 ? -5.702 21.558 7.994 1.00 71.25 365 LYS A C 1
ATOM 2789 O O . LYS A 1 365 ? -6.681 21.237 7.316 1.00 71.25 365 LYS A O 1
ATOM 2794 N N . ASP A 1 366 ? -5.785 22.054 9.225 1.00 68.56 366 ASP A N 1
ATOM 2795 C CA . ASP A 1 366 ? -7.046 22.248 9.957 1.00 68.56 366 ASP A CA 1
ATOM 2796 C C . ASP A 1 366 ? -7.849 20.940 10.092 1.00 68.56 366 ASP A C 1
ATOM 2798 O O . ASP A 1 366 ? -9.064 20.875 9.894 1.00 68.56 366 ASP A O 1
ATOM 2802 N N . ALA A 1 367 ? -7.135 19.844 10.351 1.00 82.00 367 ALA A N 1
ATOM 2803 C CA . ALA A 1 367 ? -7.734 18.554 10.636 1.00 82.00 367 ALA A CA 1
ATOM 2804 C C . ALA A 1 367 ? -8.231 18.492 12.090 1.00 82.00 367 ALA A C 1
ATOM 2806 O O . ALA A 1 367 ? -7.582 19.055 12.982 1.00 82.00 367 ALA A O 1
ATOM 2807 N N . PRO A 1 368 ? -9.335 17.764 12.350 1.00 85.00 368 PRO A N 1
ATOM 2808 C CA . PRO A 1 368 ? -9.743 17.459 13.709 1.00 85.00 368 PRO A CA 1
ATOM 2809 C C . PRO A 1 368 ? -8.678 16.607 14.411 1.00 85.00 368 PRO A C 1
ATOM 2811 O O . PRO A 1 368 ? -7.900 15.878 13.775 1.00 85.00 368 PRO A O 1
ATOM 2814 N N . TRP A 1 369 ? -8.663 16.662 15.738 1.00 91.81 369 TRP A N 1
ATOM 2815 C CA . TRP A 1 369 ? -7.678 15.973 16.564 1.00 91.81 369 TRP A CA 1
ATOM 2816 C C . TRP A 1 369 ? -7.696 14.464 16.344 1.00 91.81 369 TRP A C 1
ATOM 2818 O O . TRP A 1 369 ? -6.631 13.856 16.303 1.00 91.81 369 TRP A O 1
ATOM 2828 N N . GLY A 1 370 ? -8.879 13.880 16.117 1.00 89.19 370 GLY A N 1
ATOM 2829 C CA . GLY A 1 370 ? -9.016 12.452 15.857 1.00 89.19 370 GLY A CA 1
ATOM 2830 C C . GLY A 1 370 ? -8.208 12.008 14.639 1.00 89.19 370 GLY A C 1
ATOM 2831 O O . GLY A 1 370 ? -7.398 11.092 14.735 1.00 89.19 370 GLY A O 1
ATOM 2832 N N . LEU A 1 371 ? -8.312 12.730 13.518 1.00 86.12 371 LEU A N 1
ATOM 2833 C CA . LEU A 1 371 ? -7.493 12.442 12.338 1.00 86.12 371 LEU A CA 1
ATOM 2834 C C . LEU A 1 371 ? -6.002 12.638 12.623 1.00 86.12 371 LEU A C 1
ATOM 2836 O O . LEU A 1 371 ? -5.190 11.764 12.332 1.00 86.12 371 LEU A O 1
ATOM 2840 N N . SER A 1 372 ? -5.650 13.759 13.244 1.00 85.94 372 SER A N 1
ATOM 2841 C CA . SER A 1 372 ? -4.251 14.098 13.523 1.00 85.94 372 SER A CA 1
ATOM 2842 C C . SER A 1 372 ? -3.581 13.081 14.448 1.00 85.94 372 SER A C 1
ATOM 2844 O O . SER A 1 372 ? -2.414 12.737 14.260 1.00 85.94 372 SER A O 1
ATOM 2846 N N . ARG A 1 373 ? -4.328 12.543 15.419 1.00 92.62 373 ARG A N 1
ATOM 2847 C CA . ARG A 1 373 ? -3.838 11.522 16.343 1.00 92.62 373 ARG A CA 1
ATOM 2848 C C . ARG A 1 373 ? -3.629 10.174 15.658 1.00 92.62 373 ARG A C 1
ATOM 2850 O O . ARG A 1 373 ? -2.644 9.509 15.964 1.00 92.62 373 ARG A O 1
ATOM 2857 N N . VAL A 1 374 ? -4.496 9.812 14.708 1.00 90.56 374 VAL A N 1
ATOM 2858 C CA . VAL A 1 374 ? -4.342 8.610 13.865 1.00 90.56 374 VAL A CA 1
ATOM 2859 C C . VAL A 1 374 ? -3.088 8.684 12.988 1.00 90.56 374 VAL A C 1
ATOM 2861 O O . VAL A 1 374 ? -2.504 7.648 12.684 1.00 90.56 374 VAL A O 1
ATOM 2864 N N . SER A 1 375 ? -2.643 9.882 12.599 1.00 86.31 375 SER A N 1
ATOM 2865 C CA . SER A 1 375 ? -1.392 10.078 11.850 1.00 86.31 375 SER A CA 1
ATOM 2866 C C . SER A 1 375 ? -0.193 10.481 12.703 1.00 86.31 375 SER A C 1
ATOM 2868 O O . SER A 1 375 ? 0.766 11.031 12.170 1.00 86.31 375 SER A O 1
ATOM 2870 N N . SER A 1 376 ? -0.259 10.278 14.020 1.00 84.12 376 SER A N 1
ATOM 2871 C CA . SER A 1 376 ? 0.830 10.615 14.936 1.00 84.12 376 SER A CA 1
ATOM 2872 C C . SER A 1 376 ? 1.220 9.390 15.747 1.00 84.12 376 SER A C 1
ATOM 2874 O O . SER A 1 376 ? 0.401 8.825 16.470 1.00 84.12 376 SER A O 1
ATOM 2876 N N . ARG A 1 377 ? 2.491 8.988 15.655 1.00 83.19 377 ARG A N 1
ATOM 2877 C CA . ARG A 1 377 ? 3.029 7.895 16.475 1.00 83.19 377 ARG A CA 1
ATOM 2878 C C . ARG A 1 377 ? 3.138 8.284 17.955 1.00 83.19 377 ARG A C 1
ATOM 2880 O O . ARG A 1 377 ? 2.994 7.437 18.830 1.00 83.19 377 ARG A O 1
ATOM 2887 N N . THR A 1 378 ? 3.378 9.562 18.237 1.00 84.25 378 THR A N 1
ATOM 2888 C CA . THR A 1 378 ? 3.406 10.136 19.589 1.00 84.25 378 THR A CA 1
ATOM 2889 C C . THR A 1 378 ? 2.113 10.891 19.893 1.00 84.25 378 THR A C 1
ATOM 2891 O O . THR A 1 378 ? 1.340 11.202 18.984 1.00 84.25 378 THR A O 1
ATOM 2894 N N . GLY A 1 379 ? 1.892 11.221 21.168 1.00 82.31 379 GLY A N 1
ATOM 2895 C CA . GLY A 1 379 ? 0.788 12.092 21.571 1.00 82.31 379 GLY A CA 1
ATOM 2896 C C . GLY A 1 379 ? 0.837 13.460 20.880 1.00 82.31 379 GLY A C 1
ATOM 2897 O O . GLY A 1 379 ? 1.893 13.915 20.427 1.00 82.31 379 GLY A O 1
ATOM 2898 N N . LEU A 1 380 ? -0.325 14.109 20.787 1.00 86.00 380 LEU A N 1
ATOM 2899 C CA . LEU A 1 380 ? -0.441 15.449 20.211 1.00 86.00 380 LEU A CA 1
ATOM 2900 C C . LEU A 1 380 ? 0.292 16.488 21.085 1.00 86.00 380 LEU A C 1
ATOM 2902 O O . LEU A 1 380 ? 0.381 16.303 22.301 1.00 86.00 380 LEU A O 1
ATOM 2906 N N . PRO A 1 381 ? 0.785 17.602 20.509 1.00 81.19 381 PRO A N 1
ATOM 2907 C CA . PRO A 1 381 ? 1.430 18.661 21.282 1.00 81.19 381 PRO A CA 1
ATOM 2908 C C . PRO A 1 381 ? 0.551 19.167 22.434 1.00 81.19 381 PRO A C 1
ATOM 2910 O O . PRO A 1 381 ? -0.654 19.372 22.266 1.00 81.19 381 PRO A O 1
ATOM 2913 N N . THR A 1 382 ? 1.149 19.421 23.598 1.00 77.88 382 THR A N 1
ATOM 2914 C CA . THR A 1 382 ? 0.436 19.984 24.753 1.00 77.88 382 THR A CA 1
ATOM 2915 C C . THR A 1 382 ? -0.241 21.306 24.383 1.00 77.88 382 THR A C 1
ATOM 2917 O O . THR A 1 382 ? 0.375 22.174 23.771 1.00 77.88 382 THR A O 1
ATOM 2920 N N . GLY A 1 383 ? -1.514 21.467 24.757 1.00 75.19 383 GLY A N 1
ATOM 2921 C CA . GLY A 1 383 ? -2.311 22.649 24.401 1.00 75.19 383 GLY A CA 1
ATOM 2922 C C . GLY A 1 383 ? -2.952 22.591 23.008 1.00 75.19 383 GLY A C 1
ATOM 2923 O O . GLY A 1 383 ? -3.558 23.573 22.583 1.00 75.19 383 GLY A O 1
ATOM 2924 N N . SER A 1 384 ? -2.849 21.454 22.306 1.00 77.88 384 SER A N 1
ATOM 2925 C CA . SER A 1 384 ? -3.598 21.205 21.071 1.00 77.88 384 SER A CA 1
ATOM 2926 C C . SER A 1 384 ? -5.099 21.423 21.272 1.00 77.88 384 SER A C 1
ATOM 2928 O O . SER A 1 384 ? -5.668 21.040 22.294 1.00 77.88 384 SER A O 1
ATOM 2930 N N . THR A 1 385 ? -5.742 22.017 20.269 1.00 73.50 385 THR A N 1
ATOM 2931 C CA . THR A 1 385 ? -7.198 22.218 20.232 1.00 73.50 385 THR A CA 1
ATOM 2932 C C . THR A 1 385 ? -7.830 21.267 19.222 1.00 73.50 385 THR A C 1
ATOM 2934 O O . THR A 1 385 ? -7.146 20.771 18.324 1.00 73.50 385 THR A O 1
ATOM 2937 N N . ALA A 1 386 ? -9.132 21.015 19.367 1.00 70.56 386 ALA A N 1
ATOM 2938 C CA . ALA A 1 386 ? -9.833 19.959 18.645 1.00 70.56 386 ALA A CA 1
ATOM 2939 C C . ALA A 1 386 ? -9.780 20.063 17.107 1.00 70.56 386 ALA A C 1
ATOM 2941 O O . ALA A 1 386 ? -9.887 19.022 16.473 1.00 70.56 386 ALA A O 1
ATOM 2942 N N . ASP A 1 387 ? -9.575 21.247 16.502 1.00 64.81 387 ASP A N 1
ATOM 2943 C CA . ASP A 1 387 ? -9.808 21.467 15.057 1.00 64.81 387 ASP A CA 1
ATOM 2944 C C . ASP A 1 387 ? -8.712 22.270 14.304 1.00 64.81 387 ASP A C 1
ATOM 2946 O O . ASP A 1 387 ? -8.982 22.857 13.256 1.00 64.81 387 ASP A O 1
ATOM 2950 N N . LYS A 1 388 ? -7.469 22.341 14.804 1.00 66.44 388 LYS A N 1
ATOM 2951 C CA . LYS A 1 388 ? -6.367 23.103 14.155 1.00 66.44 388 LYS A CA 1
ATOM 2952 C C . LYS A 1 388 ? -5.053 22.328 14.075 1.00 66.44 388 LYS A C 1
ATOM 2954 O O . LYS A 1 388 ? -3.990 22.835 14.432 1.00 66.44 388 LYS A O 1
ATOM 2959 N N . LEU A 1 389 ? -5.134 21.075 13.647 1.00 71.12 389 LEU A N 1
ATOM 2960 C CA . LEU A 1 389 ? -3.993 20.163 13.601 1.00 71.12 389 LEU A CA 1
ATOM 2961 C C . LEU A 1 389 ? -3.729 19.664 12.173 1.00 71.12 389 LEU A C 1
ATOM 2963 O O . LEU A 1 389 ? -4.448 20.010 11.234 1.00 71.12 389 LEU A O 1
ATOM 2967 N N . ASN A 1 390 ? -2.656 18.894 11.996 1.00 66.88 390 ASN A N 1
ATOM 2968 C CA . ASN A 1 390 ? -2.286 18.315 10.707 1.00 66.88 390 ASN A CA 1
ATOM 2969 C C . ASN A 1 390 ? -2.645 16.832 10.672 1.00 66.88 390 ASN A C 1
ATOM 2971 O O . ASN A 1 390 ? -2.271 16.084 11.572 1.00 66.88 390 ASN A O 1
ATOM 2975 N N . TYR A 1 391 ? -3.282 16.407 9.583 1.00 62.09 391 TYR A N 1
ATOM 2976 C CA . TYR A 1 391 ? -3.479 14.995 9.277 1.00 62.09 391 TYR A CA 1
ATOM 2977 C C . TYR A 1 391 ? -2.630 14.584 8.078 1.00 62.09 391 TYR A C 1
ATOM 2979 O O . TYR A 1 391 ? -2.840 15.093 6.972 1.00 62.09 391 TYR A O 1
ATOM 2987 N N . ASN A 1 392 ? -1.701 13.654 8.308 1.00 67.19 392 ASN A N 1
ATOM 2988 C CA . ASN A 1 392 ? -0.839 13.075 7.281 1.00 67.19 392 ASN A CA 1
ATOM 2989 C C . ASN A 1 392 ? -1.449 11.765 6.789 1.00 67.19 392 ASN A C 1
ATOM 2991 O O . ASN A 1 392 ? -1.701 10.849 7.575 1.00 67.19 392 ASN A O 1
ATOM 2995 N N . PHE A 1 393 ? -1.708 11.670 5.490 1.00 56.19 393 PHE A N 1
ATOM 2996 C CA . PHE A 1 393 ? -2.333 10.489 4.911 1.00 56.19 393 PHE A CA 1
ATOM 2997 C C . PHE A 1 393 ? -1.945 10.295 3.455 1.00 56.19 393 PHE A C 1
ATOM 2999 O O . PHE A 1 393 ? -1.751 11.240 2.692 1.00 56.19 393 PHE A O 1
ATOM 3006 N N . GLU A 1 394 ? -1.940 9.044 3.033 1.00 53.62 394 GLU A N 1
ATOM 3007 C CA . GLU A 1 394 ? -1.854 8.696 1.627 1.00 53.62 394 GLU A CA 1
ATOM 3008 C C . GLU A 1 394 ? -3.247 8.654 0.993 1.00 53.62 394 GLU A C 1
ATOM 3010 O O . GLU A 1 394 ? -4.212 8.126 1.550 1.00 53.62 394 GLU A O 1
ATOM 3015 N N . ARG A 1 395 ? -3.379 9.204 -0.215 1.00 50.59 395 ARG A N 1
ATOM 3016 C CA . ARG A 1 395 ? -4.617 9.085 -0.992 1.00 50.59 395 ARG A CA 1
ATOM 3017 C C . ARG A 1 395 ? -4.370 8.290 -2.253 1.00 50.59 395 ARG A C 1
ATOM 3019 O O . ARG A 1 395 ? -4.145 8.855 -3.322 1.00 50.59 395 ARG A O 1
ATOM 3026 N N . LEU A 1 396 ? -4.488 6.976 -2.125 1.00 48.44 396 LEU A N 1
ATOM 3027 C CA . LEU A 1 396 ? -4.468 6.070 -3.261 1.00 48.44 396 LEU A CA 1
ATOM 3028 C C . LEU A 1 396 ? -5.884 5.570 -3.570 1.00 48.44 396 LEU A C 1
ATOM 3030 O O . LEU A 1 396 ? -6.577 5.076 -2.679 1.00 48.44 396 LEU A O 1
ATOM 3034 N N . PRO A 1 397 ? -6.354 5.676 -4.825 1.00 41.47 397 PRO A N 1
ATOM 3035 C CA . PRO A 1 397 ? -7.469 4.856 -5.252 1.00 41.47 397 PRO A CA 1
ATOM 3036 C C . PRO A 1 397 ? -6.984 3.408 -5.265 1.00 41.47 397 PRO A C 1
ATOM 3038 O O . PRO A 1 397 ? -6.110 3.054 -6.057 1.00 41.47 397 PRO A O 1
ATOM 3041 N N . SER A 1 398 ? -7.548 2.551 -4.414 1.00 41.78 398 SER A N 1
ATOM 3042 C CA . SER A 1 398 ? -7.349 1.123 -4.631 1.00 41.78 398 SER A CA 1
ATOM 3043 C C . SER A 1 398 ? -7.988 0.776 -5.978 1.00 41.78 398 SER A C 1
ATOM 3045 O O . SER A 1 398 ? -9.126 1.168 -6.249 1.00 41.78 398 SER A O 1
ATOM 3047 N N . ALA A 1 399 ? -7.269 0.066 -6.853 1.00 36.47 399 ALA A N 1
ATOM 3048 C CA . ALA A 1 399 ? -7.777 -0.311 -8.179 1.00 36.47 399 ALA A CA 1
ATOM 3049 C C . ALA A 1 399 ? -9.093 -1.121 -8.103 1.00 36.47 399 ALA A C 1
ATOM 3051 O O . ALA A 1 399 ? -9.824 -1.211 -9.085 1.00 36.47 399 ALA A O 1
ATOM 3052 N N . ALA A 1 400 ? -9.397 -1.690 -6.928 1.00 46.47 400 ALA A N 1
ATOM 3053 C CA . ALA A 1 400 ? -10.627 -2.412 -6.631 1.00 46.47 400 ALA A CA 1
ATOM 3054 C C . ALA A 1 400 ? -11.696 -1.582 -5.899 1.00 46.47 400 ALA A C 1
ATOM 3056 O O . ALA A 1 400 ? -12.836 -2.029 -5.900 1.00 46.47 400 ALA A O 1
ATOM 3057 N N . GLY A 1 401 ? -11.355 -0.426 -5.305 1.00 74.94 401 GLY A N 1
ATOM 3058 C CA . GLY A 1 401 ? -12.143 0.374 -4.352 1.00 74.94 401 GLY A CA 1
ATOM 3059 C C . GLY A 1 401 ? -12.557 -0.381 -3.071 1.00 74.94 401 GLY A C 1
ATOM 3060 O O . GLY A 1 401 ? -12.921 -1.549 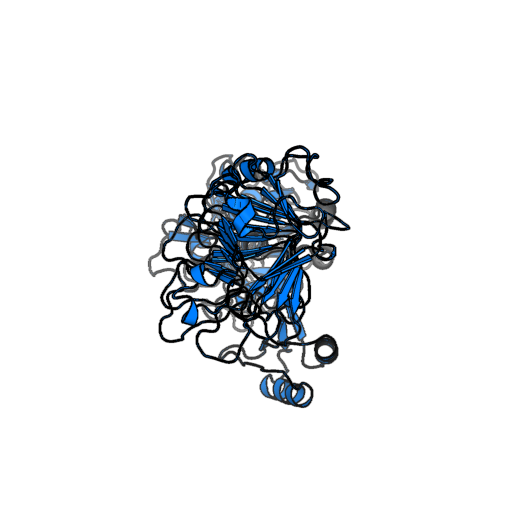-3.135 1.00 74.94 401 GLY A O 1
ATOM 3061 N N . VAL A 1 402 ? -12.521 0.265 -1.898 1.00 92.25 402 VAL A N 1
ATOM 3062 C CA . VAL A 1 402 ? -12.976 -0.344 -0.626 1.00 92.25 402 VAL A CA 1
ATOM 3063 C C . VAL A 1 402 ? -14.406 0.099 -0.309 1.00 92.25 402 VAL A C 1
ATOM 3065 O O . VAL A 1 402 ? -14.688 1.300 -0.334 1.00 92.25 402 VAL A O 1
ATOM 3068 N N . ASP A 1 403 ? -15.294 -0.856 -0.015 1.00 96.12 403 ASP A N 1
ATOM 3069 C CA . ASP A 1 403 ? -16.670 -0.592 0.435 1.00 96.12 403 ASP A CA 1
ATOM 3070 C C . ASP A 1 403 ? -16.739 -0.715 1.969 1.00 96.12 403 ASP A C 1
ATOM 3072 O O . ASP A 1 403 ? -16.373 -1.744 2.535 1.00 96.12 403 ASP A O 1
ATOM 3076 N N . VAL A 1 404 ? -17.229 0.320 2.651 1.00 98.44 404 VAL A N 1
ATOM 3077 C CA . VAL A 1 404 ? -17.503 0.287 4.093 1.00 98.44 404 VAL A CA 1
ATOM 3078 C C . VAL A 1 404 ? -19.010 0.325 4.319 1.00 98.44 404 VAL A C 1
ATOM 3080 O O . VAL A 1 404 ? -19.680 1.304 3.988 1.00 98.44 404 VAL A O 1
ATOM 3083 N N . TYR A 1 405 ? -19.543 -0.761 4.865 1.00 98.75 405 TYR A N 1
ATOM 3084 C CA . TYR A 1 405 ? -20.940 -0.919 5.241 1.00 98.75 405 TYR A CA 1
ATOM 3085 C C . TYR A 1 405 ? -21.139 -0.342 6.639 1.00 98.75 405 TYR A C 1
ATOM 3087 O O . TYR A 1 405 ? -20.561 -0.834 7.607 1.00 98.75 405 TYR A O 1
ATOM 3095 N N . VAL A 1 406 ? -21.946 0.708 6.739 1.00 98.81 406 VAL A N 1
ATOM 3096 C CA . VAL A 1 406 ? -22.272 1.366 8.007 1.00 98.81 406 VAL A CA 1
ATOM 3097 C C . VAL A 1 406 ? -23.634 0.851 8.453 1.00 98.81 406 VAL A C 1
ATOM 3099 O O . VAL A 1 406 ? -24.649 1.216 7.855 1.00 98.81 406 VAL A O 1
ATOM 3102 N N . LEU A 1 407 ? -23.633 -0.042 9.448 1.00 98.50 407 LEU A N 1
ATOM 3103 C CA . LEU A 1 407 ? -24.840 -0.619 10.047 1.00 98.50 407 LEU A CA 1
ATOM 3104 C C . LEU A 1 407 ? -25.264 0.260 11.220 1.00 98.50 407 LEU A C 1
ATOM 3106 O O . LEU A 1 407 ? -24.672 0.177 12.292 1.00 98.50 407 LEU A O 1
ATOM 3110 N N . ASP A 1 408 ? -26.244 1.133 10.991 1.00 98.25 408 ASP A N 1
ATOM 3111 C CA . ASP A 1 408 ? -26.565 2.223 11.920 1.00 98.25 408 ASP A CA 1
ATOM 3112 C C . ASP A 1 408 ? -28.003 2.759 11.709 1.00 98.25 408 ASP A C 1
ATOM 3114 O O . ASP A 1 408 ? -28.870 2.060 11.176 1.00 98.25 408 ASP A O 1
ATOM 3118 N N . THR A 1 409 ? -28.269 4.015 12.078 1.00 97.56 409 THR A N 1
ATOM 3119 C CA . THR A 1 409 ? -29.507 4.774 11.840 1.00 97.56 409 THR A CA 1
ATOM 3120 C C . THR A 1 409 ? -29.711 5.156 10.369 1.00 97.56 409 THR A C 1
ATOM 3122 O O . THR A 1 409 ? -30.653 5.871 10.043 1.00 97.56 409 THR A O 1
ATOM 3125 N N . GLY A 1 410 ? -28.873 4.664 9.455 1.00 97.38 410 GLY A N 1
ATOM 3126 C CA . GLY A 1 410 ? -28.805 5.087 8.054 1.00 97.38 410 GLY A CA 1
ATOM 3127 C C . GLY A 1 410 ? -27.637 6.046 7.812 1.00 97.38 410 GLY A C 1
ATOM 3128 O O . GLY A 1 410 ? -26.851 6.323 8.707 1.00 97.38 410 GLY A O 1
ATOM 3129 N N . VAL A 1 411 ? -27.500 6.557 6.588 1.00 98.56 411 VAL A N 1
ATOM 3130 C CA . VAL A 1 411 ? -26.516 7.604 6.254 1.00 98.56 411 VAL A CA 1
ATOM 3131 C C . VAL A 1 411 ? -27.194 8.628 5.355 1.00 98.56 411 VAL A C 1
ATOM 3133 O O . VAL A 1 411 ? -27.833 8.249 4.374 1.00 98.56 411 VAL A O 1
ATOM 3136 N N . ASN A 1 412 ? -27.026 9.923 5.622 1.00 97.94 412 ASN A N 1
ATOM 3137 C CA . ASN A 1 412 ? -27.384 10.959 4.663 1.00 97.94 412 ASN A CA 1
ATOM 3138 C C . ASN A 1 412 ? -26.394 10.922 3.489 1.00 97.94 412 ASN A C 1
ATOM 3140 O O . ASN A 1 412 ? -25.375 11.612 3.467 1.00 97.94 412 ASN A O 1
ATOM 3144 N N . ILE A 1 413 ? -26.704 10.100 2.490 1.00 97.75 413 ILE A N 1
ATOM 3145 C CA . ILE A 1 413 ? -25.861 9.888 1.308 1.00 97.75 413 ILE A CA 1
ATOM 3146 C C . ILE A 1 413 ? -25.696 11.146 0.438 1.00 97.75 413 ILE A C 1
ATOM 3148 O O . ILE A 1 413 ? -24.810 11.187 -0.414 1.00 97.75 413 ILE A O 1
ATOM 3152 N N . HIS A 1 414 ? -26.515 12.177 0.666 1.00 95.88 414 HIS A N 1
ATOM 3153 C CA . HIS A 1 414 ? -26.451 13.470 -0.017 1.00 95.88 414 HIS A CA 1
ATOM 3154 C C . HIS A 1 414 ? -25.595 14.504 0.724 1.00 95.88 414 HIS A C 1
ATOM 3156 O O . HIS A 1 414 ? -25.465 15.637 0.257 1.00 95.88 414 HIS A O 1
ATOM 3162 N N . HIS A 1 415 ? -24.987 14.135 1.855 1.00 95.06 415 HIS A N 1
ATOM 3163 C CA . HIS A 1 415 ? -24.069 15.017 2.559 1.00 95.06 415 HIS A CA 1
ATOM 3164 C C . HIS A 1 415 ? -22.873 15.383 1.668 1.00 95.06 415 HIS A C 1
ATOM 3166 O O . HIS A 1 415 ? -22.187 14.513 1.119 1.00 95.06 415 HIS A O 1
ATOM 3172 N N . VAL A 1 416 ? -22.582 16.681 1.548 1.00 84.12 416 VAL A N 1
ATOM 3173 C CA . VAL A 1 416 ? -21.562 17.217 0.626 1.00 84.12 416 VAL A CA 1
ATOM 3174 C C . VAL A 1 416 ? -20.166 16.657 0.894 1.00 84.12 416 VAL A C 1
ATOM 3176 O O . VAL A 1 416 ? -19.348 16.554 -0.019 1.00 84.12 416 VAL A O 1
ATOM 3179 N N . ASP A 1 417 ? -19.900 16.251 2.136 1.00 84.69 417 ASP A N 1
ATOM 3180 C CA . ASP A 1 417 ? -18.611 15.689 2.540 1.00 84.69 417 ASP A CA 1
ATOM 3181 C C . ASP A 1 417 ? -18.318 14.310 1.917 1.00 84.69 417 ASP A C 1
ATOM 3183 O O . ASP A 1 417 ? -17.155 13.942 1.731 1.00 84.69 417 ASP A O 1
ATOM 3187 N N . PHE A 1 418 ? -19.344 13.562 1.500 1.00 85.69 418 PHE A N 1
ATOM 3188 C CA . PHE A 1 418 ? -19.142 12.288 0.804 1.00 85.69 418 PHE A CA 1
ATOM 3189 C C . PHE A 1 418 ? -18.787 12.474 -0.673 1.00 85.69 418 PHE A C 1
ATOM 3191 O O . PHE A 1 418 ? -18.096 11.625 -1.241 1.00 85.69 418 PHE A O 1
ATOM 3198 N N . GLY A 1 419 ? -19.209 13.574 -1.306 1.00 81.62 419 GLY A N 1
ATOM 3199 C CA . GLY A 1 419 ? -18.892 13.872 -2.708 1.00 81.62 419 GLY A CA 1
ATOM 3200 C C . GLY A 1 419 ? -19.286 12.751 -3.679 1.00 81.62 419 GLY A C 1
ATOM 3201 O O . GLY A 1 419 ? -18.514 12.426 -4.576 1.00 81.62 419 GLY A O 1
ATOM 3202 N N . GLY A 1 420 ? -20.435 12.104 -3.445 1.00 85.31 420 GLY A N 1
ATOM 3203 C CA . GLY A 1 420 ? -20.950 10.995 -4.262 1.00 85.31 420 GLY A CA 1
ATOM 3204 C C . GLY A 1 420 ? -20.414 9.602 -3.906 1.00 85.31 420 GLY A C 1
ATOM 3205 O O . GLY A 1 420 ? -20.772 8.628 -4.560 1.00 85.31 420 GLY A O 1
ATOM 3206 N N . ARG A 1 421 ? -19.571 9.474 -2.872 1.00 92.38 421 ARG A N 1
ATOM 3207 C CA . ARG A 1 421 ? -19.000 8.180 -2.444 1.00 92.38 421 ARG A CA 1
ATOM 3208 C C . ARG A 1 421 ? -19.883 7.397 -1.473 1.00 92.38 421 ARG A C 1
ATOM 3210 O O . ARG A 1 421 ? -19.545 6.265 -1.141 1.00 92.38 421 ARG A O 1
ATOM 3217 N N . ALA A 1 422 ? -20.986 7.980 -1.013 1.00 96.00 422 ALA A N 1
ATOM 3218 C CA . ALA A 1 422 ? -21.980 7.301 -0.193 1.00 96.00 422 ALA A CA 1
ATOM 3219 C C . ALA A 1 422 ? -23.177 6.884 -1.052 1.00 96.00 422 ALA A C 1
ATOM 3221 O O . ALA A 1 422 ? -23.644 7.655 -1.889 1.00 96.00 422 ALA A O 1
ATOM 3222 N N . ARG A 1 423 ? -23.679 5.666 -0.839 1.00 97.50 423 ARG A N 1
ATOM 3223 C CA . ARG A 1 423 ? -24.873 5.139 -1.513 1.00 97.50 423 ARG A CA 1
ATOM 3224 C C . ARG A 1 423 ? -25.780 4.410 -0.532 1.00 97.50 423 ARG A C 1
ATOM 3226 O O . ARG A 1 423 ? -25.301 3.832 0.447 1.00 97.50 423 ARG A O 1
ATOM 3233 N N . TRP A 1 424 ? -27.077 4.390 -0.829 1.00 98.38 424 TRP A N 1
ATOM 3234 C CA . TRP A 1 424 ? -28.020 3.583 -0.063 1.00 98.38 424 TRP A CA 1
ATOM 3235 C C . TRP A 1 424 ? -27.799 2.097 -0.359 1.00 98.38 424 TRP A C 1
ATOM 3237 O O . TRP A 1 424 ? -27.581 1.707 -1.511 1.00 98.38 424 TRP A O 1
ATOM 3247 N N . GLY A 1 425 ? -27.782 1.278 0.687 1.00 98.12 425 GLY A N 1
ATOM 3248 C CA . GLY A 1 425 ? -27.678 -0.171 0.591 1.00 98.12 425 GLY A CA 1
ATOM 3249 C C . GLY A 1 425 ? -29.030 -0.823 0.824 1.00 98.12 425 GLY A C 1
ATOM 3250 O O . GLY A 1 425 ? -29.703 -1.226 -0.125 1.00 98.12 425 GLY A O 1
ATOM 3251 N N . LYS A 1 426 ? -29.410 -0.947 2.099 1.00 97.88 426 LYS A N 1
ATOM 3252 C CA . LYS A 1 426 ? -30.646 -1.620 2.505 1.00 97.88 426 LYS A CA 1
ATOM 3253 C C . LYS A 1 426 ? -31.137 -1.143 3.872 1.00 97.88 426 LYS A C 1
ATOM 3255 O O . LYS A 1 426 ? -30.330 -0.819 4.738 1.00 97.88 426 LYS A O 1
ATOM 3260 N N . THR A 1 427 ? -32.452 -1.181 4.058 1.00 98.12 427 THR A N 1
ATOM 3261 C CA . THR A 1 427 ? -33.130 -0.936 5.337 1.00 98.12 427 THR A CA 1
ATOM 3262 C C . THR A 1 427 ? -33.767 -2.218 5.850 1.00 98.12 427 THR A C 1
ATOM 3264 O O . THR A 1 427 ? -34.394 -2.952 5.079 1.00 98.12 427 THR A O 1
ATOM 3267 N N . PHE A 1 428 ? -33.605 -2.473 7.145 1.00 93.12 428 PHE A N 1
ATOM 3268 C CA . PHE A 1 428 ? -34.207 -3.583 7.876 1.00 93.12 428 PHE A CA 1
ATOM 3269 C C . PHE A 1 428 ? -35.050 -3.033 9.022 1.00 93.12 428 PHE A C 1
ATOM 3271 O O . PHE A 1 428 ? -34.574 -2.182 9.764 1.00 93.12 428 PHE A O 1
ATOM 3278 N N . GLY A 1 429 ? -36.291 -3.506 9.143 1.00 86.12 429 GLY A N 1
ATOM 3279 C CA . GLY A 1 429 ? -37.296 -2.958 10.059 1.00 86.12 429 GLY A CA 1
ATOM 3280 C C . GLY A 1 429 ? -38.298 -2.021 9.361 1.00 86.12 429 GLY A C 1
ATOM 3281 O O . GLY A 1 429 ? -38.187 -1.775 8.158 1.00 86.12 429 GLY A O 1
ATOM 3282 N N . PRO A 1 430 ? -39.301 -1.491 10.087 1.00 88.56 430 PRO A N 1
ATOM 3283 C CA . PRO A 1 430 ? -40.346 -0.617 9.542 1.00 88.56 430 PRO A CA 1
ATOM 3284 C C . PRO A 1 430 ? -39.856 0.833 9.368 1.00 88.56 430 PRO A C 1
ATOM 3286 O O . PRO A 1 430 ? -40.549 1.784 9.730 1.00 88.56 430 PRO A O 1
ATOM 3289 N N . TYR A 1 431 ? -38.633 1.013 8.871 1.00 93.31 431 TYR A N 1
ATOM 3290 C CA . TYR A 1 431 ? -37.984 2.315 8.776 1.00 93.31 431 TYR A CA 1
ATOM 3291 C C . TYR A 1 431 ? -37.978 2.856 7.346 1.00 93.31 431 TYR A C 1
ATOM 3293 O O . TYR A 1 431 ? -38.120 2.116 6.374 1.00 93.31 431 TYR A O 1
ATOM 3301 N N . ARG A 1 432 ? -37.787 4.170 7.221 1.00 94.25 432 ARG A N 1
ATOM 3302 C CA . ARG A 1 432 ? -37.613 4.845 5.930 1.00 94.25 432 ARG A CA 1
ATOM 3303 C C . ARG A 1 432 ? -36.151 4.827 5.495 1.00 94.25 432 ARG A C 1
ATOM 3305 O O . ARG A 1 432 ? -35.256 4.774 6.338 1.00 94.25 432 ARG A O 1
ATOM 3312 N N . ASP A 1 433 ? -35.931 4.960 4.190 1.00 97.12 433 ASP A N 1
ATOM 3313 C CA . ASP A 1 433 ? -34.602 5.065 3.579 1.00 97.12 433 ASP A CA 1
ATOM 3314 C C . ASP A 1 433 ? -33.970 6.455 3.812 1.00 97.12 433 ASP A C 1
ATOM 3316 O O . ASP A 1 433 ? -33.756 7.238 2.889 1.00 97.12 433 ASP A O 1
ATOM 3320 N N . GLN A 1 434 ? -33.724 6.791 5.079 1.00 95.38 434 GLN A N 1
ATOM 3321 C CA . GLN A 1 434 ? -33.137 8.057 5.516 1.00 95.38 434 GLN A CA 1
ATOM 3322 C C . GLN A 1 434 ? -32.332 7.880 6.811 1.00 95.38 434 GLN A C 1
ATOM 3324 O O . GLN A 1 434 ? -32.531 6.912 7.544 1.00 95.38 434 GLN A O 1
ATOM 3329 N N . ASP A 1 435 ? -31.469 8.847 7.127 1.00 97.06 435 ASP A N 1
ATOM 3330 C CA . ASP A 1 435 ? -30.876 8.979 8.463 1.00 97.06 435 ASP A CA 1
ATOM 3331 C C . ASP A 1 435 ? -31.561 10.104 9.246 1.00 97.06 435 ASP A C 1
ATOM 3333 O O . ASP A 1 435 ? -31.139 11.264 9.208 1.00 97.06 435 ASP A O 1
ATOM 3337 N N . GLY A 1 436 ? -32.658 9.785 9.937 1.00 94.62 436 GLY A N 1
ATOM 3338 C CA . GLY A 1 436 ? -33.368 10.766 10.755 1.00 94.62 436 GLY A CA 1
ATOM 3339 C C . GLY A 1 436 ? -32.678 11.071 12.086 1.00 94.62 436 GLY A C 1
ATOM 3340 O O . GLY A 1 436 ? -32.950 12.123 12.663 1.00 94.62 436 GLY A O 1
ATOM 3341 N N . HIS A 1 437 ? -31.745 10.237 12.542 1.00 95.94 437 HIS A N 1
ATOM 3342 C CA . HIS A 1 437 ? -31.004 10.474 13.783 1.00 95.94 437 HIS A CA 1
ATOM 3343 C C . HIS A 1 437 ? -29.722 11.296 13.549 1.00 95.94 437 HIS A C 1
ATOM 3345 O O . HIS A 1 437 ? -29.358 12.160 14.347 1.00 95.94 437 HIS A O 1
ATOM 3351 N N . GLY A 1 438 ? -29.015 11.042 12.445 1.00 97.19 438 GLY A N 1
ATOM 3352 C CA . GLY A 1 438 ? -27.721 11.650 12.128 1.00 97.19 438 GLY A CA 1
ATOM 3353 C C . GLY A 1 438 ? -26.514 10.944 12.756 1.00 97.19 438 GLY A C 1
ATOM 3354 O O . GLY A 1 438 ? -25.401 11.458 12.651 1.00 97.19 438 GLY A O 1
ATOM 3355 N N . HIS A 1 439 ? -26.704 9.811 13.447 1.00 98.25 439 HIS A N 1
ATOM 3356 C CA . HIS A 1 439 ? -25.590 9.068 14.050 1.00 98.25 439 HIS A CA 1
ATOM 3357 C C . HIS A 1 439 ? -24.785 8.340 12.975 1.00 98.25 439 HIS A C 1
ATOM 3359 O O . HIS A 1 439 ? -23.580 8.569 12.863 1.00 98.25 439 HIS A O 1
ATOM 3365 N N . GLY A 1 440 ? -25.448 7.584 12.101 1.00 98.19 440 GLY A N 1
ATOM 3366 C CA . GLY A 1 440 ? -24.759 6.883 11.026 1.00 98.19 440 GLY A CA 1
ATOM 3367 C C . GLY A 1 440 ? -24.107 7.820 10.007 1.00 98.19 440 GLY A C 1
ATOM 3368 O O . GLY A 1 440 ? -23.030 7.505 9.504 1.00 98.19 440 GLY A O 1
ATOM 3369 N N . THR A 1 441 ? -24.659 9.016 9.765 1.00 98.62 441 THR A N 1
ATOM 3370 C CA . THR A 1 441 ? -23.985 10.057 8.962 1.00 98.62 441 THR A CA 1
ATOM 3371 C C . THR A 1 441 ? -22.673 10.523 9.589 1.00 98.62 441 THR A C 1
ATOM 3373 O O . THR A 1 441 ? -21.668 10.634 8.884 1.00 98.62 441 THR A O 1
ATOM 3376 N N . HIS A 1 442 ? -22.657 10.753 10.905 1.00 98.56 442 HIS A N 1
ATOM 3377 C CA . HIS A 1 442 ? -21.455 11.168 11.634 1.00 98.56 442 HIS A CA 1
ATOM 3378 C C . HIS A 1 442 ? -20.372 10.086 11.580 1.00 98.56 442 HIS A C 1
ATOM 3380 O O . HIS A 1 442 ? -19.246 10.350 11.155 1.00 98.56 442 HIS A O 1
ATOM 3386 N N . VAL A 1 443 ? -20.751 8.843 11.880 1.00 98.62 443 VAL A N 1
ATOM 3387 C CA . VAL A 1 443 ? -19.883 7.661 11.803 1.00 98.62 443 VAL A CA 1
ATOM 3388 C C . VAL A 1 443 ? -19.326 7.478 10.386 1.00 98.62 443 VAL A C 1
ATOM 3390 O O . VAL A 1 443 ? -18.115 7.360 10.204 1.00 98.62 443 VAL A O 1
ATOM 3393 N N . ALA A 1 444 ? -20.178 7.528 9.359 1.00 98.50 444 ALA A N 1
ATOM 3394 C CA . ALA A 1 444 ? -19.761 7.437 7.960 1.00 98.50 444 ALA A CA 1
ATOM 3395 C C . ALA A 1 444 ? -18.794 8.563 7.555 1.00 98.50 444 ALA A C 1
ATOM 3397 O O . ALA A 1 444 ? -17.849 8.328 6.793 1.00 98.50 444 ALA A O 1
ATOM 3398 N N . GLY A 1 445 ? -19.012 9.779 8.065 1.00 96.12 445 GLY A N 1
ATOM 3399 C CA . GLY A 1 445 ? -18.120 10.922 7.877 1.00 96.12 445 GLY A CA 1
ATOM 3400 C C . GLY A 1 445 ? -16.727 10.676 8.459 1.00 96.12 445 GLY A C 1
ATOM 3401 O O . GLY A 1 445 ? -15.739 10.973 7.793 1.00 96.12 445 GLY A O 1
ATOM 3402 N N . THR A 1 446 ? -16.636 10.036 9.625 1.00 98.31 446 THR A N 1
ATOM 3403 C CA . THR A 1 446 ? -15.360 9.682 10.268 1.00 98.31 446 THR A CA 1
ATOM 3404 C C . THR A 1 446 ? -14.624 8.573 9.509 1.00 98.31 446 THR A C 1
ATOM 3406 O O . THR A 1 446 ? -13.398 8.589 9.397 1.00 98.31 446 THR A O 1
ATOM 3409 N N . VAL A 1 447 ? -15.358 7.635 8.900 1.00 98.19 447 VAL A N 1
ATOM 3410 C CA . VAL A 1 447 ? -14.759 6.600 8.042 1.00 98.19 447 VAL A CA 1
ATOM 3411 C C . VAL A 1 447 ? -14.178 7.215 6.766 1.00 98.19 447 VAL A C 1
ATOM 3413 O O . VAL A 1 447 ? -12.999 7.023 6.468 1.00 98.19 447 VAL A O 1
ATOM 3416 N N . ALA A 1 448 ? -15.002 7.915 5.977 1.00 94.25 448 ALA A N 1
ATOM 3417 C CA . ALA A 1 448 ? -14.668 8.246 4.587 1.00 94.25 448 ALA A CA 1
ATOM 3418 C C . ALA A 1 448 ? -15.050 9.666 4.148 1.00 94.25 448 ALA A C 1
ATOM 3420 O O . ALA A 1 448 ? -15.010 9.967 2.954 1.00 94.25 448 ALA A O 1
ATOM 3421 N N . GLY A 1 449 ? -15.405 10.566 5.057 1.00 84.88 449 GLY A N 1
ATOM 3422 C CA . GLY A 1 449 ? -15.644 11.974 4.748 1.00 84.88 449 GLY A CA 1
ATOM 3423 C C . GLY A 1 449 ? -14.455 12.658 4.061 1.00 84.88 449 GLY A C 1
ATOM 3424 O O . GLY A 1 449 ? -13.294 12.304 4.276 1.00 84.88 449 GLY A O 1
ATOM 3425 N N . LYS A 1 450 ? -14.709 13.639 3.191 1.00 80.56 450 LYS A N 1
ATOM 3426 C CA . LYS A 1 450 ? -13.643 14.429 2.555 1.00 80.56 450 LYS A CA 1
ATOM 3427 C C . LYS A 1 450 ? -12.877 15.226 3.613 1.00 80.56 450 LYS A C 1
ATOM 3429 O O . LYS A 1 450 ? -11.647 15.234 3.581 1.00 80.56 450 LYS A O 1
ATOM 3434 N N . ARG A 1 451 ? -13.583 15.860 4.551 1.00 77.56 451 ARG A N 1
ATOM 3435 C CA . ARG A 1 451 ? -13.005 16.680 5.625 1.00 77.56 451 ARG A CA 1
ATOM 3436 C C . ARG A 1 451 ? -12.610 15.847 6.840 1.00 77.56 451 ARG A C 1
ATOM 3438 O O . ARG A 1 451 ? -11.484 15.984 7.305 1.00 77.56 451 ARG A O 1
ATOM 3445 N N . TRP A 1 452 ? -13.482 14.948 7.292 1.00 87.06 452 TRP A N 1
ATOM 3446 C CA . TRP A 1 452 ? -13.316 14.255 8.582 1.00 87.06 452 TRP A CA 1
ATOM 3447 C C . TRP A 1 452 ? -12.974 12.766 8.469 1.00 87.06 452 TRP A C 1
ATOM 3449 O O . TRP A 1 452 ? -12.733 12.120 9.479 1.00 87.06 452 TRP A O 1
ATOM 3459 N N . GLY A 1 453 ? -12.908 12.225 7.250 1.00 91.25 453 GLY A N 1
ATOM 3460 C CA . GLY A 1 453 ? -12.649 10.805 7.032 1.00 91.25 453 GLY A CA 1
ATOM 3461 C C . GLY A 1 453 ? -11.181 10.421 7.141 1.00 91.25 453 GLY A C 1
ATOM 3462 O O . GLY A 1 453 ? -10.326 11.126 6.589 1.00 91.25 453 GLY A O 1
ATOM 3463 N N . VAL A 1 454 ? -10.926 9.263 7.760 1.00 94.31 454 VAL A N 1
ATOM 3464 C CA . VAL A 1 454 ? -9.625 8.571 7.748 1.00 94.31 454 VAL A CA 1
ATOM 3465 C C . VAL A 1 454 ? -9.330 8.037 6.337 1.00 94.31 454 VAL A C 1
ATOM 3467 O O . VAL A 1 454 ? -8.342 8.408 5.709 1.00 94.31 454 VAL A O 1
ATOM 3470 N N . ALA A 1 455 ? -10.237 7.247 5.753 1.00 91.12 455 ALA A N 1
ATOM 3471 C CA . ALA A 1 455 ? -10.101 6.720 4.393 1.00 91.12 455 ALA A CA 1
ATOM 3472 C C . ALA A 1 455 ? -10.830 7.595 3.364 1.00 91.12 455 ALA A C 1
ATOM 3474 O O . ALA A 1 455 ? -11.886 7.241 2.833 1.00 91.12 455 ALA A O 1
ATOM 3475 N N . LYS A 1 456 ? -10.231 8.734 3.001 1.00 83.00 456 LYS A N 1
ATOM 3476 C CA . LYS A 1 456 ? -10.820 9.733 2.076 1.00 83.00 456 LYS A CA 1
ATOM 3477 C C . LYS A 1 456 ? -11.082 9.248 0.637 1.00 83.00 456 LYS A C 1
ATOM 3479 O O . LYS A 1 456 ? -11.558 10.023 -0.196 1.00 83.00 456 LYS A O 1
ATOM 3484 N N . ALA A 1 457 ? -10.740 8.003 0.305 1.00 81.56 457 ALA A N 1
ATOM 3485 C CA . ALA A 1 457 ? -11.022 7.366 -0.985 1.00 81.56 457 ALA A CA 1
ATOM 3486 C C . ALA A 1 457 ? -12.036 6.207 -0.894 1.00 81.56 457 ALA A C 1
ATOM 3488 O O . ALA A 1 457 ? -12.475 5.712 -1.932 1.00 81.56 457 ALA A O 1
ATOM 3489 N N . ALA A 1 458 ? -12.434 5.785 0.312 1.00 90.38 458 ALA A N 1
ATOM 3490 C CA . ALA A 1 458 ? -13.384 4.692 0.497 1.00 90.38 458 ALA A CA 1
ATOM 3491 C C . ALA A 1 458 ? -14.814 5.088 0.089 1.00 90.38 458 ALA A C 1
ATOM 3493 O O . ALA A 1 458 ? -15.162 6.275 0.027 1.00 90.38 458 ALA A O 1
ATOM 3494 N N . SER A 1 459 ? -15.626 4.070 -0.211 1.00 94.69 459 SER A N 1
ATOM 3495 C CA . SER A 1 459 ? -17.054 4.189 -0.526 1.00 94.69 459 SER A CA 1
ATOM 3496 C C . SER A 1 459 ? -17.898 3.760 0.673 1.00 94.69 459 SER A C 1
ATOM 3498 O O . SER A 1 459 ? -17.623 2.724 1.268 1.00 94.69 459 SER A O 1
ATOM 3500 N N . ILE A 1 460 ? -18.940 4.520 1.004 1.00 98.31 460 ILE A N 1
ATOM 3501 C CA . ILE A 1 460 ? -19.872 4.209 2.095 1.00 98.31 460 ILE A CA 1
ATOM 3502 C C . ILE A 1 460 ? -21.120 3.522 1.541 1.00 98.31 460 ILE A C 1
ATOM 3504 O O . ILE A 1 460 ? -21.704 3.965 0.549 1.00 98.31 460 ILE A O 1
ATOM 3508 N N . VAL A 1 461 ? -21.562 2.465 2.218 1.00 98.62 461 VAL A N 1
ATOM 3509 C CA . VAL A 1 461 ? -22.823 1.768 1.957 1.00 98.62 461 VAL A CA 1
ATOM 3510 C C . VAL A 1 461 ? -23.705 1.876 3.196 1.00 98.62 461 VAL A C 1
ATOM 3512 O O . VAL A 1 461 ? -23.378 1.314 4.239 1.00 98.62 461 VAL A O 1
ATOM 3515 N N . ALA A 1 462 ? -24.818 2.599 3.084 1.00 98.69 462 ALA A N 1
ATOM 3516 C CA . ALA A 1 462 ? -25.755 2.776 4.189 1.00 98.69 462 ALA A CA 1
ATOM 3517 C C . ALA A 1 462 ? -26.571 1.495 4.420 1.00 98.69 462 ALA A C 1
ATOM 3519 O O . ALA A 1 462 ? -27.267 1.035 3.509 1.00 98.69 462 ALA A O 1
ATOM 3520 N N . VAL A 1 463 ? -26.507 0.934 5.629 1.00 98.62 463 VAL A N 1
ATOM 3521 C CA . VAL A 1 463 ? -27.340 -0.197 6.050 1.00 98.62 463 VAL A CA 1
ATOM 3522 C C . VAL A 1 463 ? -28.111 0.219 7.296 1.00 98.62 463 VAL A C 1
ATOM 3524 O O . VAL A 1 463 ? -27.553 0.304 8.387 1.00 98.62 463 VAL A O 1
ATOM 3527 N N . LYS A 1 464 ? -29.398 0.527 7.138 1.00 98.25 464 LYS A N 1
ATOM 3528 C CA . LYS A 1 464 ? -30.218 0.993 8.257 1.00 98.25 464 LYS A CA 1
ATOM 3529 C C . LYS A 1 464 ? -30.761 -0.197 9.036 1.00 98.25 464 LYS A C 1
ATOM 3531 O O . LYS A 1 464 ? -31.524 -0.997 8.496 1.00 98.25 464 LYS A O 1
ATOM 3536 N N . VAL A 1 465 ? -30.356 -0.287 10.297 1.00 95.88 465 VAL A N 1
ATOM 3537 C CA . VAL A 1 465 ? -30.782 -1.317 11.262 1.00 95.88 465 VAL A CA 1
ATOM 3538 C C . VAL A 1 465 ? -31.273 -0.709 12.580 1.00 95.88 465 VAL A C 1
ATOM 3540 O O . VAL A 1 465 ? -31.777 -1.429 13.438 1.00 95.88 465 VAL A O 1
ATOM 3543 N N . LEU A 1 466 ? -31.138 0.613 12.730 1.00 91.56 466 LEU A N 1
ATOM 3544 C CA . LEU A 1 466 ? -31.607 1.396 13.868 1.00 91.56 466 LEU A CA 1
ATOM 3545 C C . LEU A 1 466 ? -32.645 2.437 13.416 1.00 91.56 466 LEU A C 1
ATOM 3547 O O . LEU A 1 466 ? -32.585 2.977 12.303 1.00 91.56 466 LEU A O 1
ATOM 3551 N N . SER A 1 467 ? -33.594 2.729 14.301 1.00 92.06 467 SER A N 1
ATOM 3552 C CA . SER A 1 467 ? -34.630 3.751 14.121 1.00 92.06 467 SER A CA 1
ATOM 3553 C C . SER A 1 467 ? -34.058 5.175 14.095 1.00 92.06 467 SER A C 1
ATOM 3555 O O . SER A 1 467 ? -32.865 5.387 14.314 1.00 92.06 467 SER A O 1
ATOM 3557 N N . ASP A 1 468 ? -34.905 6.163 13.804 1.00 93.31 468 ASP A N 1
ATOM 3558 C CA . ASP A 1 468 ? -34.507 7.578 13.832 1.00 93.31 468 ASP A CA 1
ATOM 3559 C C . ASP A 1 468 ? -34.355 8.108 15.275 1.00 93.31 468 ASP A C 1
ATOM 3561 O O . ASP A 1 468 ? -33.775 9.171 15.487 1.00 93.31 468 ASP A O 1
ATOM 3565 N N . GLU A 1 469 ? -34.793 7.328 16.265 1.00 89.62 469 GLU A N 1
ATOM 3566 C CA . GLU A 1 469 ? -34.639 7.566 17.699 1.00 89.62 469 GLU A CA 1
ATOM 3567 C C . GLU A 1 469 ? -33.387 6.887 18.284 1.00 89.62 469 GLU A C 1
ATOM 3569 O O . GLU A 1 469 ? -33.024 7.167 19.424 1.00 89.62 469 GLU A O 1
ATOM 3574 N N . GLY A 1 470 ? -32.717 6.010 17.521 1.00 82.62 470 GLY A N 1
ATOM 3575 C CA . GLY A 1 470 ? -31.463 5.343 17.906 1.00 82.62 470 GLY A CA 1
ATOM 3576 C C . GLY A 1 470 ? -31.561 3.838 18.217 1.00 82.62 470 GLY A C 1
ATOM 3577 O O . GLY A 1 470 ? -30.655 3.102 17.832 1.00 82.62 470 GLY A O 1
ATOM 3578 N N . PRO A 1 471 ? -32.625 3.312 18.853 1.00 81.81 471 PRO A N 1
ATOM 3579 C CA . PRO A 1 471 ? -32.773 1.871 19.077 1.00 81.81 471 PRO A CA 1
ATOM 3580 C C . PRO A 1 471 ? -33.113 1.081 17.807 1.00 81.81 471 PRO A C 1
ATOM 3582 O O . PRO A 1 471 ? -33.758 1.595 16.893 1.00 81.81 471 PRO A O 1
ATOM 3585 N N . GLY A 1 472 ? -32.772 -0.208 17.778 1.00 83.25 472 GLY A N 1
ATOM 3586 C CA . GLY A 1 472 ? -33.166 -1.143 16.719 1.00 83.25 472 GLY A CA 1
ATOM 3587 C C . GLY A 1 472 ? -33.251 -2.576 17.234 1.00 83.25 472 GLY A C 1
ATOM 3588 O O . GLY A 1 472 ? -32.715 -2.899 18.296 1.00 83.25 472 GLY A O 1
ATOM 3589 N N . LYS A 1 473 ? -33.959 -3.448 16.510 1.00 78.75 473 LYS A N 1
ATOM 3590 C CA . LYS A 1 473 ? -34.098 -4.853 16.915 1.00 78.75 473 LYS A CA 1
ATOM 3591 C C . LYS A 1 473 ? -32.848 -5.634 16.527 1.00 78.75 473 LYS A C 1
ATOM 3593 O O . LYS A 1 473 ? -32.347 -5.510 15.413 1.00 78.75 473 LYS A O 1
ATOM 3598 N N . THR A 1 474 ? -32.412 -6.551 17.389 1.00 82.25 474 THR A N 1
ATOM 3599 C CA . THR A 1 474 ? -31.311 -7.477 17.074 1.00 82.25 474 THR A CA 1
ATOM 3600 C C . THR A 1 474 ? -31.561 -8.257 15.777 1.00 82.25 474 THR A C 1
ATOM 3602 O O . THR A 1 474 ? -30.625 -8.496 15.020 1.00 82.25 474 THR A O 1
ATOM 3605 N N . SER A 1 475 ? -32.814 -8.620 15.476 1.00 76.44 475 SER A N 1
ATOM 3606 C CA . SER A 1 475 ? -33.178 -9.286 14.215 1.00 76.44 475 SER A CA 1
ATOM 3607 C C . SER A 1 475 ? -32.826 -8.454 12.981 1.00 76.44 475 SER A C 1
ATOM 3609 O O . SER A 1 475 ? -32.326 -9.002 12.000 1.00 76.44 475 SER A O 1
ATOM 3611 N N . ASP A 1 476 ? -33.038 -7.138 13.047 1.00 83.75 476 ASP A N 1
ATOM 3612 C CA . ASP A 1 476 ? -32.755 -6.212 11.949 1.00 83.75 476 ASP A CA 1
ATOM 3613 C C . ASP A 1 476 ? -31.238 -6.032 11.785 1.00 83.75 476 ASP A C 1
ATOM 3615 O O . ASP A 1 476 ? -30.728 -6.042 10.666 1.00 83.75 476 ASP A O 1
ATOM 3619 N N . ILE A 1 477 ? -30.499 -5.995 12.901 1.00 88.50 477 ILE A N 1
ATOM 3620 C CA . ILE A 1 477 ? -29.028 -5.970 12.916 1.00 88.50 477 ILE A CA 1
ATOM 3621 C C . ILE A 1 477 ? -28.451 -7.244 12.279 1.00 88.50 477 ILE A C 1
ATOM 3623 O O . ILE A 1 477 ? -27.617 -7.161 11.378 1.00 88.50 477 ILE A O 1
ATOM 3627 N N . VAL A 1 478 ? -28.915 -8.430 12.690 1.00 86.88 478 VAL A N 1
ATOM 3628 C CA . VAL A 1 478 ? -28.467 -9.724 12.137 1.00 86.88 478 VAL A CA 1
ATOM 3629 C C . VAL A 1 478 ? -28.768 -9.827 10.638 1.00 86.88 478 VAL A C 1
ATOM 3631 O O . VAL A 1 478 ? -27.922 -10.295 9.865 1.00 86.88 478 VAL A O 1
ATOM 3634 N N . ALA A 1 479 ? -29.944 -9.365 10.206 1.00 82.12 479 ALA A N 1
ATOM 3635 C CA . ALA A 1 479 ? -30.304 -9.310 8.792 1.00 82.12 479 ALA A CA 1
ATOM 3636 C C . ALA A 1 479 ? -29.395 -8.341 8.011 1.00 82.12 479 ALA A C 1
ATOM 3638 O O . ALA A 1 479 ? -28.911 -8.691 6.931 1.00 82.12 479 ALA A O 1
ATOM 3639 N N . GLY A 1 480 ? -29.084 -7.180 8.594 1.00 94.88 480 GLY A N 1
ATOM 3640 C CA . GLY A 1 480 ? -28.135 -6.208 8.053 1.00 94.88 480 GLY A CA 1
ATOM 3641 C C . GLY A 1 480 ? -26.734 -6.777 7.848 1.00 94.88 480 GLY A C 1
ATOM 3642 O O . GLY A 1 480 ? -26.175 -6.636 6.759 1.00 94.88 480 GLY A O 1
ATOM 3643 N N . ILE A 1 481 ? -26.191 -7.482 8.848 1.00 95.69 481 ILE A N 1
ATOM 3644 C CA . ILE A 1 481 ? -24.880 -8.149 8.753 1.00 95.69 481 ILE A CA 1
ATOM 3645 C C . ILE A 1 481 ? -24.897 -9.176 7.619 1.00 95.69 481 ILE A C 1
ATOM 3647 O O . ILE A 1 481 ? -24.025 -9.175 6.752 1.00 95.69 481 ILE A O 1
ATOM 3651 N N . THR A 1 482 ? -25.923 -10.028 7.595 1.00 94.25 482 THR A N 1
ATOM 3652 C CA . THR A 1 482 ? -26.057 -11.097 6.597 1.00 94.25 482 THR A CA 1
ATOM 3653 C C . THR A 1 482 ? -26.113 -10.531 5.176 1.00 94.25 482 THR A C 1
ATOM 3655 O O . THR A 1 482 ? -25.438 -11.033 4.274 1.00 94.25 482 THR A O 1
ATOM 3658 N N . TRP A 1 483 ? -26.872 -9.453 4.972 1.00 98.19 483 TRP A N 1
ATOM 3659 C CA . TRP A 1 483 ? -26.962 -8.776 3.682 1.00 98.19 483 TRP A CA 1
ATOM 3660 C C . TRP A 1 483 ? -25.646 -8.112 3.273 1.00 98.19 483 TRP A C 1
ATOM 3662 O O . TRP A 1 483 ? -25.230 -8.258 2.124 1.00 98.19 483 TRP A O 1
ATOM 3672 N N . ALA A 1 484 ? -24.961 -7.434 4.200 1.00 98.00 484 ALA A N 1
ATOM 3673 C CA . ALA A 1 484 ? -23.677 -6.793 3.922 1.00 98.00 484 ALA A CA 1
ATOM 3674 C C . ALA A 1 484 ? -22.618 -7.817 3.481 1.00 98.00 484 ALA A C 1
ATOM 3676 O O . ALA A 1 484 ? -21.897 -7.579 2.513 1.00 98.00 484 ALA A O 1
ATOM 3677 N N . VAL A 1 485 ? -22.576 -8.990 4.122 1.00 96.81 485 VAL A N 1
ATOM 3678 C CA . VAL A 1 485 ? -21.692 -10.102 3.732 1.00 96.81 485 VAL A CA 1
ATOM 3679 C C . VAL A 1 485 ? -22.030 -10.623 2.334 1.00 96.81 485 VAL A C 1
ATOM 3681 O O . VAL A 1 485 ? -21.133 -10.812 1.508 1.00 96.81 485 VAL A O 1
ATOM 3684 N N . ALA A 1 486 ? -23.316 -10.833 2.039 1.00 95.38 486 ALA A N 1
ATOM 3685 C CA . ALA A 1 486 ? -23.753 -11.289 0.722 1.00 95.38 486 ALA A CA 1
ATOM 3686 C C . ALA A 1 486 ? -23.396 -10.278 -0.381 1.00 95.38 486 ALA A C 1
ATOM 3688 O O . ALA A 1 486 ? -22.889 -10.664 -1.435 1.00 95.38 486 ALA A O 1
ATOM 3689 N N . GLU A 1 487 ? -23.598 -8.984 -0.127 1.00 96.81 487 GLU A N 1
ATOM 3690 C CA . GLU A 1 487 ? -23.269 -7.907 -1.063 1.00 96.81 487 GLU A CA 1
ATOM 3691 C C . GLU A 1 487 ? -21.751 -7.765 -1.264 1.00 96.81 487 GLU A C 1
ATOM 3693 O O . GLU A 1 487 ? -21.287 -7.651 -2.403 1.00 96.81 487 GLU A O 1
ATOM 3698 N N . ALA A 1 488 ? -20.963 -7.854 -0.187 1.00 94.62 488 ALA A N 1
ATOM 3699 C CA . ALA A 1 488 ? -19.503 -7.860 -0.244 1.00 94.62 488 ALA A CA 1
ATOM 3700 C C . ALA A 1 488 ? -18.982 -9.008 -1.120 1.00 94.62 488 ALA A C 1
ATOM 3702 O O . ALA A 1 488 ? -18.170 -8.787 -2.024 1.00 94.62 488 ALA A O 1
ATOM 3703 N N . LYS A 1 489 ? -19.511 -10.222 -0.912 1.00 92.81 489 LYS A N 1
ATOM 3704 C CA . LYS A 1 489 ? -19.173 -11.404 -1.713 1.00 92.81 489 LYS A CA 1
ATOM 3705 C C . LYS A 1 489 ? -19.574 -11.229 -3.176 1.00 92.81 489 LYS A C 1
ATOM 3707 O O . LYS A 1 489 ? -18.759 -11.486 -4.058 1.00 92.81 489 LYS A O 1
ATOM 3712 N N . ARG A 1 490 ? -20.793 -10.749 -3.442 1.00 94.38 490 ARG A N 1
ATOM 3713 C CA . ARG A 1 490 ? -21.312 -10.522 -4.801 1.00 94.38 490 ARG A CA 1
ATOM 3714 C C . ARG A 1 490 ? -20.450 -9.539 -5.591 1.00 94.38 490 ARG A C 1
ATOM 3716 O O . ARG A 1 490 ? -20.221 -9.742 -6.778 1.00 94.38 490 ARG A O 1
ATOM 3723 N N . LYS A 1 491 ? -19.980 -8.468 -4.947 1.00 89.94 491 LYS A N 1
ATOM 3724 C CA . LYS A 1 491 ? -19.119 -7.467 -5.589 1.00 89.94 491 LYS A CA 1
ATOM 3725 C C . LYS A 1 491 ? -17.655 -7.884 -5.690 1.00 89.94 491 LYS A C 1
ATOM 3727 O O . LYS A 1 491 ? -16.924 -7.302 -6.486 1.00 89.94 491 LYS A O 1
ATOM 3732 N N . GLY A 1 492 ? -17.201 -8.801 -4.838 1.00 87.62 492 GLY A N 1
ATOM 3733 C CA . GLY A 1 492 ? -15.798 -9.204 -4.758 1.00 87.62 492 GLY A CA 1
ATOM 3734 C C . GLY A 1 492 ? -14.848 -8.080 -4.327 1.00 87.62 492 GLY A C 1
ATOM 3735 O O . GLY A 1 492 ? -13.636 -8.214 -4.482 1.00 87.62 492 GLY A O 1
ATOM 3736 N N . ARG A 1 493 ? -15.353 -6.964 -3.784 1.00 86.19 493 ARG A N 1
ATOM 3737 C CA . ARG A 1 493 ? -14.543 -5.810 -3.350 1.00 86.19 493 ARG A CA 1
ATOM 3738 C C . ARG A 1 493 ? -14.052 -5.986 -1.909 1.00 86.19 493 ARG A C 1
ATOM 3740 O O . ARG A 1 493 ? -14.761 -6.607 -1.113 1.00 86.19 493 ARG A O 1
ATOM 3747 N N . PRO A 1 494 ? -12.865 -5.465 -1.540 1.00 89.81 494 PRO A N 1
ATOM 3748 C CA . PRO A 1 494 ? -12.463 -5.387 -0.137 1.00 89.81 494 PRO A CA 1
ATOM 3749 C C . PRO A 1 494 ? -13.541 -4.643 0.658 1.00 89.81 494 PRO A C 1
ATOM 3751 O O . PRO A 1 494 ? -14.030 -3.608 0.200 1.00 89.81 494 PRO A O 1
ATOM 3754 N N . SER A 1 495 ? -13.953 -5.207 1.792 1.00 94.88 495 SER A N 1
ATOM 3755 C CA . SER A 1 495 ? -15.162 -4.773 2.493 1.00 94.88 495 SER A CA 1
ATOM 3756 C C . SER A 1 495 ? -14.966 -4.728 4.003 1.00 94.88 495 SER A C 1
ATOM 3758 O O . SER A 1 495 ? -14.404 -5.659 4.580 1.00 94.88 495 SER A O 1
ATOM 3760 N N . VAL A 1 496 ? -15.472 -3.668 4.630 1.00 98.44 496 VAL A N 1
ATOM 3761 C CA . VAL A 1 496 ? -15.465 -3.469 6.086 1.00 98.44 496 VAL A CA 1
ATOM 3762 C C . VAL A 1 496 ? -16.895 -3.226 6.558 1.00 98.44 496 VAL A C 1
ATOM 3764 O O . VAL A 1 496 ? -17.628 -2.475 5.924 1.00 98.44 496 VAL A O 1
ATOM 3767 N N . ILE A 1 497 ? -17.303 -3.841 7.658 1.00 98.81 497 ILE A N 1
ATOM 3768 C CA . ILE A 1 497 ? -18.556 -3.561 8.360 1.00 98.81 497 ILE A CA 1
ATOM 3769 C C . ILE A 1 497 ? -18.194 -2.745 9.600 1.00 98.81 497 ILE A C 1
ATOM 3771 O O . ILE A 1 497 ? -17.449 -3.220 10.454 1.00 98.81 497 ILE A O 1
ATOM 3775 N N . ASN A 1 498 ? -18.726 -1.529 9.700 1.00 98.81 498 ASN A N 1
ATOM 3776 C CA . ASN A 1 498 ? -18.667 -0.727 10.915 1.00 98.81 498 ASN A CA 1
ATOM 3777 C C . ASN A 1 498 ? -19.990 -0.858 11.674 1.00 98.81 498 ASN A C 1
ATOM 3779 O O . ASN A 1 498 ? -21.046 -0.502 11.143 1.00 98.81 498 ASN A O 1
ATOM 3783 N N . MET A 1 499 ? -19.910 -1.311 12.922 1.00 97.94 499 MET A N 1
ATOM 3784 C CA . MET A 1 499 ? -21.032 -1.429 13.848 1.00 97.94 499 MET A CA 1
ATOM 3785 C C . MET A 1 499 ? -20.777 -0.544 15.070 1.00 97.94 499 MET A C 1
ATOM 3787 O O . MET A 1 499 ? -20.269 -0.996 16.095 1.00 97.94 499 MET A O 1
ATOM 3791 N N . SER A 1 500 ? -21.150 0.730 14.961 1.00 96.69 500 SER A N 1
ATOM 3792 C CA . SER A 1 500 ? -21.097 1.707 16.058 1.00 96.69 500 SER A CA 1
ATOM 3793 C C . SER A 1 500 ? -22.313 1.578 16.987 1.00 96.69 500 SER A C 1
ATOM 3795 O O . SER A 1 500 ? -22.955 2.566 17.338 1.00 96.69 500 SER A O 1
ATOM 3797 N N . LEU A 1 501 ? -22.651 0.340 17.341 1.00 92.88 501 LEU A N 1
ATOM 3798 C CA . LEU A 1 501 ? -23.832 -0.045 18.101 1.00 92.88 501 LEU A CA 1
ATOM 3799 C C . LEU A 1 501 ? -23.480 -1.139 19.105 1.00 92.88 501 LEU A C 1
ATOM 3801 O O . LEU A 1 501 ? -22.480 -1.845 18.959 1.00 92.88 501 LEU A O 1
ATOM 3805 N N . GLY A 1 502 ? -24.336 -1.315 20.102 1.00 90.25 502 GLY A N 1
ATOM 3806 C CA . GLY A 1 502 ? -24.182 -2.383 21.073 1.00 90.25 502 GLY A CA 1
ATOM 3807 C C . GLY A 1 502 ? -25.449 -2.620 21.874 1.00 90.25 502 GLY A C 1
ATOM 3808 O O . GLY A 1 502 ? -26.390 -1.826 21.851 1.00 90.25 502 GLY A O 1
ATOM 3809 N N . SER A 1 503 ? -25.462 -3.741 22.576 1.00 82.31 503 SER A N 1
ATOM 3810 C CA . SER A 1 503 ? -26.485 -4.105 23.546 1.00 82.31 503 SER A CA 1
ATOM 3811 C C . SER A 1 503 ? -25.857 -4.904 24.684 1.00 82.31 503 SER A C 1
ATOM 3813 O O . SER A 1 503 ? -24.670 -5.244 24.654 1.00 82.31 503 SER A O 1
ATOM 3815 N N . SER A 1 504 ? -26.682 -5.310 25.649 1.00 82.50 504 SER A N 1
ATOM 3816 C CA . SER A 1 504 ? -26.355 -6.468 26.479 1.00 82.50 504 SER A CA 1
ATOM 3817 C C . SER A 1 504 ? -25.980 -7.673 25.605 1.00 82.50 504 SER A C 1
ATOM 3819 O O . SER A 1 504 ? -26.435 -7.782 24.462 1.00 82.50 504 SER A O 1
ATOM 3821 N N . ALA A 1 505 ? -25.188 -8.581 26.170 1.00 84.19 505 ALA A N 1
ATOM 3822 C CA . ALA A 1 505 ? -24.989 -9.956 25.719 1.00 84.19 505 ALA A CA 1
ATOM 3823 C C . ALA A 1 505 ? -26.094 -10.507 24.783 1.00 84.19 505 ALA A C 1
ATOM 3825 O O . ALA A 1 505 ? -27.248 -10.646 25.194 1.00 84.19 505 ALA A O 1
ATOM 3826 N N . ASN A 1 506 ? -25.748 -10.836 23.532 1.00 88.44 506 ASN A N 1
ATOM 3827 C CA . ASN A 1 506 ? -26.676 -11.399 22.551 1.00 88.44 506 ASN A CA 1
ATOM 3828 C C . ASN A 1 506 ? -26.012 -12.393 21.572 1.00 88.44 506 ASN A C 1
ATOM 3830 O O . ASN A 1 506 ? -25.324 -12.008 20.627 1.00 88.44 506 ASN A O 1
ATOM 3834 N N . ASP A 1 507 ? -26.306 -13.685 21.731 1.00 83.81 507 ASP A N 1
ATOM 3835 C CA . ASP A 1 507 ? -25.670 -14.766 20.959 1.00 83.81 507 ASP A CA 1
ATOM 3836 C C . ASP A 1 507 ? -26.045 -14.783 19.467 1.00 83.81 507 ASP A C 1
ATOM 3838 O O . ASP A 1 507 ? -25.321 -15.336 18.632 1.00 83.81 507 ASP A O 1
ATOM 3842 N N . ALA A 1 508 ? -27.210 -14.243 19.096 1.00 76.25 508 ALA A N 1
ATOM 3843 C CA . ALA A 1 508 ? -27.626 -14.191 17.695 1.00 76.25 508 ALA A CA 1
ATOM 3844 C C . ALA A 1 508 ? -26.796 -13.159 16.922 1.00 76.25 508 ALA A C 1
ATOM 3846 O O . ALA A 1 508 ? -26.302 -13.457 15.833 1.00 76.25 508 ALA A O 1
ATOM 3847 N N . MET A 1 509 ? -26.602 -11.981 17.517 1.00 88.75 509 MET A N 1
ATOM 3848 C CA . MET A 1 509 ? -25.735 -10.938 16.976 1.00 88.75 509 MET A CA 1
ATOM 3849 C C . MET A 1 509 ? -24.278 -11.400 16.913 1.00 88.75 509 MET A C 1
ATOM 3851 O O . MET A 1 509 ? -23.646 -11.265 15.867 1.00 88.75 509 MET A O 1
ATOM 3855 N N . ASP A 1 510 ? -23.778 -12.040 17.969 1.00 91.19 510 ASP A N 1
ATOM 3856 C CA . ASP A 1 510 ? -22.401 -12.538 18.002 1.00 91.19 510 ASP A CA 1
ATOM 3857 C C . ASP A 1 510 ? -22.123 -13.563 16.904 1.00 91.19 510 ASP A C 1
ATOM 3859 O O . ASP A 1 510 ? -21.143 -13.456 16.166 1.00 91.19 510 ASP A O 1
ATOM 3863 N N . ARG A 1 511 ? -23.023 -14.540 16.729 1.00 83.31 511 ARG A N 1
ATOM 3864 C CA . ARG A 1 511 ? -22.896 -15.543 15.662 1.00 83.31 511 ARG A CA 1
ATOM 3865 C C . ARG A 1 511 ? -22.942 -14.918 14.272 1.00 83.31 511 ARG A C 1
ATOM 3867 O O . ARG A 1 511 ? -22.274 -15.423 13.370 1.00 83.31 511 ARG A O 1
ATOM 3874 N N . ALA A 1 512 ? -23.712 -13.849 14.076 1.00 83.81 512 ALA A N 1
ATOM 3875 C CA . ALA A 1 512 ? -23.736 -13.130 12.806 1.00 83.81 512 ALA A CA 1
ATOM 3876 C C . ALA A 1 512 ? -22.390 -12.443 12.525 1.00 83.81 512 ALA A C 1
ATOM 3878 O O . ALA A 1 512 ? -21.874 -12.559 11.414 1.00 83.81 512 ALA A O 1
ATOM 3879 N N . VAL A 1 513 ? -21.787 -11.811 13.537 1.00 97.00 513 VAL A N 1
ATOM 3880 C CA . VAL A 1 513 ? -20.453 -11.200 13.432 1.00 97.00 513 VAL A CA 1
ATOM 3881 C C . VAL A 1 513 ? -19.377 -12.251 13.153 1.00 97.00 513 VAL A C 1
ATOM 3883 O O . VAL A 1 513 ? -18.612 -12.093 12.204 1.00 97.00 513 VAL A O 1
ATOM 3886 N N . ILE A 1 514 ? -19.368 -13.367 13.890 1.00 90.69 514 ILE A N 1
ATOM 3887 C CA . ILE A 1 514 ? -18.430 -14.481 13.661 1.00 90.69 514 ILE A CA 1
ATOM 3888 C C . ILE A 1 514 ? -18.524 -14.978 12.214 1.00 90.69 514 ILE A C 1
ATOM 3890 O O . ILE A 1 514 ? -17.507 -15.152 11.544 1.00 90.69 514 ILE A O 1
ATOM 3894 N N . LYS A 1 515 ? -19.745 -15.165 11.696 1.00 86.25 515 LYS A N 1
ATOM 3895 C CA . LYS A 1 515 ? -19.967 -15.590 10.306 1.00 86.25 515 LYS A CA 1
ATOM 3896 C C . LYS A 1 515 ? -19.499 -14.554 9.286 1.00 86.25 515 LYS A C 1
ATOM 3898 O O . LYS A 1 515 ? -18.995 -14.942 8.235 1.00 86.25 515 LYS A O 1
ATOM 3903 N N . ALA A 1 516 ? -19.653 -13.262 9.571 1.00 93.38 516 ALA A N 1
ATOM 3904 C CA . ALA A 1 516 ? -19.169 -12.203 8.692 1.00 93.38 516 ALA A CA 1
ATOM 3905 C C . ALA A 1 516 ? -17.638 -12.201 8.590 1.00 93.38 516 ALA A C 1
ATOM 3907 O O . ALA A 1 516 ? -17.098 -12.168 7.483 1.00 93.38 516 ALA A O 1
ATOM 3908 N N . VAL A 1 517 ? -16.951 -12.337 9.727 1.00 94.50 517 VAL A N 1
ATOM 3909 C CA . VAL A 1 517 ? -15.486 -12.439 9.774 1.00 94.50 517 VAL A CA 1
ATOM 3910 C C . VAL A 1 517 ? -14.999 -13.707 9.074 1.00 94.50 517 VAL A C 1
ATOM 3912 O O . VAL A 1 517 ? -14.102 -13.641 8.234 1.00 94.50 517 VAL A O 1
ATOM 3915 N N . ALA A 1 518 ? -15.643 -14.851 9.325 1.00 86.38 518 ALA A N 1
ATOM 3916 C CA . ALA A 1 518 ? -15.333 -16.111 8.648 1.00 86.38 518 ALA A CA 1
ATOM 3917 C C . ALA A 1 518 ? -15.550 -16.048 7.123 1.00 86.38 518 ALA A C 1
ATOM 3919 O O . ALA A 1 518 ? -14.880 -16.749 6.370 1.00 86.38 518 ALA A O 1
ATOM 3920 N N . ALA A 1 519 ? -16.448 -15.180 6.646 1.00 87.69 519 ALA A N 1
ATOM 3921 C CA . ALA A 1 519 ? -16.649 -14.912 5.222 1.00 87.69 519 ALA A CA 1
ATOM 3922 C C . ALA A 1 519 ? -15.595 -13.959 4.614 1.00 87.69 519 ALA A C 1
ATOM 3924 O O . ALA A 1 519 ? -15.703 -13.595 3.442 1.00 87.69 519 ALA A O 1
ATOM 3925 N N . GLY A 1 520 ? -14.585 -13.549 5.390 1.00 89.38 520 GLY A N 1
ATOM 3926 C CA . GLY A 1 520 ? -13.502 -12.670 4.953 1.00 89.38 520 GLY A CA 1
ATOM 3927 C C . GLY A 1 520 ? -13.850 -11.180 4.973 1.00 89.38 520 GLY A C 1
ATOM 3928 O O . GLY A 1 520 ? -13.129 -10.388 4.366 1.00 89.38 520 GLY A O 1
ATOM 3929 N N . VAL A 1 521 ? -14.942 -10.785 5.635 1.00 96.19 521 VAL A N 1
ATOM 3930 C CA . VAL A 1 521 ? -15.326 -9.376 5.803 1.00 96.19 521 VAL A CA 1
ATOM 3931 C C . VAL A 1 521 ? -14.768 -8.859 7.125 1.00 96.19 521 VAL A C 1
ATOM 3933 O O . VAL A 1 521 ? -14.975 -9.471 8.169 1.00 96.19 521 VAL A O 1
ATOM 3936 N N . HIS A 1 522 ? -14.068 -7.725 7.104 1.00 98.06 522 HIS A N 1
ATOM 3937 C CA . HIS A 1 522 ? -13.584 -7.100 8.337 1.00 98.06 522 HIS A CA 1
ATOM 3938 C C . HIS A 1 522 ? -14.772 -6.535 9.121 1.00 98.06 522 HIS A C 1
ATOM 3940 O O . HIS A 1 522 ? -15.588 -5.827 8.533 1.00 98.06 522 HIS A O 1
ATOM 3946 N N . VAL A 1 523 ? -14.873 -6.807 10.423 1.00 98.69 523 VAL A N 1
ATOM 3947 C CA . VAL A 1 523 ? -15.948 -6.268 11.272 1.00 98.69 523 VAL A CA 1
ATOM 3948 C C . VAL A 1 523 ? -15.341 -5.481 12.424 1.00 98.69 523 VAL A C 1
ATOM 3950 O O . VAL A 1 523 ? -14.549 -6.021 13.192 1.00 98.69 523 VAL A O 1
ATOM 3953 N N . VAL A 1 524 ? -15.721 -4.210 12.527 1.00 98.88 524 VAL A N 1
ATOM 3954 C CA . VAL A 1 524 ? -15.291 -3.287 13.580 1.00 98.88 524 VAL A CA 1
ATOM 3955 C C . VAL A 1 524 ? -16.487 -2.935 14.443 1.00 98.88 524 VAL A C 1
ATOM 3957 O O . VAL A 1 524 ? -17.540 -2.561 13.917 1.00 98.88 524 VAL A O 1
ATOM 3960 N N . VAL A 1 525 ? -16.322 -3.051 15.757 1.00 98.69 525 VAL A N 1
ATOM 3961 C CA . VAL A 1 525 ? -17.397 -2.866 16.731 1.00 98.69 525 VAL A CA 1
ATOM 3962 C C . VAL A 1 525 ? -16.978 -1.892 17.827 1.00 98.69 525 VAL A C 1
ATOM 3964 O O . VAL A 1 525 ? -15.816 -1.841 18.230 1.00 98.69 525 VAL A O 1
ATOM 3967 N N . SER A 1 526 ? -17.926 -1.106 18.327 1.00 97.75 526 SER A N 1
ATOM 3968 C CA . SER A 1 526 ? -17.714 -0.265 19.508 1.00 97.75 526 SER A CA 1
ATOM 3969 C C . SER A 1 526 ? -17.636 -1.111 20.782 1.00 97.75 526 SER A C 1
ATOM 3971 O O . SER A 1 526 ? -18.468 -1.998 20.968 1.00 97.75 526 SER A O 1
ATOM 3973 N N . ALA A 1 527 ? -16.704 -0.808 21.693 1.00 98.06 527 ALA A N 1
ATOM 3974 C CA . ALA A 1 527 ? -16.605 -1.514 22.976 1.00 98.06 527 ALA A CA 1
ATOM 3975 C C . ALA A 1 527 ? -17.835 -1.304 23.888 1.00 98.06 527 ALA A C 1
ATOM 3977 O O . ALA A 1 527 ? -18.168 -2.178 24.691 1.00 98.06 527 ALA A O 1
ATOM 3978 N N . GLY A 1 528 ? -18.526 -0.165 23.753 1.00 97.06 528 GLY A N 1
ATOM 3979 C CA . GLY A 1 528 ? -19.654 0.253 24.592 1.00 97.06 528 GLY A CA 1
ATOM 3980 C C . GLY A 1 528 ? -19.303 1.438 25.496 1.00 97.06 528 GLY A C 1
ATOM 3981 O O . GLY A 1 528 ? -18.130 1.785 25.647 1.00 97.06 528 GLY A O 1
ATOM 3982 N N . ASN A 1 529 ? -20.325 2.094 26.052 1.00 97.25 529 ASN A N 1
ATOM 3983 C CA . ASN A 1 529 ? -20.201 3.407 26.703 1.00 97.25 529 ASN A CA 1
ATOM 3984 C C . ASN A 1 529 ? -20.602 3.389 28.190 1.00 97.25 529 ASN A C 1
ATOM 3986 O O . ASN A 1 529 ? -20.848 4.445 28.770 1.00 97.25 529 ASN A O 1
ATOM 3990 N N . ASP A 1 530 ? -20.668 2.207 28.802 1.00 96.19 530 ASP A N 1
ATOM 3991 C CA . ASP A 1 530 ? -21.224 2.006 30.144 1.00 96.19 530 ASP A CA 1
ATOM 3992 C C . ASP A 1 530 ? -20.142 1.943 31.236 1.00 96.19 530 ASP A C 1
ATOM 3994 O O . ASP A 1 530 ? -20.446 1.702 32.403 1.00 96.19 530 ASP A O 1
ATOM 3998 N N . ASN A 1 531 ? -18.868 2.152 30.873 1.00 96.69 531 ASN A N 1
ATOM 3999 C CA . ASN A 1 531 ? -17.709 1.988 31.752 1.00 96.69 531 ASN A CA 1
ATOM 4000 C C . ASN A 1 531 ? -17.689 0.608 32.449 1.00 96.69 531 ASN A C 1
ATOM 4002 O O . ASN A 1 531 ? -17.432 0.501 33.648 1.00 96.69 531 ASN A O 1
ATOM 4006 N N . VAL A 1 532 ? -17.954 -0.456 31.685 1.00 95.94 532 VAL A N 1
ATOM 4007 C CA . VAL A 1 532 ? -17.911 -1.856 32.146 1.00 95.94 532 VAL A CA 1
ATOM 4008 C C . VAL A 1 532 ? -16.933 -2.694 31.318 1.00 95.94 532 VAL A C 1
ATOM 4010 O O . VAL A 1 532 ? -16.414 -2.250 30.294 1.00 95.94 532 VAL A O 1
ATOM 4013 N N . ASP A 1 533 ? -16.691 -3.935 31.743 1.00 96.88 533 ASP A N 1
ATOM 4014 C CA . ASP A 1 533 ? -15.925 -4.899 30.950 1.00 96.88 533 ASP A CA 1
ATOM 4015 C C . ASP A 1 533 ? -16.687 -5.277 29.663 1.00 96.88 533 ASP A C 1
ATOM 4017 O O . ASP A 1 533 ? -17.839 -5.727 29.716 1.00 96.88 533 ASP A O 1
ATOM 4021 N N . ALA A 1 534 ? -16.030 -5.118 28.511 1.00 97.06 534 ALA A N 1
ATOM 4022 C CA . ALA A 1 534 ? -16.566 -5.372 27.175 1.00 97.06 534 ALA A CA 1
ATOM 4023 C C . ALA A 1 534 ? -17.042 -6.822 26.972 1.00 97.06 534 ALA A C 1
ATOM 4025 O O . ALA A 1 534 ? -17.865 -7.081 26.097 1.00 97.06 534 ALA A O 1
ATOM 4026 N N . ARG A 1 535 ? -16.610 -7.775 27.814 1.00 96.38 535 ARG A N 1
ATOM 4027 C CA . ARG A 1 535 ? -17.122 -9.159 27.796 1.00 96.38 535 ARG A CA 1
ATOM 4028 C C . ARG A 1 535 ? -18.621 -9.274 28.074 1.00 96.38 535 ARG A C 1
ATOM 4030 O O . ARG A 1 535 ? -19.223 -10.297 27.749 1.00 96.38 535 ARG A O 1
ATOM 4037 N N . ASN A 1 536 ? -19.220 -8.249 28.677 1.00 93.94 536 ASN A N 1
ATOM 4038 C CA . ASN A 1 536 ? -20.627 -8.248 29.072 1.00 93.94 536 ASN A CA 1
ATOM 4039 C C . ASN A 1 536 ? -21.562 -7.660 28.000 1.00 93.94 536 ASN A C 1
ATOM 4041 O O . ASN A 1 536 ? -22.786 -7.728 28.148 1.00 93.94 536 ASN A O 1
ATOM 4045 N N . THR A 1 537 ? -21.014 -7.103 26.917 1.00 91.81 537 THR A N 1
ATOM 4046 C CA . THR A 1 537 ? -21.782 -6.444 25.856 1.00 91.81 537 THR A CA 1
ATOM 4047 C C . THR A 1 537 ? -21.564 -7.121 24.507 1.00 91.81 537 THR A C 1
ATOM 4049 O O . THR A 1 537 ? -20.514 -7.696 24.224 1.00 91.81 537 THR A O 1
ATOM 4052 N N . SER A 1 538 ? -22.579 -7.066 23.650 1.00 90.31 538 SER A N 1
ATOM 4053 C CA . SER A 1 538 ? -22.500 -7.572 22.279 1.00 90.31 538 SER A CA 1
ATOM 4054 C C . SER A 1 538 ? -22.644 -6.422 21.287 1.00 90.31 538 SER A C 1
ATOM 4056 O O . SER A 1 538 ? -23.457 -5.527 21.523 1.00 90.31 538 SER A O 1
ATOM 4058 N N . PRO A 1 539 ? -21.917 -6.448 20.158 1.00 96.31 539 PRO A N 1
ATOM 4059 C CA . PRO A 1 539 ? -20.988 -7.503 19.721 1.00 96.31 539 PRO A CA 1
ATOM 4060 C C . PRO A 1 539 ? -19.549 -7.389 20.272 1.00 96.31 539 PRO A C 1
ATOM 4062 O O . PRO A 1 539 ? -18.686 -8.145 19.837 1.00 96.31 539 PRO A O 1
ATOM 4065 N N . ALA A 1 540 ? -19.268 -6.483 21.216 1.00 96.62 540 ALA A N 1
ATOM 4066 C CA . ALA A 1 540 ? -17.916 -6.244 21.747 1.00 96.62 540 ALA A CA 1
ATOM 4067 C C . ALA A 1 540 ? -17.231 -7.495 22.334 1.00 96.62 540 ALA A C 1
ATOM 4069 O O . ALA A 1 540 ? -16.012 -7.636 22.258 1.00 96.62 540 ALA A O 1
ATOM 4070 N N . ARG A 1 541 ? -18.010 -8.440 22.875 1.00 94.19 541 ARG A N 1
ATOM 4071 C CA . ARG A 1 541 ? -17.496 -9.707 23.410 1.00 94.19 541 ARG A CA 1
ATOM 4072 C C . ARG A 1 541 ? -17.094 -10.750 22.358 1.00 94.19 541 ARG A C 1
ATOM 4074 O O . ARG A 1 541 ? -16.720 -11.857 22.736 1.00 94.19 541 ARG A O 1
ATOM 4081 N N . VAL A 1 542 ? -17.218 -10.457 21.060 1.00 96.38 542 VAL A N 1
ATOM 4082 C CA . VAL A 1 542 ? -16.866 -11.383 19.971 1.00 96.38 542 VAL A CA 1
ATOM 4083 C C . VAL A 1 542 ? -15.366 -11.289 19.668 1.00 96.38 542 VAL A C 1
ATOM 4085 O O . VAL A 1 542 ? -14.956 -10.314 19.046 1.00 96.38 542 VAL A O 1
ATOM 4088 N N . PRO A 1 543 ? -14.539 -12.308 19.985 1.00 92.81 543 PRO A N 1
ATOM 4089 C CA . PRO A 1 543 ? -13.077 -12.175 19.900 1.00 92.81 543 PRO A CA 1
ATOM 4090 C C . PRO A 1 543 ? -12.513 -12.038 18.481 1.00 92.81 543 PRO A C 1
ATOM 4092 O O . PRO A 1 543 ? -11.366 -11.653 18.307 1.00 92.81 543 PRO A O 1
ATOM 4095 N N . VAL A 1 544 ? -13.288 -12.421 17.460 1.00 91.88 544 VAL A N 1
ATOM 4096 C CA . VAL A 1 544 ? -12.870 -12.332 16.049 1.00 91.88 544 VAL A CA 1
ATOM 4097 C C . VAL A 1 544 ? -13.255 -11.001 15.394 1.00 91.88 544 VAL A C 1
ATOM 4099 O O . VAL A 1 544 ? -12.862 -10.749 14.255 1.00 91.88 544 VAL A O 1
ATOM 4102 N N . ALA A 1 545 ? -14.049 -10.167 16.073 1.00 96.50 545 ALA A N 1
ATOM 4103 C CA . ALA A 1 545 ? -14.280 -8.784 15.669 1.00 96.50 545 ALA A CA 1
ATOM 4104 C C . ALA A 1 545 ? -13.119 -7.904 16.144 1.00 96.50 545 ALA A C 1
ATOM 4106 O O . ALA A 1 545 ? -12.344 -8.321 16.993 1.00 96.50 545 ALA A O 1
ATOM 4107 N N . ILE A 1 546 ? -13.013 -6.687 15.611 1.00 98.56 546 ILE A N 1
ATOM 4108 C CA . ILE A 1 546 ? -12.084 -5.684 16.137 1.00 98.56 546 ILE A CA 1
ATOM 4109 C C . ILE A 1 546 ? -12.873 -4.761 17.058 1.00 98.56 546 ILE A C 1
ATOM 4111 O O . ILE A 1 546 ? -13.653 -3.928 16.580 1.00 98.56 546 ILE A O 1
ATOM 4115 N N . THR A 1 547 ? -12.691 -4.928 18.364 1.00 98.62 547 THR A N 1
ATOM 4116 C CA . THR A 1 547 ? -13.420 -4.170 19.386 1.00 98.62 547 THR A CA 1
ATOM 4117 C C . THR A 1 547 ? -12.645 -2.926 19.797 1.00 98.62 547 THR A C 1
ATOM 4119 O O . THR A 1 547 ? -11.503 -3.009 20.252 1.00 98.62 547 THR A O 1
ATOM 4122 N N . VAL A 1 548 ? -13.279 -1.759 19.654 1.00 98.81 548 VAL A N 1
ATOM 4123 C CA . VAL A 1 548 ? -12.598 -0.461 19.741 1.00 98.81 548 VAL A CA 1
ATOM 4124 C C . VAL A 1 548 ? -13.038 0.340 20.963 1.00 98.81 548 VAL A C 1
ATOM 4126 O O . VAL A 1 548 ? -14.215 0.693 21.101 1.00 98.81 548 VAL A O 1
ATOM 4129 N N . GLY A 1 549 ? -12.074 0.661 21.827 1.00 98.56 549 GLY A N 1
ATOM 4130 C CA . GLY A 1 549 ? -12.237 1.586 22.949 1.00 98.56 549 GLY A CA 1
ATOM 4131 C C . GLY A 1 549 ? -12.045 3.052 22.538 1.00 98.56 549 GLY A C 1
ATOM 4132 O O . GLY A 1 549 ? -11.413 3.351 21.526 1.00 98.56 549 GLY A O 1
ATOM 4133 N N . ALA A 1 550 ? -12.576 3.983 23.331 1.00 98.56 550 ALA A N 1
ATOM 4134 C CA . ALA A 1 550 ? -12.500 5.422 23.073 1.00 98.56 550 ALA A CA 1
ATOM 4135 C C . ALA A 1 550 ? -11.476 6.123 23.970 1.00 98.56 550 ALA A C 1
ATOM 4137 O O . ALA A 1 550 ? -11.443 5.904 25.185 1.00 98.56 550 ALA A O 1
ATOM 4138 N N . THR A 1 551 ? -10.698 7.023 23.372 1.00 98.00 551 THR A N 1
ATOM 4139 C CA . THR A 1 551 ? -9.804 7.955 24.071 1.00 98.00 551 THR A CA 1
ATOM 4140 C C . THR A 1 551 ? -10.217 9.406 23.858 1.00 98.00 551 THR A C 1
ATOM 4142 O O . THR A 1 551 ? -10.954 9.734 22.920 1.00 98.00 551 THR A O 1
ATOM 4145 N N . ASN A 1 552 ? -9.730 10.277 24.739 1.00 95.44 552 ASN A N 1
ATOM 4146 C CA . ASN A 1 552 ? -9.806 11.725 24.584 1.00 95.44 552 ASN A CA 1
ATOM 4147 C C . ASN A 1 552 ? -8.508 12.302 23.986 1.00 95.44 552 ASN A C 1
ATOM 4149 O O . ASN A 1 552 ? -7.508 11.600 23.829 1.00 95.44 552 ASN A O 1
ATOM 4153 N N . ILE A 1 553 ? -8.510 13.604 23.680 1.00 92.81 553 ILE A N 1
ATOM 4154 C CA . ILE A 1 553 ? -7.364 14.313 23.075 1.00 92.81 553 ILE A CA 1
ATOM 4155 C C . ILE A 1 553 ? -6.082 14.263 23.922 1.00 92.81 553 ILE A C 1
ATOM 4157 O O . ILE A 1 553 ? -4.989 14.529 23.425 1.00 92.81 553 ILE A O 1
ATOM 4161 N N . LYS A 1 554 ? -6.203 13.924 25.209 1.00 91.81 554 LYS A N 1
ATOM 4162 C CA . LYS A 1 554 ? -5.089 13.803 26.147 1.00 91.81 554 LYS A CA 1
ATOM 4163 C C . LYS A 1 554 ? -4.507 12.384 26.174 1.00 91.81 554 LYS A C 1
ATOM 4165 O O . LYS A 1 554 ? -3.683 12.105 27.041 1.00 91.81 554 LYS A O 1
ATOM 4170 N N . ASP A 1 555 ? -4.906 11.496 25.266 1.00 94.88 555 ASP A N 1
ATOM 4171 C CA . ASP A 1 555 ? -4.523 10.080 25.273 1.00 94.88 555 ASP A CA 1
ATOM 4172 C C . ASP A 1 555 ? -4.946 9.360 26.567 1.00 94.88 555 ASP A C 1
ATOM 4174 O O . ASP A 1 555 ? -4.284 8.437 27.027 1.00 94.88 555 ASP A O 1
ATOM 4178 N N . GLU A 1 556 ? -6.058 9.768 27.180 1.00 96.06 556 GLU A N 1
ATOM 4179 C CA . GLU A 1 556 ? -6.667 9.052 28.306 1.00 96.06 556 GLU A CA 1
ATOM 4180 C C . GLU A 1 556 ? -7.870 8.245 27.813 1.00 96.06 556 GLU A C 1
ATOM 4182 O O . GLU A 1 556 ? -8.584 8.688 26.905 1.00 96.06 556 GLU A O 1
ATOM 4187 N N . ARG A 1 557 ? -8.143 7.083 28.426 1.00 97.50 557 ARG A N 1
ATOM 4188 C CA . ARG A 1 557 ? -9.432 6.399 28.223 1.00 97.50 557 ARG A CA 1
ATOM 4189 C C . ARG A 1 557 ? -10.567 7.376 28.518 1.00 97.50 557 ARG A C 1
ATOM 4191 O O . ARG A 1 557 ? -10.592 7.991 29.583 1.00 97.50 557 ARG A O 1
ATOM 4198 N N . TRP A 1 558 ? -11.515 7.498 27.595 1.00 97.44 558 TRP A N 1
ATOM 4199 C CA . TRP A 1 558 ? -12.671 8.365 27.785 1.00 97.44 558 TRP A CA 1
ATOM 4200 C C . TRP A 1 558 ? -13.541 7.829 28.930 1.00 97.44 558 TRP A C 1
ATOM 4202 O O . TRP A 1 558 ? -14.099 6.735 28.834 1.00 97.44 558 TRP A O 1
ATOM 4212 N N . VAL A 1 559 ? -13.641 8.593 30.017 1.00 97.19 559 VAL A N 1
ATOM 4213 C CA . VAL A 1 559 ? -14.473 8.295 31.189 1.00 97.19 559 VAL A CA 1
ATOM 4214 C C . VAL A 1 559 ? -15.138 9.585 31.634 1.00 97.19 559 VAL A C 1
ATOM 4216 O O . VAL A 1 559 ? -14.456 10.569 31.908 1.00 97.19 559 VAL A O 1
ATOM 4219 N N . TRP A 1 560 ? -16.464 9.571 31.717 1.00 94.00 560 TRP A N 1
ATOM 4220 C CA . TRP A 1 560 ? -17.253 10.705 32.191 1.00 94.00 560 TRP A CA 1
ATOM 4221 C C . TRP A 1 560 ? -17.697 10.520 33.645 1.00 94.00 560 TRP A C 1
ATOM 4223 O O . TRP A 1 560 ? -17.661 11.453 34.444 1.00 94.00 560 TRP A O 1
ATOM 4233 N N . SER A 1 561 ? -18.110 9.305 34.008 1.00 95.69 561 SER A N 1
ATOM 4234 C CA . SER A 1 561 ? -18.521 8.939 35.364 1.00 95.69 561 SER A CA 1
ATOM 4235 C C . SER A 1 561 ? -18.242 7.458 35.634 1.00 95.69 561 SER A C 1
ATOM 4237 O O . SER A 1 561 ? -17.775 6.724 34.765 1.00 95.69 561 SER A O 1
ATOM 4239 N N . SER A 1 562 ? -18.572 6.983 36.838 1.00 91.94 562 SER A N 1
ATOM 4240 C CA . SER A 1 562 ? -18.493 5.556 37.175 1.00 91.94 562 SER A CA 1
ATOM 4241 C C . SER A 1 562 ? -19.400 4.666 36.314 1.00 91.94 562 SER A C 1
ATOM 4243 O O . SER A 1 562 ? -19.132 3.472 36.219 1.00 91.94 562 SER A O 1
ATOM 4245 N N . THR A 1 563 ? -20.424 5.230 35.669 1.00 93.44 563 THR A N 1
ATOM 4246 C CA . THR A 1 563 ? -21.424 4.522 34.848 1.00 93.44 563 THR A CA 1
ATOM 4247 C C . THR A 1 563 ? -21.442 4.972 33.386 1.00 93.44 563 THR A C 1
ATOM 4249 O O . THR A 1 563 ? -22.332 4.582 32.636 1.00 93.44 563 THR A O 1
ATOM 4252 N N . SER A 1 564 ? -20.507 5.835 32.980 1.00 95.75 564 SER A N 1
ATOM 4253 C CA . SER A 1 564 ? -20.438 6.373 31.622 1.00 95.75 564 SER A CA 1
ATOM 4254 C C . SER A 1 564 ? -18.990 6.576 31.199 1.00 95.75 564 SER A C 1
ATOM 4256 O O . SER A 1 564 ? -18.228 7.310 31.834 1.00 95.75 564 SER A O 1
ATOM 4258 N N . GLY A 1 565 ? -18.599 5.907 30.123 1.00 96.94 565 GLY A N 1
ATOM 4259 C CA . GLY A 1 565 ? -17.236 5.914 29.605 1.00 96.94 565 GLY A CA 1
ATOM 4260 C C . GLY A 1 565 ? -16.970 4.714 28.710 1.00 96.94 565 GLY A C 1
ATOM 4261 O O . GLY A 1 565 ? -17.761 3.775 28.660 1.00 96.94 565 GLY A O 1
ATOM 4262 N N . SER A 1 566 ? -15.837 4.719 28.012 1.00 98.31 566 SER A N 1
ATOM 4263 C CA . SER A 1 566 ? -15.416 3.594 27.180 1.00 98.31 566 SER A CA 1
ATOM 4264 C C . SER A 1 566 ? -15.382 2.319 28.006 1.00 98.31 566 SER A C 1
ATOM 4266 O O . SER A 1 566 ? -14.695 2.270 29.025 1.00 98.31 566 SER A O 1
ATOM 4268 N N . ASN A 1 567 ? -16.027 1.262 27.533 1.00 98.19 567 ASN A N 1
ATOM 4269 C CA . ASN A 1 567 ? -15.798 -0.066 28.082 1.00 98.19 567 ASN A CA 1
ATOM 4270 C C . ASN A 1 567 ? -14.316 -0.462 27.958 1.00 98.19 567 ASN A C 1
ATOM 4272 O O . ASN A 1 567 ? -13.548 0.133 27.190 1.00 98.19 567 ASN A O 1
ATOM 4276 N N . PHE A 1 568 ? -13.921 -1.439 28.768 1.00 98.12 568 PHE A N 1
ATOM 4277 C CA . PHE A 1 568 ? -12.536 -1.871 28.960 1.00 98.12 568 PHE A CA 1
ATOM 4278 C C . PHE A 1 568 ? -12.441 -3.402 29.062 1.00 98.12 568 PHE A C 1
ATOM 4280 O O . PHE A 1 568 ? -13.428 -4.108 28.867 1.00 98.12 568 PHE A O 1
ATOM 4287 N N . GLY A 1 569 ? -11.256 -3.922 29.363 1.00 97.69 569 GLY A N 1
ATOM 4288 C CA . GLY A 1 569 ? -10.981 -5.338 29.578 1.00 97.69 569 GLY A CA 1
ATOM 4289 C C . GLY A 1 569 ? -10.319 -6.012 28.377 1.00 97.69 569 GLY A C 1
ATOM 4290 O O . GLY A 1 569 ? -10.102 -5.413 27.324 1.00 97.69 569 GLY A O 1
ATOM 4291 N N . LYS A 1 570 ? -10.022 -7.305 28.536 1.00 96.12 570 LYS A N 1
ATOM 4292 C CA . LYS A 1 570 ? -9.217 -8.109 27.594 1.00 96.12 570 LYS A CA 1
ATOM 4293 C C . LYS A 1 570 ? -9.772 -8.213 26.172 1.00 96.12 570 LYS A C 1
ATOM 4295 O O . LYS A 1 570 ? -9.033 -8.590 25.271 1.00 96.12 570 LYS A O 1
ATOM 4300 N N . LEU A 1 571 ? -11.067 -7.951 25.994 1.00 96.25 571 LEU A N 1
ATOM 4301 C CA . LEU A 1 571 ? -11.731 -8.011 24.691 1.00 96.25 571 LEU A CA 1
ATOM 4302 C C . LEU A 1 571 ? -11.749 -6.664 23.967 1.00 96.25 571 LEU A C 1
ATOM 4304 O O . LEU A 1 571 ? -12.284 -6.596 22.872 1.00 96.25 571 LEU A O 1
ATOM 4308 N N . VAL A 1 572 ? -11.179 -5.603 24.546 1.00 98.19 572 VAL A N 1
ATOM 4309 C CA . VAL A 1 572 ? -10.841 -4.398 23.785 1.00 98.19 572 VAL A CA 1
ATOM 4310 C C . VAL A 1 572 ? -9.519 -4.652 23.072 1.00 98.19 572 VAL A C 1
ATOM 4312 O O . VAL A 1 572 ? -8.484 -4.827 23.715 1.00 98.19 572 VAL A O 1
ATOM 4315 N N . ASP A 1 573 ? -9.559 -4.675 21.742 1.00 97.75 573 ASP A N 1
ATOM 4316 C CA . ASP A 1 573 ? -8.377 -4.927 20.920 1.00 97.75 573 ASP A CA 1
ATOM 4317 C C . ASP A 1 573 ? -7.461 -3.721 20.841 1.00 97.75 573 ASP A C 1
ATOM 4319 O O . ASP A 1 573 ? -6.245 -3.883 20.849 1.00 97.75 573 ASP A O 1
ATOM 4323 N N . ILE A 1 574 ? -8.056 -2.536 20.689 1.00 98.19 574 ILE A N 1
ATOM 4324 C CA . ILE A 1 574 ? -7.332 -1.299 20.427 1.00 98.19 574 ILE A CA 1
ATOM 4325 C C . ILE A 1 574 ? -8.184 -0.076 20.778 1.00 98.19 574 ILE A C 1
ATOM 4327 O O . ILE A 1 574 ? -9.418 -0.135 20.788 1.00 98.19 574 ILE A O 1
ATOM 4331 N N . PHE A 1 575 ? -7.536 1.055 21.033 1.00 98.62 575 PHE A N 1
ATOM 4332 C CA . PHE A 1 575 ? -8.191 2.341 21.240 1.00 98.62 575 PHE A CA 1
ATOM 4333 C C . PHE A 1 575 ? -8.096 3.253 20.018 1.00 98.62 575 PHE A C 1
ATOM 4335 O O . PHE A 1 575 ? -7.161 3.190 19.215 1.00 98.62 575 PHE A O 1
ATOM 4342 N N . ALA A 1 576 ? -9.081 4.141 19.901 1.00 98.44 576 ALA A N 1
ATOM 4343 C CA . ALA A 1 576 ? -9.122 5.189 18.896 1.00 98.44 576 ALA A CA 1
ATOM 4344 C C . ALA A 1 576 ? -9.779 6.471 19.443 1.00 98.44 576 ALA A C 1
ATOM 4346 O O . ALA A 1 576 ? -10.469 6.424 20.467 1.00 98.44 576 ALA A O 1
ATOM 4347 N N . PRO A 1 577 ? -9.610 7.617 18.755 1.00 98.25 577 PRO A N 1
ATOM 4348 C CA . PRO A 1 577 ? -10.227 8.877 19.154 1.00 98.25 577 PRO A CA 1
ATOM 4349 C C . PRO A 1 577 ? -11.749 8.758 19.241 1.00 98.25 577 PRO A C 1
ATOM 4351 O O . PRO A 1 577 ? -12.404 8.419 18.254 1.00 98.25 577 PRO A O 1
ATOM 4354 N N . GLY A 1 578 ? -12.319 9.042 20.412 1.00 97.62 578 GLY A N 1
ATOM 4355 C CA . GLY A 1 578 ? -13.755 8.885 20.645 1.00 97.62 578 GLY A CA 1
ATOM 4356 C C . GLY A 1 578 ? -14.416 10.005 21.440 1.00 97.62 578 GLY A C 1
ATOM 4357 O O . GLY A 1 578 ? -15.637 9.993 21.536 1.00 97.62 578 GLY A O 1
ATOM 4358 N N . ASP A 1 579 ? -13.667 10.966 21.978 1.00 96.88 579 ASP A N 1
ATOM 4359 C CA . ASP A 1 579 ? -14.222 12.115 22.703 1.00 96.88 579 ASP A CA 1
ATOM 4360 C C . ASP A 1 579 ? -14.192 13.401 21.867 1.00 96.88 579 ASP A C 1
ATOM 4362 O O . ASP A 1 579 ? -13.175 13.728 21.261 1.00 96.88 579 ASP A O 1
ATOM 4366 N N . GLU A 1 580 ? -15.308 14.124 21.814 1.00 95.00 580 GLU A N 1
ATOM 4367 C CA . GLU A 1 580 ? -15.453 15.377 21.064 1.00 95.00 580 GLU A CA 1
ATOM 4368 C C . GLU A 1 580 ? -14.991 15.254 19.599 1.00 95.00 580 GLU A C 1
ATOM 4370 O O . GLU A 1 580 ? -14.167 16.018 19.095 1.00 95.00 580 GLU A O 1
ATOM 4375 N N . ILE A 1 581 ? -15.517 14.253 18.888 1.00 96.69 581 ILE A N 1
ATOM 4376 C CA . ILE A 1 581 ? -15.157 13.983 17.494 1.00 96.69 581 ILE A CA 1
ATOM 4377 C C . ILE A 1 581 ? -16.041 14.793 16.546 1.00 96.69 581 ILE A C 1
ATOM 4379 O O . ILE A 1 581 ? -17.248 14.552 16.438 1.00 96.69 581 ILE A O 1
ATOM 4383 N N . THR A 1 582 ? -15.425 15.718 15.812 1.00 92.94 582 THR A N 1
ATOM 4384 C CA . THR A 1 582 ? -16.054 16.501 14.739 1.00 92.94 582 THR A CA 1
ATOM 4385 C C . THR A 1 582 ? -16.213 15.666 13.463 1.00 92.94 582 THR A C 1
ATOM 4387 O O . THR A 1 582 ? -15.235 15.126 12.947 1.00 92.94 582 THR A O 1
ATOM 4390 N N . SER A 1 583 ? -17.432 15.585 12.920 1.00 95.69 583 SER A N 1
ATOM 4391 C CA . SER A 1 583 ? -17.728 14.905 11.648 1.00 95.69 583 SER A CA 1
ATOM 4392 C C . SER A 1 583 ? -18.995 15.458 10.967 1.00 95.69 583 SER A C 1
ATOM 4394 O O . SER A 1 583 ? -19.576 16.457 11.401 1.00 95.69 583 SER A O 1
ATOM 4396 N N . ALA A 1 584 ? -19.423 14.814 9.879 1.00 93.25 584 ALA A N 1
ATOM 4397 C CA . ALA A 1 584 ? -20.614 15.154 9.105 1.00 93.25 584 ALA A CA 1
ATOM 4398 C C . ALA A 1 584 ? -21.893 15.106 9.962 1.00 93.25 584 ALA A C 1
ATOM 4400 O O . ALA A 1 584 ? -22.118 14.172 10.732 1.00 93.25 584 ALA A O 1
ATOM 4401 N N . GLY A 1 585 ? -22.739 16.125 9.823 1.00 93.00 585 GLY A N 1
ATOM 4402 C CA . GLY A 1 585 ? -24.014 16.240 10.530 1.00 93.00 585 GLY A CA 1
ATOM 4403 C C . GLY A 1 585 ? -25.196 15.691 9.727 1.00 93.00 585 GLY A C 1
ATOM 4404 O O . GLY A 1 585 ? -25.071 15.304 8.573 1.00 93.00 585 GLY A O 1
ATOM 4405 N N . LYS A 1 586 ? -26.386 15.690 10.335 1.00 93.12 586 LYS A N 1
ATOM 4406 C CA . LYS A 1 586 ? -27.618 15.149 9.730 1.00 93.12 586 LYS A CA 1
ATOM 4407 C C . LYS A 1 586 ? -28.026 15.846 8.420 1.00 93.12 586 LYS A C 1
ATOM 4409 O O . LYS A 1 586 ? -28.501 15.193 7.495 1.00 93.12 586 LYS A O 1
ATOM 4414 N N . THR A 1 587 ? -27.892 17.170 8.334 1.00 95.62 587 THR A N 1
ATOM 4415 C CA . THR A 1 587 ? -28.265 17.952 7.138 1.00 95.62 587 THR A CA 1
ATOM 4416 C C . THR A 1 587 ? -27.175 17.874 6.071 1.00 95.62 587 THR A C 1
ATOM 4418 O O . THR A 1 587 ? -26.035 17.591 6.398 1.00 95.62 587 THR A O 1
ATOM 4421 N N . ASN A 1 588 ? -27.475 18.170 4.801 1.00 93.38 588 ASN A N 1
ATOM 4422 C CA . ASN A 1 588 ? -26.523 17.970 3.690 1.00 93.38 588 ASN A CA 1
ATOM 4423 C C . ASN A 1 588 ? -25.176 18.705 3.840 1.00 93.38 588 ASN A C 1
ATOM 4425 O O . ASN A 1 588 ? -24.209 18.334 3.182 1.00 93.38 588 ASN A O 1
ATOM 4429 N N . THR A 1 589 ? -25.108 19.746 4.666 1.00 89.12 589 THR A N 1
ATOM 4430 C CA . THR A 1 589 ? -23.897 20.536 4.944 1.00 89.12 589 THR A CA 1
ATOM 4431 C C . THR A 1 589 ? -23.559 20.595 6.433 1.00 89.12 589 THR A C 1
ATOM 4433 O O . THR A 1 589 ? -22.671 21.352 6.828 1.00 89.12 589 THR A O 1
ATOM 4436 N N . GLY A 1 590 ? -24.290 19.846 7.260 1.00 90.38 590 GLY A N 1
ATOM 4437 C CA . GLY A 1 590 ? -24.198 19.919 8.707 1.00 90.38 590 GLY A CA 1
ATOM 4438 C C . GLY A 1 590 ? -22.843 19.461 9.232 1.00 90.38 590 GLY A C 1
ATOM 4439 O O . GLY A 1 590 ? -22.143 18.652 8.630 1.00 90.38 590 GLY A O 1
ATOM 4440 N N . VAL A 1 591 ? -22.491 19.952 10.410 1.00 91.50 591 VAL A N 1
ATOM 4441 C CA . VAL A 1 591 ? -21.346 19.475 11.186 1.00 91.50 591 VAL A CA 1
ATOM 4442 C C . VAL A 1 591 ? -21.877 19.075 12.551 1.00 91.50 591 VAL A C 1
ATOM 4444 O O . VAL A 1 591 ? -22.772 19.736 13.078 1.00 91.50 591 VAL A O 1
ATOM 4447 N N . ALA A 1 592 ? -21.367 17.985 13.109 1.00 94.38 592 ALA A N 1
ATOM 4448 C CA . ALA A 1 592 ? -21.724 17.548 14.447 1.00 94.38 592 ALA A CA 1
ATOM 4449 C C . ALA A 1 592 ? -20.484 17.081 15.212 1.00 94.38 592 ALA A C 1
ATOM 4451 O O . ALA A 1 592 ? -19.586 16.458 14.646 1.00 94.38 592 ALA A O 1
ATOM 4452 N N . VAL A 1 593 ? -20.476 17.362 16.512 1.00 95.31 593 VAL A N 1
ATOM 4453 C CA . VAL A 1 593 ? -19.494 16.850 17.469 1.00 95.31 593 VAL A CA 1
ATOM 4454 C C . VAL A 1 593 ? -20.197 15.802 18.322 1.00 95.31 593 VAL A C 1
ATOM 4456 O O . VAL A 1 593 ? -21.302 16.044 18.813 1.00 95.31 593 VAL A O 1
ATOM 4459 N N . LYS A 1 594 ? -19.608 14.611 18.434 1.00 96.56 594 LYS A N 1
ATOM 4460 C CA . LYS A 1 594 ? -20.159 13.503 19.221 1.00 96.56 594 LYS A CA 1
ATOM 4461 C C . LYS A 1 594 ? -19.053 12.798 19.994 1.00 96.56 594 LYS A C 1
ATOM 4463 O O . LYS A 1 594 ? -17.899 12.809 19.575 1.00 96.56 594 LYS A O 1
ATOM 4468 N N . THR A 1 595 ? -19.451 12.153 21.082 1.00 97.44 595 THR A N 1
ATOM 4469 C CA . THR A 1 595 ? -18.570 11.412 21.980 1.00 97.44 595 THR A CA 1
ATOM 4470 C C . THR A 1 595 ? -19.087 9.984 22.142 1.00 97.44 595 THR A C 1
ATOM 4472 O O . THR A 1 595 ? -20.294 9.766 22.261 1.00 97.44 595 THR A O 1
ATOM 4475 N N . GLY A 1 596 ? -18.174 9.017 22.158 1.00 97.44 596 GLY A N 1
ATOM 4476 C CA . GLY A 1 596 ? -18.434 7.618 22.471 1.00 97.44 596 GLY A CA 1
ATOM 4477 C C . GLY A 1 596 ? -17.527 6.650 21.715 1.00 97.44 596 GLY A C 1
ATOM 4478 O O . GLY A 1 596 ? -16.871 6.993 20.730 1.00 97.44 596 GLY A O 1
ATOM 4479 N N . THR A 1 597 ? -17.557 5.379 22.112 1.00 97.94 597 THR A N 1
ATOM 4480 C CA . THR A 1 597 ? -16.914 4.285 21.354 1.00 97.94 597 THR A CA 1
ATOM 4481 C C . THR A 1 597 ? -17.504 4.123 19.950 1.00 97.94 597 THR A C 1
ATOM 4483 O O . THR A 1 597 ? -16.814 3.678 19.035 1.00 97.94 597 THR A O 1
ATOM 4486 N N . SER A 1 598 ? -18.733 4.603 19.736 1.00 96.81 598 SER A N 1
ATOM 4487 C CA . SER A 1 598 ? -19.355 4.764 18.419 1.00 96.81 598 SER A CA 1
ATOM 4488 C C . SER A 1 598 ? -18.602 5.719 17.485 1.00 96.81 598 SER A C 1
ATOM 4490 O O . SER A 1 598 ? -18.721 5.570 16.270 1.00 96.81 598 SER A O 1
ATOM 4492 N N . MET A 1 599 ? -17.814 6.659 18.018 1.00 98.19 599 MET A N 1
ATOM 4493 C CA . MET A 1 599 ? -16.938 7.555 17.252 1.00 98.19 599 MET A CA 1
ATOM 4494 C C . MET A 1 599 ? -15.509 7.006 17.132 1.00 98.19 599 MET A C 1
ATOM 4496 O O . MET A 1 599 ? -14.825 7.300 16.154 1.00 98.19 599 MET A O 1
ATOM 4500 N N . ALA A 1 600 ? -15.082 6.150 18.061 1.00 98.56 600 ALA A N 1
ATOM 4501 C CA . ALA A 1 600 ? -13.796 5.458 17.995 1.00 98.56 600 ALA A CA 1
ATOM 4502 C C . ALA A 1 600 ? -13.780 4.358 16.915 1.00 98.56 600 ALA A C 1
ATOM 4504 O O . ALA A 1 600 ? -12.895 4.339 16.058 1.00 98.56 600 ALA A O 1
ATOM 4505 N N . ALA A 1 601 ? -14.804 3.496 16.886 1.00 98.69 601 ALA A N 1
ATOM 4506 C CA . ALA A 1 601 ? -14.956 2.423 15.899 1.00 98.69 601 ALA A CA 1
ATOM 4507 C C . ALA A 1 601 ? -14.771 2.870 14.425 1.00 98.69 601 ALA A C 1
ATOM 4509 O O . ALA A 1 601 ? -13.972 2.250 13.715 1.00 98.69 601 ALA A O 1
ATOM 4510 N N . PRO A 1 602 ? -15.390 3.965 13.934 1.00 98.62 602 PRO A N 1
ATOM 4511 C CA . PRO A 1 602 ? -15.230 4.380 12.543 1.00 98.62 602 PRO A CA 1
ATOM 4512 C C . PRO A 1 602 ? -13.830 4.883 12.189 1.00 98.62 602 PRO A C 1
ATOM 4514 O O . PRO A 1 602 ? -13.463 4.810 11.016 1.00 98.62 602 PRO A O 1
ATOM 4517 N N . HIS A 1 603 ? -13.020 5.336 13.154 1.00 98.69 603 HIS A N 1
ATOM 4518 C CA . HIS A 1 603 ? -11.611 5.619 12.872 1.00 98.69 603 HIS A CA 1
ATOM 4519 C C . HIS A 1 603 ? -10.860 4.333 12.505 1.00 98.69 603 HIS A C 1
ATOM 4521 O O . HIS A 1 603 ? -10.077 4.334 11.558 1.00 98.69 603 HIS A O 1
ATOM 4527 N N . VAL A 1 604 ? -11.145 3.221 13.192 1.00 98.69 604 VAL A N 1
ATOM 4528 C CA . VAL A 1 604 ? -10.553 1.906 12.894 1.00 98.69 604 VAL A CA 1
ATOM 4529 C C . VAL A 1 604 ? -11.108 1.327 11.599 1.00 98.69 604 VAL A C 1
ATOM 4531 O O . VAL A 1 604 ? -10.337 0.846 10.773 1.00 98.69 604 VAL A O 1
ATOM 4534 N N . ALA A 1 605 ? -12.417 1.426 11.351 1.00 98.62 605 ALA A N 1
ATOM 4535 C CA . ALA A 1 605 ? -12.991 1.003 10.071 1.00 98.62 605 ALA A CA 1
ATOM 4536 C C . ALA A 1 605 ? -12.399 1.797 8.892 1.00 98.62 605 ALA A C 1
ATOM 4538 O O . ALA A 1 605 ? -12.100 1.232 7.836 1.00 98.62 605 ALA A O 1
ATOM 4539 N N . GLY A 1 606 ? -12.171 3.097 9.092 1.00 97.56 606 GLY A N 1
ATOM 4540 C CA . GLY A 1 606 ? -11.436 3.948 8.167 1.00 97.56 606 GLY A CA 1
ATOM 4541 C C . GLY A 1 606 ? -9.971 3.527 8.017 1.00 97.56 606 GLY A C 1
ATOM 4542 O O . GLY A 1 606 ? -9.498 3.417 6.892 1.00 97.56 606 GLY A O 1
ATOM 4543 N N . LEU A 1 607 ? -9.263 3.211 9.104 1.00 97.00 607 LEU A N 1
ATOM 4544 C CA . LEU A 1 607 ? -7.880 2.727 9.048 1.00 97.00 607 LEU A CA 1
ATOM 4545 C C . LEU A 1 607 ? -7.770 1.406 8.275 1.00 97.00 607 LEU A C 1
ATOM 4547 O O . LEU A 1 607 ? -6.908 1.280 7.414 1.00 97.00 607 LEU A O 1
ATOM 4551 N N . ILE A 1 608 ? -8.677 0.451 8.494 1.00 96.88 608 ILE A N 1
ATOM 4552 C CA . ILE A 1 608 ? -8.725 -0.792 7.709 1.00 96.88 608 ILE A CA 1
ATOM 4553 C C . ILE A 1 608 ? -8.918 -0.471 6.229 1.00 96.88 608 ILE A C 1
ATOM 4555 O O . ILE A 1 608 ? -8.204 -1.001 5.381 1.00 96.88 608 ILE A O 1
ATOM 4559 N N . ALA A 1 609 ? -9.863 0.412 5.895 1.00 94.75 609 ALA A N 1
ATOM 4560 C CA . ALA A 1 609 ? -10.098 0.793 4.508 1.00 94.75 609 ALA A CA 1
ATOM 4561 C C . ALA A 1 609 ? -8.896 1.518 3.878 1.00 94.75 609 ALA A C 1
ATOM 4563 O O . ALA A 1 609 ? -8.630 1.332 2.691 1.00 94.75 609 ALA A O 1
ATOM 4564 N N . TYR A 1 610 ? -8.165 2.306 4.669 1.00 90.44 610 TYR A N 1
ATOM 4565 C CA . TYR A 1 610 ? -6.908 2.939 4.284 1.00 90.44 610 TYR A CA 1
ATOM 4566 C C . TYR A 1 610 ? -5.825 1.891 3.998 1.00 90.44 610 TYR A C 1
ATOM 4568 O O . TYR A 1 610 ? -5.313 1.854 2.883 1.00 90.44 610 TYR A O 1
ATOM 4576 N N . LEU A 1 611 ? -5.560 0.978 4.937 1.00 87.69 611 LEU A N 1
ATOM 4577 C CA . LEU A 1 611 ? -4.545 -0.072 4.801 1.00 87.69 611 LEU A CA 1
ATOM 4578 C C . LEU A 1 611 ? -4.867 -1.044 3.659 1.00 87.69 611 LEU A C 1
ATOM 4580 O O . LEU A 1 611 ? -3.984 -1.422 2.901 1.00 87.69 611 LEU A O 1
ATOM 4584 N N . LEU A 1 612 ? -6.139 -1.399 3.451 1.00 86.88 612 LEU A N 1
ATOM 4585 C CA . LEU A 1 612 ? -6.555 -2.198 2.290 1.00 86.88 612 LEU A CA 1
ATOM 4586 C C . LEU A 1 612 ? -6.280 -1.490 0.957 1.00 86.88 612 LEU A C 1
ATOM 4588 O O . LEU A 1 612 ? -6.110 -2.149 -0.073 1.00 86.88 612 LEU A O 1
ATOM 4592 N N . ALA A 1 613 ? -6.297 -0.156 0.953 1.00 79.50 613 ALA A N 1
ATOM 4593 C CA . ALA A 1 613 ? -6.039 0.637 -0.236 1.00 79.50 613 ALA A CA 1
ATOM 4594 C C . ALA A 1 613 ? -4.545 0.857 -0.499 1.00 79.50 613 ALA A C 1
ATOM 4596 O O . ALA A 1 613 ? -4.158 0.880 -1.668 1.00 79.50 613 ALA A O 1
ATOM 4597 N N . THR A 1 614 ? -3.735 1.007 0.549 1.00 71.00 614 THR A N 1
ATOM 4598 C CA . THR A 1 614 ? -2.296 1.287 0.449 1.00 71.00 614 THR A CA 1
ATOM 4599 C C . THR A 1 614 ? -1.437 0.023 0.442 1.00 71.00 614 THR A C 1
ATOM 4601 O O . THR A 1 614 ? -0.434 -0.017 -0.260 1.00 71.00 614 THR A O 1
ATOM 4604 N N . GLU A 1 615 ? -1.851 -1.033 1.144 1.00 76.31 615 GLU A N 1
ATOM 4605 C CA . GLU A 1 615 ? -1.074 -2.272 1.320 1.00 76.31 615 GLU A CA 1
ATOM 4606 C C . GLU A 1 615 ? -1.686 -3.495 0.615 1.00 76.31 615 GLU A C 1
ATOM 4608 O O . GLU A 1 615 ? -1.059 -4.548 0.530 1.00 76.31 615 GLU A O 1
ATOM 4613 N N . GLY A 1 616 ? -2.909 -3.382 0.089 1.00 74.25 616 GLY A N 1
ATOM 4614 C CA . GLY A 1 616 ? -3.597 -4.474 -0.604 1.00 74.25 616 GLY A CA 1
ATOM 4615 C C . GLY A 1 616 ? -4.476 -5.350 0.299 1.00 74.25 616 GLY A C 1
ATOM 4616 O O . GLY A 1 616 ? -4.728 -5.053 1.465 1.00 74.25 616 GLY A O 1
ATOM 4617 N N . ARG A 1 617 ? -5.042 -6.424 -0.273 1.00 79.50 617 ARG A N 1
ATOM 4618 C CA . ARG A 1 617 ? -6.033 -7.268 0.422 1.00 79.50 617 ARG A CA 1
ATOM 4619 C C . ARG A 1 617 ? -5.375 -8.109 1.512 1.00 79.50 617 ARG A C 1
ATOM 4621 O O . ARG A 1 617 ? -4.411 -8.814 1.242 1.00 79.50 617 ARG A O 1
ATOM 4628 N N . ARG A 1 618 ? -5.982 -8.125 2.698 1.00 82.50 618 ARG A N 1
ATOM 4629 C CA . ARG A 1 618 ? -5.600 -8.982 3.828 1.00 82.50 618 ARG A CA 1
ATOM 4630 C C . ARG A 1 618 ? -6.841 -9.685 4.383 1.00 82.50 618 ARG A C 1
ATOM 4632 O O . ARG A 1 618 ? -7.958 -9.204 4.195 1.00 82.50 618 ARG A O 1
ATOM 4639 N N . THR A 1 619 ? -6.659 -10.818 5.053 1.00 83.31 619 THR A N 1
ATOM 4640 C CA . THR A 1 619 ? -7.731 -11.464 5.828 1.00 83.31 619 THR A CA 1
ATOM 4641 C C . THR A 1 619 ? -8.053 -10.638 7.082 1.00 83.31 619 THR A C 1
ATOM 4643 O O . THR A 1 619 ? -7.233 -9.810 7.492 1.00 83.31 619 THR A O 1
ATOM 4646 N N . PRO A 1 620 ? -9.216 -10.839 7.730 1.00 84.75 620 PRO A N 1
ATOM 4647 C CA . PRO A 1 620 ? -9.535 -10.154 8.982 1.00 84.75 620 PRO A CA 1
ATOM 4648 C C . PRO A 1 620 ? -8.492 -10.326 10.090 1.00 84.75 620 PRO A C 1
ATOM 4650 O O . PRO A 1 620 ? -8.088 -9.327 10.681 1.00 84.75 620 PRO A O 1
ATOM 4653 N N . SER A 1 621 ? -7.992 -11.547 10.302 1.00 77.75 621 SER A N 1
ATOM 4654 C CA . SER A 1 621 ? -6.937 -11.829 11.285 1.00 77.75 621 SER A CA 1
ATOM 4655 C C . SER A 1 621 ? -5.650 -11.057 10.980 1.00 77.75 621 SER A C 1
ATOM 4657 O O . SER A 1 621 ? -5.120 -10.365 11.845 1.00 77.75 621 SER A O 1
ATOM 4659 N N . ASN A 1 622 ? -5.188 -11.099 9.726 1.00 72.00 622 ASN A N 1
ATOM 4660 C CA . ASN A 1 622 ? -3.937 -10.456 9.321 1.00 72.00 622 ASN A CA 1
ATOM 4661 C C . ASN A 1 622 ? -4.061 -8.927 9.341 1.00 72.00 622 ASN A C 1
ATOM 4663 O O . ASN A 1 622 ? -3.075 -8.230 9.559 1.00 72.00 622 ASN A O 1
ATOM 4667 N N . MET A 1 623 ? -5.264 -8.391 9.121 1.00 87.12 623 MET A N 1
ATOM 4668 C CA . MET A 1 623 ? -5.527 -6.961 9.263 1.00 87.12 623 MET A CA 1
ATOM 4669 C C . MET A 1 623 ? -5.461 -6.513 10.727 1.00 87.12 623 MET A C 1
ATOM 4671 O O . MET A 1 623 ? -4.854 -5.484 11.005 1.00 87.12 623 MET A O 1
ATOM 4675 N N . LEU A 1 624 ? -6.034 -7.278 11.664 1.00 85.00 624 LEU A N 1
ATOM 4676 C CA . LEU A 1 624 ? -5.914 -6.971 13.092 1.00 85.00 624 LEU A CA 1
ATOM 4677 C C . LEU A 1 624 ? -4.449 -7.023 13.543 1.00 85.00 624 LEU A C 1
ATOM 4679 O O . LEU A 1 624 ? -3.976 -6.075 14.162 1.00 85.00 624 LEU A O 1
ATOM 4683 N N . ALA A 1 625 ? -3.713 -8.071 13.164 1.00 77.44 625 ALA A N 1
ATOM 4684 C CA . ALA A 1 625 ? -2.282 -8.176 13.446 1.00 77.44 625 ALA A CA 1
ATOM 4685 C C . ALA A 1 625 ? -1.498 -6.979 12.880 1.00 77.44 625 ALA A C 1
ATOM 4687 O O . ALA A 1 625 ? -0.671 -6.394 13.574 1.00 77.44 625 ALA A O 1
ATOM 4688 N N . ARG A 1 626 ? -1.812 -6.547 11.649 1.00 84.38 626 ARG A N 1
ATOM 4689 C CA . ARG A 1 626 ? -1.186 -5.370 11.031 1.00 84.38 626 ARG A CA 1
ATOM 4690 C C . ARG A 1 626 ? -1.482 -4.078 11.793 1.00 84.38 626 ARG A C 1
ATOM 4692 O O . ARG A 1 626 ? -0.576 -3.274 11.988 1.00 84.38 626 ARG A O 1
ATOM 4699 N N . ILE A 1 627 ? -2.725 -3.876 12.222 1.00 86.12 627 ILE A N 1
ATOM 4700 C CA . ILE A 1 627 ? -3.111 -2.707 13.020 1.00 86.12 627 ILE A CA 1
ATOM 4701 C C . ILE A 1 627 ? -2.354 -2.694 14.351 1.00 86.12 627 ILE A C 1
ATOM 4703 O O . ILE A 1 627 ? -1.795 -1.659 14.704 1.00 86.12 627 ILE A O 1
ATOM 4707 N N . LYS A 1 628 ? -2.271 -3.837 15.044 1.00 84.06 628 LYS A N 1
ATOM 4708 C CA . LYS A 1 628 ? -1.522 -3.966 16.304 1.00 84.06 628 LYS A CA 1
ATOM 4709 C C . LYS A 1 628 ? -0.024 -3.739 16.113 1.00 84.06 628 LYS A C 1
ATOM 4711 O O . LYS A 1 628 ? 0.592 -3.047 16.907 1.00 84.06 628 LYS A O 1
ATOM 4716 N N . TYR A 1 629 ? 0.550 -4.232 15.016 1.00 79.38 629 TYR A N 1
ATOM 4717 C CA . TYR A 1 629 ? 1.953 -3.984 14.674 1.00 79.38 629 TYR A CA 1
ATOM 4718 C C . TYR A 1 629 ? 2.267 -2.490 14.483 1.00 79.38 629 TYR A C 1
ATOM 4720 O O . TYR A 1 629 ? 3.354 -2.026 14.819 1.00 79.38 629 TYR A O 1
ATOM 4728 N N . LEU A 1 630 ? 1.330 -1.731 13.910 1.00 81.19 630 LEU A N 1
ATOM 4729 C CA . LEU A 1 630 ? 1.478 -0.285 13.747 1.00 81.19 630 LEU A CA 1
ATOM 4730 C C . LEU A 1 630 ? 1.228 0.471 15.060 1.00 81.19 630 LEU A C 1
ATOM 4732 O O . LEU A 1 630 ? 1.827 1.520 15.286 1.00 81.19 630 LEU A O 1
ATOM 4736 N N . ALA A 1 631 ? 0.340 -0.029 15.913 1.00 86.69 631 ALA A N 1
ATOM 4737 C CA . ALA A 1 631 ? -0.111 0.678 17.099 1.00 86.69 631 ALA A CA 1
ATOM 4738 C C . ALA A 1 631 ? 1.051 1.046 18.043 1.00 86.69 631 ALA A C 1
ATOM 4740 O O . ALA A 1 631 ? 1.820 0.176 18.455 1.00 86.69 631 ALA A O 1
ATOM 4741 N N . PRO A 1 632 ? 1.193 2.326 18.433 1.00 86.19 632 PRO A N 1
ATOM 4742 C CA . PRO A 1 632 ? 2.049 2.691 19.545 1.00 86.19 632 PRO A CA 1
ATOM 4743 C C . PRO A 1 632 ? 1.500 2.063 20.830 1.00 86.19 632 PRO A C 1
ATOM 4745 O O . PRO A 1 632 ? 0.349 2.311 21.201 1.00 86.19 632 PRO A O 1
ATOM 4748 N N . ASP A 1 633 ? 2.337 1.264 21.486 1.00 88.50 633 ASP A N 1
ATOM 4749 C CA . ASP A 1 633 ? 2.031 0.595 22.750 1.00 88.50 633 ASP A CA 1
ATOM 4750 C C . ASP A 1 633 ? 2.466 1.449 23.952 1.00 88.50 633 ASP A C 1
ATOM 4752 O O . ASP A 1 633 ? 3.453 2.190 23.891 1.00 88.50 633 ASP A O 1
ATOM 4756 N N . GLY A 1 634 ? 1.708 1.370 25.044 1.00 88.56 634 GLY A N 1
ATOM 4757 C CA . GLY A 1 634 ? 1.997 2.047 26.309 1.00 88.56 634 GLY A CA 1
ATOM 4758 C C . GLY A 1 634 ? 1.859 3.573 26.274 1.00 88.56 634 GLY A C 1
ATOM 4759 O O . GLY A 1 634 ? 2.315 4.248 27.197 1.00 88.56 634 GLY A O 1
ATOM 4760 N N . VAL A 1 635 ? 1.257 4.136 25.221 1.00 89.00 635 VAL A N 1
ATOM 4761 C CA . VAL A 1 635 ? 1.152 5.595 25.033 1.00 89.00 635 VAL A CA 1
ATOM 4762 C C . VAL A 1 635 ? -0.072 6.214 25.705 1.00 89.00 635 VAL A C 1
ATOM 4764 O O . VAL A 1 635 ? -0.114 7.431 25.882 1.00 89.00 635 VAL A O 1
ATOM 4767 N N . LEU A 1 636 ? -1.071 5.405 26.065 1.00 93.75 636 LEU A N 1
ATOM 4768 C CA . LEU A 1 636 ? -2.306 5.883 26.676 1.00 93.75 636 LEU A CA 1
ATOM 4769 C C . LEU A 1 636 ? -2.214 5.868 28.201 1.00 93.75 636 LEU A C 1
ATOM 4771 O O . LEU A 1 636 ? -1.524 5.058 28.824 1.00 93.75 636 LEU A O 1
ATOM 4775 N N . ARG A 1 637 ? -2.976 6.767 28.813 1.00 93.56 637 ARG A N 1
ATOM 4776 C CA . ARG A 1 637 ? -3.095 6.955 30.256 1.00 93.56 637 ARG A CA 1
ATOM 4777 C C . ARG A 1 637 ? -4.464 6.478 30.734 1.00 93.56 637 ARG A C 1
ATOM 4779 O O . ARG A 1 637 ? -5.433 6.428 29.976 1.00 93.56 637 ARG A O 1
ATOM 4786 N N . SER A 1 638 ? -4.552 6.132 32.016 1.00 92.81 638 SER A N 1
ATOM 4787 C CA . SER A 1 638 ? -5.808 5.691 32.647 1.00 92.81 638 SER A CA 1
ATOM 4788 C C . SER A 1 638 ? -6.426 4.434 32.003 1.00 92.81 638 SER A C 1
ATOM 4790 O O . SER A 1 638 ? -7.646 4.243 32.034 1.00 92.81 638 SER A O 1
ATOM 4792 N N . ILE A 1 639 ? -5.582 3.569 31.427 1.00 96.06 639 ILE A N 1
ATOM 4793 C CA . ILE A 1 639 ? -5.975 2.253 30.916 1.00 96.06 639 ILE A CA 1
ATOM 4794 C C . ILE A 1 639 ? -5.934 1.242 32.074 1.00 96.06 639 ILE A C 1
ATOM 4796 O O . ILE A 1 639 ? -4.904 1.150 32.746 1.00 96.06 639 ILE A O 1
ATOM 4800 N N . PRO A 1 640 ? -7.023 0.498 32.348 1.00 94.94 640 PRO A N 1
ATOM 4801 C CA . PRO A 1 640 ? -6.998 -0.595 33.319 1.00 94.94 640 PRO A CA 1
ATOM 4802 C C . PRO A 1 640 ? -5.953 -1.655 32.947 1.00 94.94 640 PRO A C 1
ATOM 4804 O O . PRO A 1 640 ? -5.742 -1.934 31.771 1.00 94.94 640 PRO A O 1
ATOM 4807 N N . SER A 1 641 ? -5.310 -2.273 33.940 1.00 91.94 641 SER A N 1
ATOM 4808 C CA . SER A 1 641 ? -4.175 -3.187 33.725 1.00 91.94 641 SER A CA 1
ATOM 4809 C C . SER A 1 641 ? -4.510 -4.459 32.938 1.00 91.94 641 SER A C 1
ATOM 4811 O O . SER A 1 641 ? -3.613 -5.097 32.396 1.00 91.94 641 SER A O 1
ATOM 4813 N N . ASP A 1 642 ? -5.784 -4.840 32.869 1.00 93.06 642 ASP A N 1
ATOM 4814 C CA . ASP A 1 642 ? -6.282 -5.985 32.103 1.00 93.06 642 ASP A CA 1
ATOM 4815 C C . ASP A 1 642 ? -6.736 -5.615 30.679 1.00 93.06 642 ASP A C 1
ATOM 4817 O O . ASP A 1 642 ? -7.309 -6.448 29.974 1.00 93.06 642 ASP A O 1
ATOM 4821 N N . THR A 1 643 ? -6.500 -4.370 30.265 1.00 95.88 643 THR A N 1
ATOM 4822 C CA . THR A 1 643 ? -6.894 -3.809 28.972 1.00 95.88 643 THR A CA 1
ATOM 4823 C C . THR A 1 643 ? -5.645 -3.435 28.178 1.00 95.88 643 THR A C 1
ATOM 4825 O O . THR A 1 643 ? -4.718 -2.841 28.725 1.00 95.88 643 THR A O 1
ATOM 4828 N N . ARG A 1 644 ? -5.605 -3.761 26.880 1.00 91.88 644 ARG A N 1
ATOM 4829 C CA . ARG A 1 644 ? -4.454 -3.428 26.022 1.00 91.88 644 ARG A CA 1
ATOM 4830 C C . ARG A 1 644 ? -4.269 -1.915 25.902 1.00 91.88 644 ARG A C 1
ATOM 4832 O O . ARG A 1 644 ? -5.240 -1.183 25.736 1.00 91.88 644 ARG A O 1
ATOM 4839 N N . ASN A 1 645 ? -3.024 -1.451 25.959 1.00 94.19 645 ASN A N 1
ATOM 4840 C CA . ASN A 1 645 ? -2.669 -0.033 25.883 1.00 94.19 645 ASN A CA 1
ATOM 4841 C C . ASN A 1 645 ? -2.142 0.319 24.483 1.00 94.19 645 ASN A C 1
ATOM 4843 O O . ASN A 1 645 ? -1.015 0.768 24.312 1.00 94.19 645 ASN A O 1
ATOM 4847 N N . GLU A 1 646 ? -2.969 0.081 23.470 1.00 93.81 646 GLU A N 1
ATOM 4848 C CA . GLU A 1 646 ? -2.598 0.241 22.063 1.00 93.81 646 GLU A CA 1
ATOM 4849 C C . GLU A 1 646 ? -3.484 1.322 21.422 1.00 93.81 646 GLU A C 1
ATOM 4851 O O . GLU A 1 646 ? -4.714 1.263 21.516 1.00 93.81 646 GLU A O 1
ATOM 4856 N N . MET A 1 647 ? -2.874 2.316 20.770 1.00 95.44 647 MET A N 1
ATOM 4857 C CA . MET A 1 647 ? -3.580 3.373 20.031 1.00 95.44 647 MET A CA 1
ATOM 4858 C C . MET A 1 647 ? -3.446 3.162 18.523 1.00 95.44 647 MET A C 1
ATOM 4860 O O . MET A 1 647 ? -2.378 2.809 18.038 1.00 95.44 647 MET A O 1
ATOM 4864 N N . ILE A 1 648 ? -4.495 3.413 17.744 1.00 96.19 648 ILE A N 1
ATOM 4865 C CA . ILE A 1 648 ? -4.407 3.251 16.284 1.00 96.19 648 ILE A CA 1
ATOM 4866 C C . ILE A 1 648 ? -3.427 4.248 15.642 1.00 96.19 648 ILE A C 1
ATOM 4868 O O . ILE A 1 648 ? -3.396 5.428 15.997 1.00 96.19 648 ILE A O 1
ATOM 4872 N N . TRP A 1 649 ? -2.670 3.785 14.642 1.00 91.31 649 TRP A N 1
ATOM 4873 C CA . TRP A 1 649 ? -1.767 4.610 13.833 1.00 91.31 649 TRP A CA 1
ATOM 4874 C C . TRP A 1 649 ? -1.783 4.164 12.368 1.00 91.31 649 TRP A C 1
ATOM 4876 O O . TRP A 1 649 ? -1.856 2.972 12.073 1.00 91.31 649 TRP A O 1
ATOM 4886 N N . ASN A 1 650 ? -1.726 5.119 11.438 1.00 84.06 650 ASN A N 1
ATOM 4887 C CA . ASN A 1 650 ? -1.775 4.855 9.995 1.00 84.06 650 ASN A CA 1
ATOM 4888 C C . ASN A 1 650 ? -0.403 4.639 9.331 1.00 84.06 650 ASN A C 1
ATOM 4890 O O . ASN A 1 650 ? -0.341 4.521 8.106 1.00 84.06 650 ASN A O 1
ATOM 4894 N N . GLY A 1 651 ? 0.680 4.593 10.111 1.00 79.31 651 GLY A N 1
ATOM 4895 C CA . GLY A 1 651 ? 2.030 4.337 9.603 1.00 79.31 651 GLY A CA 1
ATOM 4896 C C . GLY A 1 651 ? 2.784 5.566 9.085 1.00 79.31 651 GLY A C 1
ATOM 4897 O O . GLY A 1 651 ? 3.816 5.381 8.446 1.00 79.31 651 GLY A O 1
ATOM 4898 N N . GLN A 1 652 ? 2.267 6.782 9.313 1.00 68.88 652 GLN A N 1
ATOM 4899 C CA . GLN A 1 652 ? 2.851 8.050 8.842 1.00 68.88 652 GLN A CA 1
ATOM 4900 C C . GLN A 1 652 ? 3.662 8.793 9.902 1.00 68.88 652 GLN A C 1
ATOM 4902 O O . GLN A 1 652 ? 3.271 8.749 11.094 1.00 68.88 652 GLN A O 1
#

pLDDT: mean 80.32, std 19.71, range [25.09, 98.88]